Protein 5ZE8 (pdb70)

Organism: Thermochromatium tepidum (NCBI: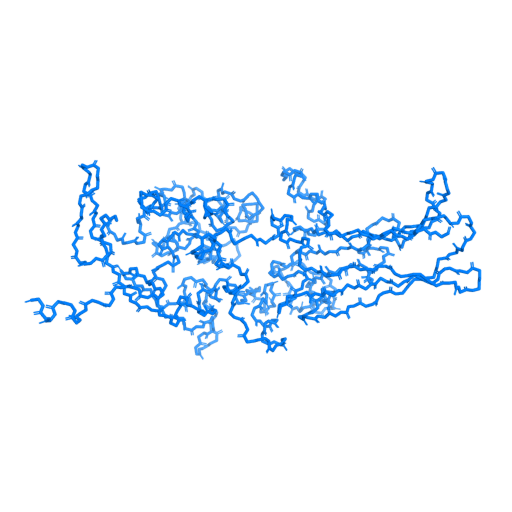txid1050)

Radius of gyration: 24.03 Å; Cα contacts (8 Å, |Δi|>4): 830; chains: 1; bounding box: 67×53×65 Å

Nearest PDB structures (foldseek):
  5ze8-assembly1_A  TM=1.003E+00  e=9.994E-92  Thermochromatium tepidum
  5awu-assembly1_A  TM=3.302E-01  e=3.828E-02  Homo sapiens
  5jp2-assembly1_A  TM=3.648E-01  e=1.709E-01  Danio rerio
  6a9y-assembly1_A  TM=2.956E-01  e=1.251E-01  Homo sapiens
  6qnu-assembly1_A  TM=3.114E-01  e=6.735E-01  Human adenovirus B3

Solvent-accessible surface area: 19988 Å² total; per-residue (Å²): 219,47,17,18,95,26,25,1,92,36,26,10,72,24,84,103,76,46,36,144,40,12,91,36,1,50,47,6,78,12,0,12,75,54,15,63,11,22,11,39,38,3,89,87,41,5,6,60,15,52,28,100,54,53,66,27,127,143,66,48,147,35,0,47,22,1,40,29,61,0,6,2,0,1,63,36,116,13,1,72,1,65,62,60,61,1,19,49,12,0,18,2,26,2,7,48,51,1,14,83,60,46,64,19,15,117,34,103,136,41,136,66,66,25,0,11,88,0,15,74,57,8,116,106,18,2,9,49,96,13,68,106,97,92,117,113,146,133,159,123,180,53,32,12,26,82,57,107,84,30,102,24,149,76,107,98,7,67,41,16,48,44,46,61,24,66,172,6,30,129,32,39,41,29,30,27,1,54,83,26,32,98,26,9,109,80,44,4,15,12,20,21,18,4,100,10,50,141,85,17,53,34,181,70,27,31,21,94,71,62,41,55,120,48,81,67,61,39,29,27,47,54,15,31,19,57,72,91,80,75,10,98,186,16,10,75,24,66,0,50,40,150,98,46,189,147,87,9,17,0,22,0,93,0,126,1,80,25,33,26,0,6,4,34,19,31,14,31,38,0,0,24,0,51,0,12,0,49,39,99,91,48,114,72,80,51,60,19,0,76,108,41,0,36,176,63,19,84,193,0,33,0,8,11,26,6,2,50,87,146,52,83,127,15,86,29,52,75,0,57,90,81,22,124,57,48,10,0,72,12,118,46,75,46,82,20,94,28,90,0,67,32,189,51,12,30,43,0,63,0,32,0,39,7,9,7,4,40,29,73,28,43,130,148,48,109,179,13,51,77,158,34,18,48,65,32,63,4,16,63,13,81,70,110,104

Secondary structure (DSSP, 8-state):
--GGG--HHHHHTT-HHHHHHHHTSTTTT-STTT-HHHHHHHHHHT--TT-TT---TTT-SSPTTHHHHSHHHHHTT---TTS-HHHHT-S-HHHHHTEEEE--SB-TTS-B--GGGGEEE-SSEEESS----HHHHHH----TTSSS-EEETTEEEPP--EEE-HHHHHSGGGTHHHHS-EE-TTS-EEE-HHHHHHHHT----HHHHHS-EETTEE------TT-HHHHHHTEEEEEEEEEETTEEEEEEEEEE-SSS-BT-SSTT-EEEEEEEEE-TTS-EEEES-SS-HHHH-GGGEEEEEEE-TTS-B--TTT--EEEEE-SBPTT-EEEEEEEEE-TT--EEEEEEEEESS-HHHHHH-TTS-HHHHSPEEEEEEEEE-

Foldseek 3Di:
DFLLQDALVLVCVPPVQQVVLQCQACQQQLDLVRDVVVVVVCCVQWRDQQDWPIAGPPPRHQHLSCLQFFVSCVVVSTSRQPPGNSRNRTNHQQLLQFFAAFQDQQDPVGHGQAHSRRGDGHSAGEDQAQDPCVVVVVVPCDDLQPPAWDADPNRIRGRRHYDYHNVCPVAQVSPCRHQQFDAAPLRETQAHQNVLLVVLPDPDGPQVVQQPQDPHGTRNNRDDQLDLVVLLPQWDWEWDWDDDPQWIKIKIKIWGPASGWVVGGGQFKKKFKWKFFAFPVRHTDDIQAPPGCVPRPVLRIAGWFAADPVLHGDPRNHGNGTHDGRTGGGRDMDMDIDIGRNPRTFKMKMWMWIAPGHPVVCVVPVVPDCSRGDTDTNDMYMDTD

Sequence (385 aa):
EPIHRVSSELCANCHEDIYRQWKGSMHAKSTALSDPIHGLFYQQEVGDPTAEGMVHKKSGKFPLCLYCHAPNAARDQTTKLDAHPAYTEGVNCVACHTLKTYNGIQDAEGKLRYGIKAYDLSDRLQAPIGFPRELERLKAKPNPHLGEPVELDGKTIPALTMEANPRQLRTSDACMGCHDQRDNPQGVPLCQTGKEFIAGGSQVACQTCHMPVAGGFADHSMGGGHHEAMLKRSIVFDLTTKADKEKIAAQVWIRNLQPHAMPTGAPFRNLYLKLTAYDASGEVLWQNAADHPSKDDPRAYFAYGLADDQGNPAPPPTATKPGDDTRLQPHETRELLNYEIPAKGVALVRGELYYNLLWPSLVEKFTQLPAELTAPVLIAVSEKPI

B-factor: mean 21.09, std 10.26, range [7.64, 86.55]

Structure (mmCIF, N/CA/C/O backbone):
data_5ZE8
#
_entry.id   5ZE8
#
_cell.length_a   144.700
_cell.length_b   39.100
_cell.length_c   68.650
_cell.angle_alpha   90.000
_cell.angle_beta   109.310
_cell.angle_gamma   90.000
#
_symmetry.space_group_name_H-M   'C 1 2 1'
#
loop_
_entity.id
_entity.type
_entity.pdbx_description
1 polymer 'cytochrome c552'
2 non-polymer 'HEME C'
3 non-polymer 'SULFATE ION'
4 non-polymer GLYCEROL
5 water water
#
loop_
_atom_site.group_PDB
_atom_site.id
_atom_site.type_symbol
_atom_site.label_atom_id
_atom_site.label_alt_id
_atom_site.label_comp_id
_atom_site.label_asym_id
_atom_site.label_entity_id
_atom_site.label_seq_id
_atom_site.pdbx_PDB_ins_code
_atom_site.Cartn_x
_atom_site.Cartn_y
_atom_site.Cartn_z
_atom_site.occupancy
_atom_site.B_iso_or_equiv
_atom_site.auth_seq_id
_atom_site.auth_comp_id
_atom_site.auth_asym_id
_atom_site.auth_atom_id
_atom_site.pdbx_PDB_model_num
ATOM 1 N N . GLU A 1 35 ? 59.658 21.516 -0.674 1.00 46.07 35 GLU A N 1
ATOM 2 C CA . GLU A 1 35 ? 61.074 21.976 -0.942 1.00 46.60 35 GLU A CA 1
ATOM 3 C C . GLU A 1 35 ? 61.461 23.332 -0.324 1.00 35.46 35 GLU A C 1
ATOM 4 O O . GLU A 1 35 ? 62.606 23.420 0.203 1.00 38.15 35 GLU A O 1
ATOM 10 N N . PRO A 1 36 ? 60.544 24.385 -0.374 1.00 28.39 36 PRO A N 1
ATOM 11 C CA . PRO A 1 36 ? 60.981 25.623 0.266 1.00 22.52 36 PRO A CA 1
ATOM 12 C C . PRO A 1 36 ? 60.816 25.429 1.730 1.00 20.27 36 PRO A C 1
ATOM 13 O O . PRO A 1 36 ? 59.935 24.662 2.164 1.00 17.02 36 PRO A O 1
ATOM 17 N N . ILE A 1 37 ? 61.698 26.107 2.443 1.00 16.89 37 ILE A N 1
ATOM 18 C CA . ILE A 1 37 ? 61.774 25.996 3.876 1.00 17.05 37 ILE A CA 1
ATOM 19 C C . ILE A 1 37 ? 60.456 26.277 4.587 1.00 15.28 37 ILE A C 1
ATOM 20 O O . ILE A 1 37 ? 60.135 25.649 5.569 1.00 15.10 37 ILE A O 1
ATOM 25 N N . HIS A 1 38 ? 59.677 27.223 4.088 1.00 14.03 38 HIS A N 1
ATOM 26 C CA . HIS A 1 38 ? 58.405 27.573 4.782 1.00 14.59 38 HIS A CA 1
ATOM 27 C C . HIS A 1 38 ? 57.359 26.520 4.682 1.00 13.84 38 HIS A C 1
ATOM 28 O O . HIS A 1 38 ? 56.307 26.618 5.346 1.00 14.23 38 HIS A O 1
ATOM 35 N N . ARG A 1 39 ? 57.594 25.487 3.836 1.00 13.94 39 ARG A N 1
ATOM 36 C CA . ARG A 1 39 ? 56.625 24.375 3.803 1.00 14.70 39 ARG A CA 1
ATOM 37 C C . ARG A 1 39 ? 57.160 23.115 4.505 1.00 14.52 39 ARG A C 1
ATOM 38 O O . ARG A 1 39 ? 56.506 22.032 4.448 1.00 17.30 39 ARG A O 1
ATOM 46 N N . VAL A 1 40 ? 58.279 23.229 5.188 1.00 12.78 40 VAL A N 1
ATOM 47 C CA . VAL A 1 40 ? 58.827 22.147 6.038 1.00 12.98 40 VAL A CA 1
ATOM 48 C C . VAL A 1 40 ? 58.029 22.006 7.344 1.00 14.02 40 VAL A C 1
ATOM 49 O O . VAL A 1 40 ? 57.880 22.984 8.127 1.00 12.78 40 VAL A O 1
ATOM 53 N N . SER A 1 41 ? 57.516 20.790 7.611 1.00 15.12 41 SER A N 1
ATOM 54 C CA . SER A 1 41 ? 56.686 20.547 8.787 1.00 13.34 41 SER A CA 1
ATOM 55 C C . SER A 1 41 ? 57.517 20.627 10.042 1.00 12.29 41 SER A C 1
ATOM 56 O O . SER A 1 41 ? 58.646 20.136 10.143 1.00 12.40 41 SER A O 1
ATOM 59 N N . SER A 1 42 ? 56.840 21.087 11.087 1.00 13.20 42 SER A N 1
ATOM 60 C CA . SER A 1 42 ? 57.443 21.155 12.448 1.00 12.05 42 SER A CA 1
ATOM 61 C C . SER A 1 42 ? 57.846 19.740 12.949 1.00 13.86 42 SER A C 1
ATOM 62 O O . SER A 1 42 ? 58.693 19.597 13.872 1.00 13.13 42 SER A O 1
ATOM 65 N N . GLU A 1 43 ? 57.166 18.710 12.424 1.00 12.50 43 GLU A N 1
ATOM 66 C CA . GLU A 1 43 ? 57.499 17.337 12.758 1.00 13.72 43 GLU A CA 1
ATOM 67 C C . GLU A 1 43 ? 58.953 17.013 12.351 1.00 13.99 43 GLU A C 1
ATOM 68 O O . GLU A 1 43 ? 59.577 16.149 12.991 1.00 15.20 43 GLU A O 1
ATOM 74 N N . LEU A 1 44 ? 59.478 17.594 11.298 1.00 13.98 44 LEU A N 1
ATOM 75 C CA . LEU A 1 44 ? 60.856 17.358 10.909 1.00 14.50 44 LEU A CA 1
ATOM 76 C C . LEU A 1 44 ? 61.797 17.917 11.963 1.00 14.54 44 LEU A C 1
ATOM 77 O O . LEU A 1 44 ? 62.656 17.221 12.452 1.00 14.68 44 LEU A O 1
ATOM 82 N N . CYS A 1 45 ? 61.552 19.125 12.428 1.00 12.73 45 CYS A N 1
ATOM 83 C CA . CYS A 1 45 ? 62.323 19.771 13.456 1.00 12.57 45 CYS A CA 1
ATOM 84 C C . CYS A 1 45 ? 62.332 19.001 14.733 1.00 13.51 45 CYS A C 1
ATOM 85 O O . CYS A 1 45 ? 63.338 18.953 15.415 1.00 14.87 45 CYS A O 1
ATOM 88 N N . ALA A 1 46 ? 61.214 18.331 15.076 1.00 13.33 46 ALA A N 1
ATOM 89 C CA . ALA A 1 46 ? 61.025 17.602 16.288 1.00 14.18 46 ALA A CA 1
ATOM 90 C C . ALA A 1 46 ? 61.968 16.444 16.370 1.00 16.23 46 ALA A C 1
ATOM 91 O O . ALA A 1 46 ? 62.252 16.032 17.467 1.00 18.57 46 ALA A O 1
ATOM 93 N N . ASN A 1 47 ? 62.504 16.009 15.251 1.00 16.15 47 ASN A N 1
ATOM 94 C CA . ASN A 1 47 ? 63.539 14.941 15.342 1.00 19.53 47 ASN A CA 1
ATOM 95 C C . ASN A 1 47 ? 64.715 15.273 16.203 1.00 21.11 47 ASN A C 1
ATOM 96 O O . ASN A 1 47 ? 65.256 14.367 16.840 1.00 20.84 47 ASN A O 1
ATOM 101 N N . CYS A 1 48 ? 65.164 16.556 16.233 1.00 16.59 48 CYS A N 1
ATOM 102 C CA . CYS A 1 48 ? 66.299 17.021 16.989 1.00 15.27 48 CYS A CA 1
ATOM 103 C C . CYS A 1 48 ? 66.000 18.100 18.044 1.00 14.19 48 CYS A C 1
ATOM 104 O O . CYS A 1 48 ? 66.908 18.511 18.740 1.00 17.56 48 CYS A O 1
ATOM 107 N N . HIS A 1 49 ? 64.765 18.627 18.105 1.00 14.21 49 HIS A N 1
ATOM 108 C CA . HIS A 1 49 ? 64.427 19.720 19.030 1.00 13.37 49 HIS A CA 1
ATOM 109 C C . HIS A 1 49 ? 63.100 19.268 19.713 1.00 15.17 49 HIS A C 1
ATOM 110 O O . HIS A 1 49 ? 62.109 20.000 19.738 1.00 13.04 49 HIS A O 1
ATOM 117 N N . GLU A 1 50 ? 63.055 18.035 20.241 1.00 17.33 50 GLU A N 1
ATOM 118 C CA . GLU A 1 50 ? 61.854 17.533 20.828 1.00 16.86 50 GLU A CA 1
ATOM 119 C C . GLU A 1 50 ? 61.309 18.384 22.008 1.00 14.78 50 GLU A C 1
ATOM 120 O O . GLU A 1 50 ? 60.112 18.560 22.131 1.00 14.73 50 GLU A O 1
ATOM 126 N N . ASP A 1 51 ? 62.175 18.875 22.870 1.00 13.89 51 ASP A N 1
ATOM 127 C CA . ASP A 1 51 ? 61.780 19.644 23.976 1.00 16.08 51 ASP A CA 1
ATOM 128 C C . ASP A 1 51 ? 61.064 20.946 23.566 1.00 13.41 51 ASP A C 1
ATOM 129 O O . ASP A 1 51 ? 59.989 21.272 24.063 1.00 15.17 51 ASP A O 1
ATOM 134 N N . ILE A 1 52 ? 61.617 21.618 22.574 1.00 13.12 52 ILE A N 1
ATOM 135 C CA . ILE A 1 52 ? 60.961 22.846 22.044 1.00 13.92 52 ILE A CA 1
ATOM 136 C C . ILE A 1 52 ? 59.680 22.462 21.312 1.00 11.44 52 ILE A C 1
ATOM 137 O O . ILE A 1 52 ? 58.660 23.142 21.463 1.00 12.26 52 ILE A O 1
ATOM 142 N N . TYR A 1 53 ? 59.734 21.361 20.520 1.00 11.46 53 TYR A N 1
ATOM 143 C CA . TYR A 1 53 ? 58.534 20.878 19.878 1.00 12.76 53 TYR A CA 1
ATOM 144 C C . TYR A 1 53 ? 57.381 20.624 20.852 1.00 13.47 53 TYR A C 1
ATOM 145 O O . TYR A 1 53 ? 56.245 21.055 20.624 1.00 12.70 53 TYR A O 1
ATOM 154 N N . ARG A 1 54 ? 57.695 19.961 21.955 1.00 12.37 54 ARG A N 1
ATOM 155 C CA . ARG A 1 54 ? 56.653 19.683 22.933 1.00 13.39 54 ARG A CA 1
ATOM 156 C C . ARG A 1 54 ? 55.981 20.976 23.464 1.00 13.26 54 ARG A C 1
ATOM 157 O O . ARG A 1 54 ? 54.761 21.097 23.555 1.00 14.84 54 ARG A O 1
ATOM 165 N N . GLN A 1 55 ? 56.814 21.976 23.750 1.00 11.47 55 GLN A N 1
ATOM 166 C CA . GLN A 1 55 ? 56.301 23.259 24.243 1.00 11.57 55 GLN A CA 1
ATOM 167 C C . GLN A 1 55 ? 55.477 23.973 23.182 1.00 10.62 55 GLN A C 1
ATOM 168 O O . GLN A 1 55 ? 54.356 24.457 23.494 1.00 11.58 55 GLN A O 1
ATOM 174 N N . TRP A 1 56 ? 56.027 24.038 21.981 1.00 10.78 56 TRP A N 1
ATOM 175 C CA . TRP A 1 56 ? 55.388 24.697 20.864 1.00 10.69 56 TRP A CA 1
ATOM 176 C C . TRP A 1 56 ? 54.039 24.040 20.549 1.00 10.58 56 TRP A C 1
ATOM 177 O O . TRP A 1 56 ? 53.072 24.752 20.303 1.00 11.14 56 TRP A O 1
ATOM 188 N N . LYS A 1 57 ? 53.976 22.711 20.565 1.00 13.08 57 LYS A N 1
ATOM 189 C CA . LYS A 1 57 ? 52.782 22.015 20.094 1.00 13.18 57 LYS A CA 1
ATOM 190 C C . LYS A 1 57 ? 51.592 22.290 20.915 1.00 13.24 57 LYS A C 1
ATOM 191 O O . LYS A 1 57 ? 50.449 22.328 20.400 1.00 15.61 57 LYS A O 1
ATOM 197 N N . GLY A 1 58 ? 51.783 22.511 22.196 1.00 12.67 58 GLY A N 1
ATOM 198 C CA . GLY A 1 58 ? 50.730 22.910 23.090 1.00 12.88 58 GLY A CA 1
ATOM 199 C C . GLY A 1 58 ? 50.323 24.358 23.132 1.00 15.20 58 GLY A C 1
ATOM 200 O O . GLY A 1 58 ? 49.419 24.730 23.838 1.00 17.82 58 GLY A O 1
ATOM 201 N N . SER A 1 59 ? 51.060 25.190 22.394 1.00 11.54 59 SER A N 1
ATOM 202 C CA . SER A 1 59 ? 50.836 26.624 22.447 1.00 11.90 59 SER A CA 1
ATOM 203 C C . SER A 1 59 ? 49.764 27.119 21.491 1.00 11.98 59 SER A C 1
ATOM 204 O O . SER A 1 59 ? 49.496 26.476 20.502 1.00 10.92 59 SER A O 1
ATOM 207 N N . MET A 1 60 ? 49.241 28.305 21.765 1.00 11.41 60 MET A N 1
ATOM 208 C CA . MET A 1 60 ? 48.286 28.881 20.793 1.00 11.52 60 MET A CA 1
ATOM 209 C C . MET A 1 60 ? 48.892 29.217 19.479 1.00 10.78 60 MET A C 1
ATOM 210 O O . MET A 1 60 ? 48.181 29.352 18.489 1.00 11.29 60 MET A O 1
ATOM 215 N N . HIS A 1 61 ? 50.217 29.391 19.387 1.00 8.75 61 HIS A N 1
ATOM 216 C CA . HIS A 1 61 ? 50.862 29.526 18.073 1.00 9.07 61 HIS A CA 1
ATOM 217 C C . HIS A 1 61 ? 50.619 28.290 17.186 1.00 9.82 61 HIS A C 1
ATOM 218 O O . HIS A 1 61 ? 50.269 28.418 16.024 1.00 11.19 61 HIS A O 1
ATOM 225 N N . ALA A 1 62 ? 50.813 27.090 17.765 1.00 9.93 62 ALA A N 1
ATOM 226 C CA . ALA A 1 62 ? 50.504 25.874 17.012 1.00 9.99 62 ALA A CA 1
ATOM 227 C C . ALA A 1 62 ? 49.027 25.662 16.786 1.00 12.55 62 ALA A C 1
ATOM 228 O O . ALA A 1 62 ? 48.710 24.921 15.858 1.00 14.26 62 ALA A O 1
ATOM 230 N N . LYS A 1 63 ? 48.166 26.294 17.547 1.00 10.77 63 LYS A N 1
ATOM 231 C CA . LYS A 1 63 ? 46.707 26.188 17.418 1.00 11.89 63 LYS A CA 1
ATOM 232 C C . LYS A 1 63 ? 46.061 27.423 16.872 1.00 12.12 63 LYS A C 1
ATOM 233 O O . LYS A 1 63 ? 44.916 27.705 17.187 1.00 14.31 63 LYS A O 1
ATOM 239 N N . SER A 1 64 ? 46.769 28.196 16.043 1.00 10.13 64 SER A N 1
ATOM 240 C CA . SER A 1 64 ? 46.301 29.567 15.681 1.00 9.66 64 SER A CA 1
ATOM 241 C C . SER A 1 64 ? 45.331 29.641 14.548 1.00 10.20 64 SER A C 1
ATOM 242 O O . SER A 1 64 ? 44.742 30.678 14.352 1.00 10.50 64 SER A O 1
ATOM 245 N N . THR A 1 65 ? 45.140 28.529 13.821 1.00 11.10 65 THR A N 1
ATOM 246 C CA . THR A 1 65 ? 44.297 28.610 12.649 1.00 10.84 65 THR A CA 1
ATOM 247 C C . THR A 1 65 ? 42.853 28.406 13.049 1.00 11.34 65 THR A C 1
ATOM 248 O O . THR A 1 65 ? 42.535 27.888 14.105 1.00 12.60 65 THR A O 1
ATOM 252 N N . ALA A 1 66 ? 41.973 28.780 12.104 1.00 11.39 66 ALA A N 1
ATOM 253 C CA . ALA A 1 66 ? 40.570 28.525 12.270 1.00 11.95 66 ALA A CA 1
ATOM 254 C C . ALA A 1 66 ? 40.166 27.086 12.399 1.00 14.07 66 ALA A C 1
ATOM 255 O O . ALA A 1 66 ? 39.073 26.811 12.921 1.00 19.24 66 ALA A O 1
ATOM 257 N N . LEU A 1 67 ? 41.042 26.163 12.033 1.00 12.75 67 LEU A N 1
ATOM 258 C CA . LEU A 1 67 ? 40.849 24.710 12.253 1.00 14.33 67 LEU A CA 1
ATOM 259 C C . LEU A 1 67 ? 41.088 24.310 13.662 1.00 15.56 67 LEU A C 1
ATOM 260 O O . LEU A 1 67 ? 40.499 23.326 14.134 1.00 19.98 67 LEU A O 1
ATOM 265 N N . SER A 1 68 ? 41.988 24.998 14.352 1.00 14.64 68 SER A N 1
ATOM 266 C CA . SER A 1 68 ? 42.467 24.518 15.674 1.00 15.72 68 SER A CA 1
ATOM 267 C C . SER A 1 68 ? 42.062 25.338 16.872 1.00 16.54 68 SER A C 1
ATOM 268 O O . SER A 1 68 ? 42.216 24.826 17.996 1.00 21.65 68 SER A O 1
ATOM 271 N N . ASP A 1 69 ? 41.641 26.561 16.679 1.00 13.39 69 ASP A N 1
ATOM 272 C CA . ASP A 1 69 ? 41.207 27.380 17.795 1.00 12.10 69 ASP A CA 1
ATOM 273 C C . ASP A 1 69 ? 39.711 27.663 17.529 1.00 13.04 69 ASP A C 1
ATOM 274 O O . ASP A 1 69 ? 39.376 28.406 16.592 1.00 13.21 69 ASP A O 1
ATOM 279 N N . PRO A 1 70 ? 38.824 27.082 18.330 1.00 14.26 70 PRO A N 1
ATOM 280 C CA . PRO A 1 70 ? 37.413 27.287 18.029 1.00 14.97 70 PRO A CA 1
ATOM 281 C C . PRO A 1 70 ? 36.898 28.711 18.241 1.00 13.14 70 PRO A C 1
ATOM 282 O O . PRO A 1 70 ? 35.936 29.130 17.617 1.00 14.14 70 PRO A O 1
ATOM 286 N N . ILE A 1 71 ? 37.573 29.539 19.058 1.00 13.24 71 ILE A N 1
ATOM 287 C CA . ILE A 1 71 ? 37.203 30.941 19.200 1.00 12.90 71 ILE A CA 1
ATOM 288 C C . ILE A 1 71 ? 37.544 31.702 17.939 1.00 13.99 71 ILE A C 1
ATOM 289 O O . ILE A 1 71 ? 36.720 32.312 17.289 1.00 13.96 71 ILE A O 1
ATOM 294 N N . HIS A 1 72 ? 38.819 31.651 17.549 1.00 12.13 72 HIS A N 1
ATOM 295 C CA . HIS A 1 72 ? 39.190 32.256 16.289 1.00 12.28 72 HIS A CA 1
ATOM 296 C C . HIS A 1 72 ? 38.379 31.659 15.144 1.00 12.56 72 HIS A C 1
ATOM 297 O O . HIS A 1 72 ? 37.980 32.385 14.219 1.00 13.88 72 HIS A O 1
ATOM 304 N N . GLY A 1 73 ? 38.125 30.383 15.177 1.00 12.58 73 GLY A N 1
ATOM 305 C CA . GLY A 1 73 ? 37.369 29.757 14.060 1.00 13.48 73 GLY A CA 1
ATOM 306 C C . GLY A 1 73 ? 35.991 30.259 13.884 1.00 14.01 73 GLY A C 1
ATOM 307 O O . GLY A 1 73 ? 35.492 30.363 12.732 1.00 15.69 73 GLY A O 1
ATOM 308 N N . LEU A 1 74 ? 35.317 30.562 14.991 1.00 14.55 74 LEU A N 1
ATOM 309 C CA . LEU A 1 74 ? 33.924 31.050 14.961 1.00 15.95 74 LEU A CA 1
ATOM 310 C C . LEU A 1 74 ? 33.976 32.435 14.249 1.00 15.56 74 LEU A C 1
ATOM 311 O O . LEU A 1 74 ? 33.170 32.758 13.348 1.00 17.29 74 LEU A O 1
ATOM 316 N N . PHE A 1 75 ? 34.894 33.315 14.666 1.00 14.94 75 PHE A N 1
ATOM 317 C CA . PHE A 1 75 ? 34.989 34.651 14.089 1.00 14.65 75 PHE A CA 1
ATOM 318 C C . PHE A 1 75 ? 35.441 34.554 12.609 1.00 14.26 75 PHE A C 1
ATOM 319 O O . PHE A 1 75 ? 34.919 35.262 11.742 1.00 15.90 75 PHE A O 1
ATOM 327 N N . TYR A 1 76 ? 36.403 33.668 12.302 1.00 13.33 76 TYR A N 1
ATOM 328 C CA . TYR A 1 76 ? 36.871 33.463 10.927 1.00 12.77 76 TYR A CA 1
ATOM 329 C C . TYR A 1 76 ? 35.725 33.008 10.004 1.00 14.35 76 TYR A C 1
ATOM 330 O O . TYR A 1 76 ? 35.571 33.591 8.875 1.00 14.94 76 TYR A O 1
ATOM 339 N N . GLN A 1 77 ? 34.917 32.107 10.495 1.00 15.58 77 GLN A N 1
ATOM 340 C CA . GLN A 1 77 ? 33.762 31.636 9.691 1.00 16.82 77 GLN A CA 1
ATOM 341 C C . GLN A 1 77 ? 32.805 32.777 9.437 1.00 17.63 77 GLN A C 1
ATOM 342 O O . GLN A 1 77 ? 32.285 32.882 8.252 1.00 18.62 77 GLN A O 1
ATOM 348 N N . GLN A 1 78 ? 32.553 33.565 10.474 1.00 16.76 78 GLN A N 1
ATOM 349 C CA . GLN A 1 78 ? 31.590 34.666 10.387 1.00 21.39 78 GLN A CA 1
ATOM 350 C C . GLN A 1 78 ? 32.121 35.798 9.516 1.00 21.60 78 GLN A C 1
ATOM 351 O O . GLN A 1 78 ? 31.330 36.458 8.811 1.00 24.77 78 GLN A O 1
ATOM 357 N N . GLU A 1 79 ? 33.426 36.079 9.557 1.00 17.61 79 GLU A N 1
ATOM 358 C CA . GLU A 1 79 ? 33.977 37.197 8.885 1.00 17.30 79 GLU A CA 1
ATOM 359 C C . GLU A 1 79 ? 34.613 36.979 7.489 1.00 15.50 79 GLU A C 1
ATOM 360 O O . GLU A 1 79 ? 34.742 37.910 6.682 1.00 17.98 79 GLU A O 1
ATOM 366 N N . VAL A 1 80 ? 34.959 35.735 7.238 1.00 14.99 80 VAL A N 1
ATOM 367 C CA . VAL A 1 80 ? 35.660 35.322 6.044 1.00 14.50 80 VAL A CA 1
ATOM 368 C C . VAL A 1 80 ? 34.910 34.167 5.404 1.00 15.32 80 VAL A C 1
ATOM 369 O O . VAL A 1 80 ? 34.395 34.320 4.253 1.00 18.01 80 VAL A O 1
ATOM 373 N N . GLY A 1 81 ? 34.839 33.038 6.066 1.00 15.41 81 GLY A N 1
ATOM 374 C CA . GLY A 1 81 ? 34.197 31.848 5.500 1.00 17.02 81 GLY A CA 1
ATOM 375 C C . GLY A 1 81 ? 34.882 30.579 5.863 1.00 16.91 81 GLY A C 1
ATOM 376 O O . GLY A 1 81 ? 35.554 30.468 6.903 1.00 16.37 81 GLY A O 1
ATOM 377 N N . ASP A 1 82 ? 34.679 29.540 5.058 1.00 16.68 82 ASP A N 1
ATOM 378 C CA . ASP A 1 82 ? 35.159 28.198 5.400 1.00 17.85 82 ASP A CA 1
ATOM 379 C C . ASP A 1 82 ? 36.696 28.129 5.369 1.00 14.65 82 ASP A C 1
ATOM 380 O O . ASP A 1 82 ? 37.289 28.409 4.334 1.00 15.17 82 ASP A O 1
ATOM 385 N N . PRO A 1 83 ? 37.348 27.694 6.456 1.00 14.73 83 PRO A N 1
ATOM 386 C CA . PRO A 1 83 ? 38.807 27.542 6.391 1.00 14.74 83 PRO A CA 1
ATOM 387 C C . PRO A 1 83 ? 39.296 26.360 5.593 1.00 15.41 83 PRO A C 1
ATOM 388 O O . PRO A 1 83 ? 40.502 26.236 5.403 1.00 16.40 83 PRO A O 1
ATOM 392 N N . THR A 1 84 ? 38.372 25.535 5.069 1.00 16.45 84 THR A N 1
ATOM 393 C CA . THR A 1 84 ? 38.724 24.412 4.198 1.00 16.70 84 THR A CA 1
ATOM 394 C C . THR A 1 84 ? 38.440 24.735 2.723 1.00 16.59 84 THR A C 1
ATOM 395 O O . THR A 1 84 ? 38.527 23.837 1.901 1.00 18.42 84 THR A O 1
ATOM 399 N N . ALA A 1 85 ? 38.199 25.993 2.407 1.00 14.78 85 ALA A N 1
ATOM 400 C CA . ALA A 1 85 ? 37.907 26.434 1.029 1.00 17.38 85 ALA A CA 1
ATOM 401 C C . ALA A 1 85 ? 39.056 27.281 0.452 1.00 16.59 85 ALA A C 1
ATOM 402 O O . ALA A 1 85 ? 39.510 28.205 1.147 1.00 17.35 85 ALA A O 1
ATOM 404 N N . GLU A 1 86 ? 39.418 27.044 -0.826 1.00 16.31 86 GLU A N 1
ATOM 405 C CA . GLU A 1 86 ? 40.269 27.974 -1.580 1.00 16.51 86 GLU A CA 1
ATOM 406 C C . GLU A 1 86 ? 39.492 29.194 -2.028 1.00 14.85 86 GLU A C 1
ATOM 407 O O . GLU A 1 86 ? 38.233 29.161 -2.143 1.00 16.29 86 GLU A O 1
ATOM 413 N N . GLY A 1 87 ? 40.218 30.314 -2.190 1.00 15.58 87 GLY A N 1
ATOM 414 C CA . GLY A 1 87 ? 39.652 31.541 -2.766 1.00 15.49 87 GLY A CA 1
ATOM 415 C C . GLY A 1 87 ? 38.748 32.317 -1.911 1.00 16.39 87 GLY A C 1
ATOM 416 O O . GLY A 1 87 ? 37.984 33.184 -2.355 1.00 18.81 87 GLY A O 1
ATOM 417 N N . MET A 1 88 ? 38.822 32.068 -0.588 1.00 14.63 88 MET A N 1
ATOM 418 C CA . MET A 1 88 ? 38.041 32.866 0.314 1.00 14.82 88 MET A CA 1
ATOM 419 C C . MET A 1 88 ? 38.595 34.307 0.407 1.00 14.78 88 MET A C 1
ATOM 420 O O . MET A 1 88 ? 39.772 34.568 0.150 1.00 14.78 88 MET A O 1
ATOM 425 N N . VAL A 1 89 ? 37.672 35.225 0.691 1.00 15.57 89 VAL A N 1
ATOM 426 C CA . VAL A 1 89 ? 37.963 36.654 0.903 1.00 15.59 89 VAL A CA 1
ATOM 427 C C . VAL A 1 89 ? 37.207 37.121 2.117 1.00 16.47 89 VAL A C 1
ATOM 428 O O . VAL A 1 89 ? 36.228 36.524 2.533 1.00 18.31 89 VAL A O 1
ATOM 432 N N . HI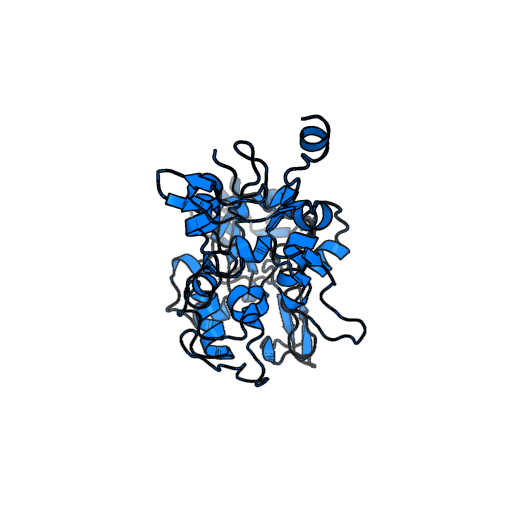S A 1 90 ? 37.634 38.235 2.656 1.00 17.38 90 HIS A N 1
ATOM 433 C CA . HIS A 1 90 ? 36.895 38.864 3.708 1.00 18.24 90 HIS A CA 1
ATOM 434 C C . HIS A 1 90 ? 35.482 39.295 3.271 1.00 17.76 90 HIS A C 1
ATOM 435 O O . HIS A 1 90 ? 35.288 39.777 2.126 1.00 24.85 90 HIS A O 1
ATOM 442 N N . LYS A 1 91 ? 34.473 38.987 4.059 1.00 18.39 91 LYS A N 1
ATOM 443 C CA . LYS A 1 91 ? 33.061 39.194 3.625 1.00 20.01 91 LYS A CA 1
ATOM 444 C C . LYS A 1 91 ? 32.687 40.644 3.468 1.00 22.66 91 LYS A C 1
ATOM 445 O O . LYS A 1 91 ? 31.639 40.919 2.865 1.00 26.04 91 LYS A O 1
ATOM 451 N N . LYS A 1 92 ? 33.486 41.567 3.995 1.00 23.42 92 LYS A N 1
ATOM 452 C CA . LYS A 1 92 ? 33.291 43.045 3.854 1.00 22.46 92 LYS A CA 1
ATOM 453 C C . LYS A 1 92 ? 34.216 43.638 2.906 1.00 23.97 92 LYS A C 1
ATOM 454 O O . LYS A 1 92 ? 33.696 44.276 1.966 1.00 26.99 92 LYS A O 1
ATOM 460 N N . SER A 1 93 ? 35.518 43.373 3.012 1.00 21.37 93 SER A N 1
ATOM 461 C CA . SER A 1 93 ? 36.503 44.016 2.193 1.00 21.39 93 SER A CA 1
ATOM 462 C C . SER A 1 93 ? 36.735 43.312 0.840 1.00 19.42 93 SER A C 1
ATOM 463 O O . SER A 1 93 ? 37.326 43.916 -0.061 1.00 22.89 93 SER A O 1
ATOM 466 N N . GLY A 1 94 ? 36.312 42.063 0.699 1.00 19.13 94 GLY A N 1
ATOM 467 C CA . GLY A 1 94 ? 36.637 41.332 -0.535 1.00 21.65 94 GLY A CA 1
ATOM 468 C C . GLY A 1 94 ? 38.102 41.005 -0.832 1.00 19.52 94 GLY A C 1
ATOM 469 O O . GLY A 1 94 ? 38.435 40.567 -1.936 1.00 20.97 94 GLY A O 1
ATOM 470 N N . LYS A 1 95 ? 38.988 41.232 0.142 1.00 18.18 95 LYS A N 1
ATOM 471 C CA . LYS A 1 95 ? 40.444 41.046 -0.041 1.00 18.40 95 LYS A CA 1
ATOM 472 C C . LYS A 1 95 ? 40.837 39.665 0.515 1.00 14.62 95 LYS A C 1
ATOM 473 O O . LYS A 1 95 ? 40.081 39.064 1.255 1.00 15.93 95 LYS A O 1
ATOM 479 N N . PHE A 1 96 ? 41.974 39.202 0.082 1.00 16.75 96 PHE A N 1
ATOM 480 C CA . PHE A 1 96 ? 42.601 38.003 0.667 1.00 14.39 96 PHE A CA 1
ATOM 481 C C . PHE A 1 96 ? 42.518 38.171 2.188 1.00 13.95 96 PHE A C 1
ATOM 482 O O . PHE A 1 96 ? 42.818 39.245 2.753 1.00 15.10 96 PHE A O 1
ATOM 490 N N . PRO A 1 97 ? 42.147 37.127 2.903 1.00 12.89 97 PRO A N 1
ATOM 491 C CA . PRO A 1 97 ? 41.810 37.316 4.327 1.00 13.04 97 PRO A CA 1
ATOM 492 C C . PRO A 1 97 ? 43.012 37.764 5.178 1.00 12.97 97 PRO A C 1
ATOM 493 O O . PRO A 1 97 ? 43.996 36.976 5.364 1.00 12.61 97 PRO A O 1
ATOM 497 N N . LEU A 1 98 ? 42.938 38.958 5.778 1.00 12.69 98 LEU A N 1
ATOM 498 C CA . LEU A 1 98 ? 44.067 39.499 6.473 1.00 12.24 98 LEU A CA 1
ATOM 499 C C . LEU A 1 98 ? 44.408 38.664 7.724 1.00 12.75 98 LEU A C 1
ATOM 500 O O . LEU A 1 98 ? 45.578 38.673 8.164 1.00 11.31 98 LEU A O 1
ATOM 505 N N . CYS A 1 99 ? 43.418 37.924 8.278 1.00 12.60 99 CYS A N 1
ATOM 506 C CA . CYS A 1 99 ? 43.636 37.055 9.414 1.00 11.62 99 CYS A CA 1
ATOM 507 C C . CYS A 1 99 ? 44.836 36.155 9.182 1.00 10.68 99 CYS A C 1
ATOM 508 O O . CYS A 1 99 ? 45.548 35.782 10.098 1.00 10.05 99 CYS A O 1
ATOM 511 N N . LEU A 1 100 ? 44.973 35.646 7.926 1.00 9.96 100 LEU A N 1
ATOM 512 C CA . LEU A 1 100 ? 45.947 34.612 7.649 1.00 10.33 100 LEU A CA 1
ATOM 513 C C . LEU A 1 100 ? 47.383 35.119 7.805 1.00 9.91 100 LEU A C 1
ATOM 514 O O . LEU A 1 100 ? 48.304 34.338 8.010 1.00 10.89 100 LEU A O 1
ATOM 519 N N . TYR A 1 101 ? 47.615 36.442 7.629 1.00 10.24 101 TYR A N 1
ATOM 520 C CA . TYR A 1 101 ? 48.927 36.991 7.742 1.00 10.24 101 TYR A CA 1
ATOM 521 C C . TYR A 1 101 ? 49.553 36.729 9.096 1.00 10.22 101 TYR A C 1
ATOM 522 O O . TYR A 1 101 ? 50.776 36.654 9.225 1.00 11.25 101 TYR A O 1
ATOM 531 N N . CYS A 1 102 ? 48.720 36.620 10.088 1.00 9.96 102 CYS A N 1
ATOM 532 C CA . CYS A 1 102 ? 49.112 36.396 11.526 1.00 9.46 102 CYS A CA 1
ATOM 533 C C . CYS A 1 102 ? 48.768 35.011 12.014 1.00 9.76 102 CYS A C 1
ATOM 534 O O . CYS A 1 102 ? 49.534 34.423 12.739 1.00 9.30 102 CYS A O 1
ATOM 537 N N . HIS A 1 103 ? 47.578 34.495 11.623 1.00 9.18 103 HIS A N 1
ATOM 538 C CA . HIS A 1 103 ? 47.056 33.205 12.14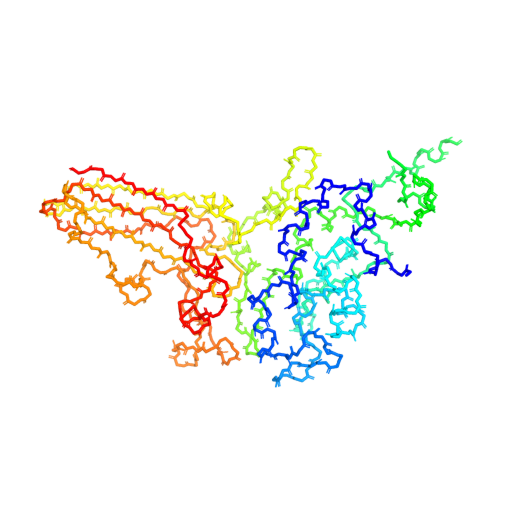2 1.00 9.46 103 HIS A CA 1
ATOM 539 C C . HIS A 1 103 ? 47.469 32.008 11.297 1.00 9.82 103 HIS A C 1
ATOM 540 O O . HIS A 1 103 ? 47.421 30.883 11.809 1.00 10.72 103 HIS A O 1
ATOM 547 N N . ALA A 1 104 ? 47.821 32.182 10.012 1.00 8.74 104 ALA A N 1
ATOM 548 C CA . ALA A 1 104 ? 48.239 31.062 9.179 1.00 10.05 104 ALA A CA 1
ATOM 549 C C . ALA A 1 104 ? 49.316 31.562 8.229 1.00 9.31 104 ALA A C 1
ATOM 550 O O . ALA A 1 104 ? 49.141 31.559 7.008 1.00 9.79 104 ALA A O 1
ATOM 552 N N . PRO A 1 105 ? 50.462 31.982 8.780 1.00 9.64 105 PRO A N 1
ATOM 553 C CA . PRO A 1 105 ? 51.440 32.677 7.978 1.00 10.61 105 PRO A CA 1
ATOM 554 C C . PRO A 1 105 ? 51.919 31.967 6.778 1.00 10.92 105 PRO A C 1
ATOM 555 O O . PRO A 1 105 ? 52.124 32.600 5.717 1.00 11.92 105 PRO A O 1
ATOM 559 N N . ASN A 1 106 ? 52.135 30.637 6.832 1.00 10.15 106 ASN A N 1
ATOM 560 C CA . ASN A 1 106 ? 52.626 29.993 5.626 1.00 10.42 106 ASN A CA 1
ATOM 561 C C . ASN A 1 106 ? 51.589 29.851 4.534 1.00 11.15 106 ASN A C 1
ATOM 562 O O . ASN A 1 106 ? 51.986 29.829 3.356 1.00 12.58 106 ASN A O 1
ATOM 567 N N . ALA A 1 107 ? 50.344 29.840 4.921 1.00 10.59 107 ALA A N 1
ATOM 568 C CA . ALA A 1 107 ? 49.227 29.858 3.917 1.00 10.83 107 ALA A CA 1
ATOM 569 C C . ALA A 1 107 ? 49.204 31.231 3.252 1.00 12.50 107 ALA A C 1
ATOM 570 O O . ALA A 1 107 ? 49.147 31.291 2.055 1.00 10.11 107 ALA A O 1
ATOM 572 N N . ALA A 1 108 ? 49.320 32.312 4.049 1.00 11.66 108 ALA A N 1
ATOM 573 C CA . ALA A 1 108 ? 49.325 33.626 3.440 1.00 11.86 108 ALA A CA 1
ATOM 574 C C . ALA A 1 108 ? 50.568 33.754 2.541 1.00 13.29 108 ALA A C 1
ATOM 575 O O . ALA A 1 108 ? 50.489 34.314 1.455 1.00 13.47 108 ALA A O 1
ATOM 577 N N . ARG A 1 109 ? 51.700 33.155 2.928 1.00 11.94 109 ARG A N 1
ATOM 578 C CA . ARG A 1 109 ? 52.925 33.261 2.101 1.00 12.99 109 ARG A CA 1
ATOM 579 C C . ARG A 1 109 ? 52.763 32.576 0.739 1.00 14.32 109 ARG A C 1
ATOM 580 O O . ARG A 1 109 ? 53.358 33.059 -0.251 1.00 18.07 109 ARG A O 1
ATOM 588 N N . ASP A 1 110 ? 51.902 31.581 0.673 1.00 11.87 110 ASP A N 1
ATOM 589 C CA . ASP A 1 110 ? 51.600 30.853 -0.549 1.00 11.93 110 ASP A CA 1
ATOM 590 C C . ASP A 1 110 ? 50.313 31.339 -1.226 1.00 12.88 110 ASP A C 1
ATOM 591 O O . ASP A 1 110 ? 49.850 30.743 -2.238 1.00 14.15 110 ASP A O 1
ATOM 596 N N . GLN A 1 111 ? 49.737 32.468 -0.763 1.00 12.55 111 GLN A N 1
ATOM 597 C CA . GLN A 1 111 ? 48.464 33.007 -1.341 1.00 12.56 111 GLN A CA 1
ATOM 598 C C . GLN A 1 111 ? 47.367 31.962 -1.414 1.00 13.13 111 GLN A C 1
ATOM 599 O O . GLN A 1 111 ? 46.662 31.851 -2.461 1.00 14.70 111 GLN A O 1
ATOM 605 N N . THR A 1 112 ? 47.148 31.233 -0.334 1.00 12.69 112 THR A N 1
ATOM 606 C CA . THR A 1 112 ? 46.060 30.241 -0.272 1.00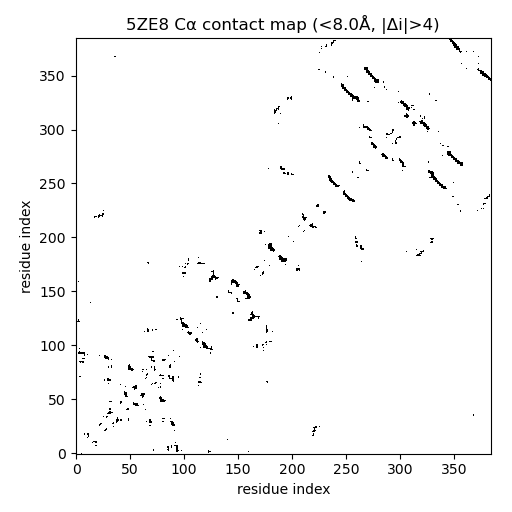 13.49 112 THR A CA 1
ATOM 607 C C . THR A 1 112 ? 45.237 30.372 0.995 1.00 13.38 112 THR A C 1
ATOM 608 O O . THR A 1 112 ? 45.816 30.748 2.052 1.00 13.00 112 THR A O 1
ATOM 612 N N . THR A 1 113 ? 43.954 30.080 0.890 1.00 12.96 113 THR A N 1
ATOM 613 C CA . THR A 1 113 ? 43.020 30.140 1.992 1.00 11.38 113 THR A CA 1
ATOM 614 C C . THR A 1 113 ? 42.562 28.752 2.422 1.00 12.61 113 THR A C 1
ATOM 615 O O . THR A 1 113 ? 41.815 28.644 3.382 1.00 13.40 113 THR A O 1
ATOM 619 N N . LYS A 1 114 ? 43.062 27.711 1.765 1.00 12.74 114 LYS A N 1
ATOM 620 C CA . LYS A 1 114 ? 42.626 26.348 2.095 1.00 14.11 114 LYS A CA 1
ATOM 621 C C . LYS A 1 114 ? 43.568 25.752 3.105 1.00 12.31 114 LYS A C 1
ATOM 622 O O . LYS A 1 114 ? 44.620 25.223 2.773 1.00 14.53 114 LYS A O 1
ATOM 628 N N . LEU A 1 115 ? 43.183 25.956 4.355 1.00 13.58 115 LEU A N 1
ATOM 629 C CA . LEU A 1 115 ? 44.131 25.770 5.462 1.00 13.58 115 LEU A CA 1
ATOM 630 C C . LEU A 1 115 ? 44.374 24.303 5.755 1.00 15.47 115 LEU A C 1
ATOM 631 O O . LEU A 1 115 ? 45.343 23.979 6.442 1.00 15.31 115 LEU A O 1
ATOM 636 N N . ASP A 1 116 ? 43.504 23.389 5.279 1.00 15.50 116 ASP A N 1
ATOM 637 C CA . ASP A 1 116 ? 43.685 21.990 5.596 1.00 16.66 116 ASP A CA 1
ATOM 638 C C . ASP A 1 116 ? 44.516 21.246 4.598 1.00 16.11 116 ASP A C 1
ATOM 639 O O . ASP A 1 116 ? 44.719 20.056 4.729 1.00 18.53 116 ASP A O 1
ATOM 644 N N . ALA A 1 117 ? 45.012 21.924 3.596 1.00 16.06 117 ALA A N 1
ATOM 645 C CA . ALA A 1 117 ? 45.717 21.261 2.504 1.00 17.24 117 ALA A CA 1
ATOM 646 C C . ALA A 1 117 ? 47.103 20.786 2.746 1.00 17.49 117 ALA A C 1
ATOM 647 O O . ALA A 1 117 ? 47.578 19.918 1.973 1.00 19.37 117 ALA A O 1
ATOM 649 N N . HIS A 1 118 ? 47.798 21.307 3.775 1.00 14.73 118 HIS A N 1
ATOM 650 C CA . HIS A 1 118 ? 49.184 21.036 3.929 1.00 12.74 118 HIS A CA 1
ATOM 651 C C . HIS A 1 118 ? 49.596 21.292 5.373 1.00 11.84 118 HIS A C 1
ATOM 652 O O . HIS A 1 118 ? 49.028 22.206 5.933 1.00 13.22 118 HIS A O 1
ATOM 659 N N . PRO A 1 119 ? 50.538 20.533 5.926 1.00 12.49 119 PRO A N 1
ATOM 660 C CA . PRO A 1 119 ? 50.967 20.819 7.315 1.00 12.51 119 PRO A CA 1
ATOM 661 C C . PRO A 1 119 ? 51.502 22.230 7.503 1.00 11.07 119 PRO A C 1
ATOM 662 O O . PRO A 1 119 ? 51.410 22.742 8.635 1.00 11.65 119 PRO A O 1
ATOM 666 N N . ALA A 1 120 ? 52.100 22.826 6.469 1.00 10.65 120 ALA A N 1
ATOM 667 C CA . ALA A 1 120 ? 52.622 24.179 6.634 1.00 11.20 120 ALA A CA 1
ATOM 668 C C . ALA A 1 120 ? 51.494 25.114 7.025 1.00 12.87 120 ALA A C 1
ATOM 669 O O . ALA A 1 120 ? 51.719 26.171 7.659 1.00 12.99 120 ALA A O 1
ATOM 671 N N . TYR A 1 121 ? 50.259 24.848 6.604 1.00 10.21 121 TYR A N 1
ATOM 672 C CA . TYR A 1 121 ? 49.121 25.681 6.874 1.00 11.62 121 TYR A CA 1
ATOM 673 C C . TYR A 1 121 ? 48.404 25.233 8.161 1.00 12.31 121 TYR A C 1
ATOM 674 O O . TYR A 1 121 ? 47.991 26.044 8.991 1.00 11.89 121 TYR A O 1
ATOM 683 N N . THR A 1 122 ? 48.268 23.903 8.370 1.00 11.36 122 THR A N 1
ATOM 684 C CA . THR A 1 122 ? 47.556 23.445 9.541 1.00 11.86 122 THR A CA 1
ATOM 685 C C . THR A 1 122 ? 48.300 23.745 10.855 1.00 10.75 122 THR A C 1
ATOM 686 O O . THR A 1 122 ? 47.639 23.904 11.878 1.00 12.22 122 THR A O 1
ATOM 690 N N . GLU A 1 123 ? 49.601 23.866 10.758 1.00 10.24 123 GLU A N 1
ATOM 691 C CA . GLU A 1 123 ? 50.425 24.126 11.915 1.00 10.78 123 GLU A CA 1
ATOM 692 C C . GLU A 1 123 ? 50.467 25.598 12.312 1.00 10.31 123 GLU A C 1
ATOM 693 O O . GLU A 1 123 ? 51.152 25.903 13.326 1.00 12.07 123 GLU A O 1
ATOM 699 N N . GLY A 1 124 ? 49.775 26.489 11.599 1.00 9.46 124 GLY A N 1
ATOM 700 C CA . GLY A 1 124 ? 49.622 27.839 12.160 1.00 9.16 124 GLY A CA 1
ATOM 701 C C . GLY A 1 124 ? 50.987 28.579 12.236 1.00 8.63 124 GLY A C 1
ATOM 702 O O . GLY A 1 124 ? 51.754 28.568 11.245 1.00 9.24 124 GLY A O 1
ATOM 703 N N . VAL A 1 125 ? 51.208 29.196 13.395 1.00 9.50 125 VAL A N 1
ATOM 704 C CA . VAL A 1 125 ? 52.471 29.904 13.588 1.00 8.64 125 VAL A CA 1
ATOM 705 C C . VAL A 1 125 ? 53.494 28.854 14.052 1.00 8.84 125 VAL A C 1
ATOM 706 O O . VAL A 1 125 ? 53.645 28.604 15.242 1.00 9.84 125 VAL A O 1
ATOM 710 N N . ASN A 1 126 ? 54.176 28.290 13.069 1.00 8.69 126 ASN A N 1
ATOM 711 C CA . ASN A 1 126 ? 55.011 27.119 13.285 1.00 8.89 126 ASN A CA 1
ATOM 712 C C . ASN A 1 126 ? 56.491 27.445 13.254 1.00 9.38 126 ASN A C 1
ATOM 713 O O . ASN A 1 126 ? 56.856 28.615 13.162 1.00 8.66 126 ASN A O 1
ATOM 718 N N . CYS A 1 127 ? 57.355 26.412 13.395 1.00 9.28 127 CYS A N 1
ATOM 719 C CA . CYS A 1 127 ? 58.796 26.681 13.506 1.00 8.93 127 CYS A CA 1
ATOM 720 C C . CYS A 1 127 ? 59.291 27.522 12.399 1.00 10.26 127 CYS A C 1
ATOM 721 O O . CYS A 1 127 ? 59.942 28.541 12.636 1.00 10.32 127 CYS A O 1
ATOM 724 N N . VAL A 1 128 ? 59.019 27.126 11.158 1.00 9.13 128 VAL A N 1
ATOM 725 C CA . VAL A 1 128 ? 59.565 27.854 10.040 1.00 10.40 128 VAL A CA 1
ATOM 726 C C . VAL A 1 128 ? 58.874 29.220 9.801 1.00 10.89 128 VAL A C 1
ATOM 727 O O . VAL A 1 128 ? 59.523 30.132 9.256 1.00 11.75 128 VAL A O 1
ATOM 731 N N . ALA A 1 129 ? 57.623 29.374 10.237 1.00 10.07 129 ALA A N 1
ATOM 732 C CA . ALA A 1 129 ? 56.993 30.697 10.123 1.00 10.06 129 ALA A CA 1
ATOM 733 C C . ALA A 1 129 ? 57.744 31.698 10.925 1.00 11.50 129 ALA A C 1
ATOM 734 O O . ALA A 1 129 ? 58.061 32.751 10.414 1.00 12.54 129 ALA A O 1
ATOM 736 N N . CYS A 1 130 ? 58.048 31.386 12.165 1.00 9.73 130 CYS A N 1
ATOM 737 C CA . CYS A 1 130 ? 58.797 32.352 12.937 1.00 10.06 130 CYS A CA 1
ATOM 738 C C . CYS A 1 130 ? 60.264 32.396 12.502 1.00 10.30 130 CYS A C 1
ATOM 739 O O . CYS A 1 130 ? 60.861 33.497 12.473 1.00 10.97 130 CYS A O 1
ATOM 742 N N . HIS A 1 131 ? 60.855 31.234 12.216 1.00 10.70 131 HIS A N 1
ATOM 743 C CA . HIS A 1 131 ? 62.280 31.194 11.959 1.00 10.30 131 HIS A CA 1
ATOM 744 C C . HIS A 1 131 ? 62.707 31.556 10.539 1.00 11.22 131 HIS A C 1
ATOM 745 O O . HIS A 1 131 ? 63.877 31.453 10.221 1.00 11.80 131 HIS A O 1
ATOM 752 N N . THR A 1 132 ? 61.764 32.032 9.731 1.00 10.66 132 THR A N 1
ATOM 753 C CA . THR A 1 132 ? 62.136 32.605 8.388 1.00 11.10 132 THR A CA 1
ATOM 754 C C . THR A 1 132 ? 61.912 34.135 8.348 1.00 12.19 132 THR A C 1
ATOM 755 O O . THR A 1 132 ? 62.072 34.736 7.289 1.00 12.88 132 THR A O 1
ATOM 759 N N . LEU A 1 133 ? 61.437 34.742 9.439 1.00 11.89 133 LEU A N 1
ATOM 760 C CA . LEU A 1 133 ? 61.291 36.220 9.503 1.00 11.87 133 LEU A CA 1
ATOM 761 C C . LEU A 1 133 ? 62.695 36.771 9.558 1.00 12.26 133 LEU A C 1
ATOM 762 O O . LEU A 1 133 ? 63.474 36.391 10.403 1.00 11.85 133 LEU A O 1
ATOM 767 N N . LYS A 1 134 ? 63.051 37.664 8.617 1.00 12.56 134 LYS A N 1
ATOM 768 C CA . LYS A 1 134 ? 64.420 38.171 8.525 1.00 14.30 134 LYS A CA 1
ATOM 769 C C . LYS A 1 134 ? 64.611 39.611 9.007 1.00 14.38 134 LYS A C 1
ATOM 770 O O . LYS A 1 134 ? 65.443 39.853 9.868 1.00 16.98 134 LYS A O 1
ATOM 776 N N . THR A 1 135 ? 63.790 40.519 8.502 1.00 14.50 135 THR A N 1
ATOM 777 C CA . THR A 1 135 ? 63.980 41.953 8.846 1.00 15.61 135 THR A CA 1
ATOM 778 C C . THR A 1 135 ? 62.615 42.560 9.082 1.00 15.60 135 THR A C 1
ATOM 779 O O . THR A 1 135 ? 61.764 42.515 8.198 1.00 15.10 135 THR A O 1
ATOM 783 N N . TYR A 1 136 ? 62.435 43.120 10.242 1.00 14.55 136 TYR A N 1
ATOM 784 C CA . TYR A 1 136 ? 61.186 43.770 10.574 1.00 15.05 136 TYR A CA 1
ATOM 785 C C . TYR A 1 136 ? 61.113 45.201 10.035 1.00 15.14 136 TYR A C 1
ATOM 786 O O . TYR A 1 136 ? 61.941 46.038 10.381 1.00 16.14 136 TYR A O 1
ATOM 795 N N . ASN A 1 137 ? 60.141 45.428 9.169 1.00 12.92 137 ASN A N 1
ATOM 796 C CA . ASN A 1 137 ? 59.938 46.752 8.452 1.00 14.63 137 ASN A CA 1
ATOM 797 C C . ASN A 1 137 ? 58.970 47.698 9.144 1.00 15.26 137 ASN A C 1
ATOM 798 O O . ASN A 1 137 ? 58.836 48.827 8.694 1.00 19.40 137 ASN A O 1
ATOM 803 N N . GLY A 1 138 ? 58.284 47.244 10.172 1.00 13.94 138 GLY A N 1
ATOM 804 C CA . GLY A 1 138 ? 57.212 47.926 10.818 1.00 14.36 138 GLY A CA 1
ATOM 805 C C . GLY A 1 138 ? 55.894 47.655 10.165 1.00 16.20 138 GLY A C 1
ATOM 806 O O . GLY A 1 138 ? 55.788 47.242 9.000 1.00 16.67 138 GLY A O 1
ATOM 807 N N . ILE A 1 139 ? 54.833 47.854 10.923 1.00 15.92 139 ILE A N 1
ATOM 808 C CA . ILE A 1 139 ? 53.518 47.627 10.399 1.00 16.85 139 ILE A CA 1
ATOM 809 C C . ILE A 1 139 ? 52.960 48.711 9.487 1.00 18.30 139 ILE A C 1
ATOM 810 O O . ILE A 1 139 ? 51.981 48.466 8.792 1.00 25.73 139 ILE A O 1
ATOM 815 N N . GLN A 1 140 ? 53.493 49.934 9.542 1.00 17.23 140 GLN A N 1
ATOM 816 C CA . GLN A 1 140 ? 52.917 51.005 8.725 1.00 19.18 140 GLN A CA 1
ATOM 817 C C . GLN A 1 140 ? 53.986 51.309 7.702 1.00 21.96 140 GLN A C 1
ATOM 818 O O . GLN A 1 140 ? 55.128 51.672 8.102 1.00 24.23 140 GLN A O 1
ATOM 824 N N . ASP A 1 141 ? 53.647 51.212 6.458 1.00 19.84 141 ASP A N 1
ATOM 825 C CA . ASP A 1 141 ? 54.577 51.611 5.432 1.00 23.89 141 ASP A CA 1
ATOM 826 C C . ASP A 1 141 ? 54.625 53.151 5.263 1.00 24.60 141 ASP A C 1
ATOM 827 O O . ASP A 1 141 ? 53.813 53.870 5.884 1.00 23.01 141 ASP A O 1
ATOM 832 N N . ALA A 1 142 ? 55.579 53.620 4.449 1.00 24.54 142 ALA A N 1
ATOM 833 C CA . ALA A 1 142 ? 55.762 55.093 4.211 1.00 24.30 142 ALA A CA 1
ATOM 834 C C . ALA A 1 142 ? 54.489 55.808 3.679 1.00 24.76 142 ALA A C 1
ATOM 835 O O . ALA A 1 142 ? 54.350 56.999 3.917 1.00 26.22 142 ALA A O 1
ATOM 837 N N . GLU A 1 143 ? 53.560 55.107 3.035 1.00 22.07 143 GLU A N 1
ATOM 838 C CA . GLU A 1 143 ? 52.336 55.699 2.598 1.00 20.68 143 GLU A CA 1
ATOM 839 C C . GLU A 1 143 ? 51.153 55.506 3.516 1.00 20.30 143 GLU A C 1
ATOM 840 O O . GLU A 1 143 ? 50.038 55.899 3.166 1.00 22.64 143 GLU A O 1
ATOM 846 N N . GLY A 1 144 ? 51.404 54.917 4.705 1.00 18.21 144 GLY A N 1
ATOM 847 C CA . GLY A 1 144 ? 50.425 54.771 5.726 1.00 20.17 144 GLY A CA 1
ATOM 848 C C . GLY A 1 144 ? 49.615 53.496 5.679 1.00 23.70 144 GLY A C 1
ATOM 849 O O . GLY A 1 144 ? 48.732 53.381 6.520 1.00 21.62 144 GLY A O 1
ATOM 850 N N . LYS A 1 145 ? 49.962 52.601 4.731 1.00 20.22 145 LYS A N 1
ATOM 851 C CA . LYS A 1 145 ? 49.228 51.310 4.565 1.00 24.54 145 LYS A CA 1
ATOM 852 C C . LYS A 1 145 ? 49.687 50.383 5.684 1.00 19.60 145 LYS A C 1
ATOM 853 O O . LYS A 1 145 ? 50.841 50.312 5.952 1.00 23.89 145 LYS A O 1
ATOM 859 N N . LEU A 1 146 ? 48.761 49.769 6.362 1.00 21.60 146 LEU A N 1
ATOM 860 C CA . LEU A 1 146 ? 49.122 48.797 7.461 1.00 22.94 146 LEU A CA 1
ATOM 861 C C . LEU A 1 146 ? 49.445 47.456 6.833 1.00 23.34 146 LEU A C 1
ATOM 862 O O . LEU A 1 146 ? 48.727 47.005 5.995 1.00 25.98 146 LEU A O 1
ATOM 867 N N . ARG A 1 147 ? 50.549 46.880 7.234 1.00 18.38 147 ARG A N 1
ATOM 868 C CA . ARG A 1 147 ? 51.097 45.651 6.718 1.00 16.42 147 ARG A CA 1
ATOM 869 C C . ARG A 1 147 ? 51.116 44.736 7.964 1.00 16.07 147 ARG A C 1
ATOM 870 O O . ARG A 1 147 ? 51.925 44.939 8.852 1.00 19.69 147 ARG A O 1
ATOM 878 N N . TYR A 1 148 ? 50.311 43.679 7.979 1.00 14.14 148 TYR A N 1
ATOM 879 C CA . TYR A 1 148 ? 50.243 42.830 9.194 1.00 12.86 148 TYR A CA 1
ATOM 880 C C . TYR A 1 148 ? 50.970 41.527 9.023 1.00 11.39 148 TYR A C 1
ATOM 881 O O . TYR A 1 148 ? 51.127 40.987 7.923 1.00 10.62 148 TYR A O 1
ATOM 890 N N . GLY A 1 149 ? 51.469 41.020 10.129 1.00 11.55 149 GLY A N 1
ATOM 891 C CA . GLY A 1 149 ? 51.991 39.687 10.209 1.00 11.33 149 GLY A CA 1
ATOM 892 C C . GLY A 1 149 ? 53.151 39.484 9.304 1.00 11.45 149 GLY A C 1
ATOM 893 O O . GLY A 1 149 ? 54.046 40.335 9.299 1.00 11.52 149 GLY A O 1
ATOM 894 N N . ILE A 1 150 ? 53.192 38.465 8.474 1.00 12.38 150 ILE A N 1
ATOM 895 C CA . ILE A 1 150 ? 54.327 38.243 7.633 1.00 14.62 150 ILE A CA 1
ATOM 896 C C . ILE A 1 150 ? 54.580 39.401 6.632 1.00 13.56 150 ILE A C 1
ATOM 897 O O . ILE A 1 150 ? 55.709 39.573 6.190 1.00 14.20 150 ILE A O 1
ATOM 902 N N . LYS A 1 151 ? 53.559 40.242 6.375 1.00 12.41 151 LYS A N 1
ATOM 903 C CA . LYS A 1 151 ? 53.728 41.338 5.454 1.00 13.10 151 LYS A CA 1
ATOM 904 C C . LYS A 1 151 ? 54.530 42.507 6.041 1.00 12.69 151 LYS A C 1
ATOM 905 O O . LYS A 1 151 ? 55.046 43.355 5.280 1.00 14.41 151 LYS A O 1
ATOM 911 N N . ALA A 1 152 ? 54.769 42.498 7.366 1.00 12.12 152 ALA A N 1
ATOM 912 C CA . ALA A 1 152 ? 55.590 43.474 8.045 1.00 12.25 152 ALA A CA 1
ATOM 913 C C . ALA A 1 152 ? 57.075 43.132 7.999 1.00 11.56 152 ALA A C 1
ATOM 914 O O . ALA A 1 152 ? 57.888 43.891 8.550 1.00 12.81 152 ALA A O 1
ATOM 916 N N . TYR A 1 153 ? 57.449 42.019 7.360 1.00 11.55 153 TYR A N 1
ATOM 917 C CA . TYR A 1 153 ? 58.806 41.573 7.323 1.00 11.65 153 TYR A CA 1
ATOM 918 C C . TYR A 1 153 ? 59.344 41.298 5.918 1.00 12.86 153 TYR A C 1
ATOM 919 O O . TYR A 1 153 ? 58.604 40.871 5.045 1.00 14.68 153 TYR A O 1
ATOM 928 N N . ASP A 1 154 ? 60.662 41.384 5.755 1.00 14.54 154 ASP A N 1
ATOM 929 C CA . ASP A 1 154 ? 61.339 40.703 4.677 1.00 15.77 154 ASP A CA 1
ATOM 930 C C . ASP A 1 154 ? 61.515 39.273 5.186 1.00 12.85 154 ASP A C 1
ATOM 931 O O . ASP A 1 154 ? 61.947 39.064 6.349 1.00 15.63 154 ASP A O 1
ATOM 936 N N . LEU A 1 155 ? 61.205 38.338 4.297 1.00 15.20 155 LEU A N 1
ATOM 937 C CA . LEU A 1 155 ? 61.313 36.913 4.640 1.00 15.52 155 LEU A CA 1
ATOM 938 C C . LEU A 1 155 ? 62.576 36.307 4.048 1.00 17.48 155 LEU A C 1
ATOM 939 O O . LEU A 1 155 ? 63.045 36.802 3.006 1.00 20.20 155 LEU A O 1
ATOM 944 N N . SER A 1 156 ? 63.059 35.193 4.607 1.00 15.12 156 SER A N 1
ATOM 945 C CA . SER A 1 156 ? 64.285 34.563 4.133 1.00 15.06 156 SER A CA 1
ATOM 946 C C . SER A 1 156 ? 63.913 33.151 3.644 1.00 15.90 156 SER A C 1
ATOM 947 O O . SER A 1 156 ? 62.892 32.554 4.117 1.00 16.32 156 SER A O 1
ATOM 950 N N . ASP A 1 157 ? 64.669 32.632 2.694 1.00 16.66 157 ASP A N 1
ATOM 951 C CA . ASP A 1 157 ? 64.646 31.228 2.428 1.00 17.63 157 ASP A CA 1
ATOM 952 C C . ASP A 1 157 ? 65.586 30.382 3.307 1.00 16.64 157 ASP A C 1
ATOM 953 O O . ASP A 1 157 ? 65.693 29.164 3.091 1.00 18.55 157 ASP A O 1
ATOM 958 N N . ARG A 1 158 ? 66.197 31.002 4.333 1.00 16.58 158 ARG A N 1
ATOM 959 C CA . ARG A 1 158 ? 67.107 30.359 5.270 1.00 16.46 158 ARG A CA 1
ATOM 960 C C . ARG A 1 158 ? 66.491 30.584 6.653 1.00 13.89 158 ARG A C 1
ATOM 961 O O . ARG A 1 158 ? 65.830 31.589 6.928 1.00 14.40 158 ARG A O 1
ATOM 969 N N . LEU A 1 159 ? 66.694 29.626 7.500 1.00 13.42 159 LEU A N 1
ATOM 970 C CA . LEU A 1 159 ? 66.356 29.742 8.879 1.00 12.70 159 LEU A CA 1
ATOM 971 C C . LEU A 1 159 ? 67.200 30.800 9.524 1.00 12.61 159 LEU A C 1
ATOM 972 O O . LEU A 1 159 ? 68.376 31.040 9.175 1.00 13.90 159 LEU A O 1
ATOM 977 N N . GLN A 1 160 ? 66.586 31.454 10.486 1.00 11.65 160 GLN A N 1
ATOM 978 C CA . GLN A 1 160 ? 67.157 32.603 11.228 1.00 12.31 160 GLN A CA 1
ATOM 979 C C . GLN A 1 160 ? 67.290 32.216 12.669 1.00 13.42 160 GLN A C 1
ATOM 980 O O . GLN A 1 160 ? 66.337 31.708 13.274 1.00 13.40 160 GLN A O 1
ATOM 986 N N . ALA A 1 161 ? 68.481 32.426 13.246 1.00 14.14 161 ALA A N 1
ATOM 987 C CA . ALA A 1 161 ? 68.755 31.982 14.616 1.00 14.39 161 ALA A CA 1
ATOM 988 C C . ALA A 1 161 ? 69.433 33.028 15.453 1.00 13.76 161 ALA A C 1
ATOM 989 O O . ALA A 1 161 ? 70.098 33.849 14.914 1.00 13.93 161 ALA A O 1
ATOM 991 N N . PRO A 1 162 ? 69.318 32.973 16.782 1.00 14.18 162 PRO A N 1
ATOM 992 C CA . PRO A 1 162 ? 69.933 34.021 17.619 1.00 15.49 162 PRO A CA 1
ATOM 993 C C . PRO A 1 162 ? 71.423 34.046 17.551 1.00 20.49 162 PRO A C 1
ATOM 994 O O . PRO A 1 162 ? 72.006 35.123 17.552 1.00 23.18 162 PRO A O 1
ATOM 998 N N . ILE A 1 163 ? 72.047 32.867 17.462 1.00 17.87 163 ILE A N 1
ATOM 999 C CA . ILE A 1 163 ? 73.545 32.782 17.314 1.00 18.92 163 ILE A CA 1
ATOM 1000 C C . ILE A 1 163 ? 73.979 32.158 15.988 1.00 19.55 163 ILE A C 1
ATOM 1001 O O . ILE A 1 163 ? 74.961 32.607 15.388 1.00 19.34 163 ILE A O 1
ATOM 1006 N N . GLY A 1 164 ? 73.251 31.137 15.521 1.00 17.92 164 GLY A N 1
ATOM 1007 C CA . GLY A 1 164 ? 73.656 30.400 14.370 1.00 17.54 164 GLY A CA 1
ATOM 1008 C C . GLY A 1 164 ? 74.888 29.576 14.702 1.00 16.08 164 GLY A C 1
ATOM 1009 O O . GLY A 1 164 ? 75.134 29.176 15.857 1.00 15.26 164 GLY A O 1
ATOM 1010 N N . PHE A 1 165 ? 75.701 29.382 13.656 1.00 15.71 165 PHE A N 1
ATOM 1011 C CA . PHE A 1 165 ? 76.926 28.592 13.793 1.00 15.49 165 PHE A CA 1
ATOM 1012 C C . PHE A 1 165 ? 78.099 29.324 13.153 1.00 17.06 165 PHE A C 1
ATOM 1013 O O . PHE A 1 165 ? 78.456 29.061 11.979 1.00 19.04 165 PHE A O 1
ATOM 1021 N N . PRO A 1 166 ? 78.648 30.317 13.857 1.00 19.23 166 PRO A N 1
ATOM 1022 C CA . PRO A 1 166 ? 79.722 31.124 13.328 1.00 20.56 166 PRO A CA 1
ATOM 1023 C C . PRO A 1 166 ? 80.983 30.284 13.431 1.00 23.56 166 PRO A C 1
ATOM 1024 O O . PRO A 1 166 ? 81.706 30.324 14.426 1.00 24.32 166 PRO A O 1
ATOM 1028 N N . ARG A 1 167 ? 81.230 29.566 12.379 1.00 23.08 167 ARG A N 1
ATOM 1029 C CA . ARG A 1 167 ? 82.318 28.627 12.384 1.00 24.94 167 ARG A CA 1
ATOM 1030 C C . ARG A 1 167 ? 83.307 28.903 11.276 1.00 24.34 167 ARG A C 1
ATOM 1031 O O . ARG A 1 167 ? 84.061 28.006 10.929 1.00 23.48 167 ARG A O 1
ATOM 1039 N N . GLU A 1 168 ? 83.280 30.114 10.705 1.00 24.20 168 GLU A N 1
ATOM 1040 C CA . GLU A 1 168 ? 84.205 30.429 9.624 1.00 26.64 168 GLU A CA 1
ATOM 1041 C C . GLU A 1 168 ? 85.670 30.320 10.121 1.00 25.63 168 GLU A C 1
ATOM 1042 O O . GLU A 1 168 ? 86.545 29.637 9.495 1.00 26.75 168 GLU A O 1
ATOM 1048 N N . LEU A 1 169 ? 85.953 30.842 11.302 1.00 23.02 169 LEU A N 1
ATOM 1049 C CA . LEU A 1 169 ? 87.330 30.736 11.794 1.00 24.60 169 LEU A CA 1
ATOM 1050 C C . LEU A 1 169 ? 87.812 29.294 11.848 1.00 24.91 169 LEU A C 1
ATOM 1051 O O . LEU A 1 169 ? 88.949 29.009 11.414 1.00 24.46 169 LEU A O 1
ATOM 1056 N N . GLU A 1 170 ? 86.969 28.374 12.326 1.00 26.45 170 GLU A N 1
ATOM 1057 C CA . GLU A 1 170 ? 87.330 26.934 12.400 1.00 31.55 170 GLU A CA 1
ATOM 1058 C C . GLU A 1 170 ? 87.582 26.332 11.014 1.00 29.27 170 GLU A C 1
ATOM 1059 O O . GLU A 1 170 ? 88.462 25.442 10.844 1.00 35.01 170 GLU A O 1
ATOM 1065 N N . ARG A 1 171 ? 86.842 26.792 10.021 1.00 29.58 171 ARG A N 1
ATOM 1066 C CA . ARG A 1 171 ? 86.992 26.308 8.654 1.00 31.59 171 ARG A CA 1
ATOM 1067 C C . ARG A 1 171 ? 88.320 26.874 8.126 1.00 34.63 171 ARG A C 1
ATOM 1068 O O . ARG A 1 171 ? 89.137 26.125 7.574 1.00 36.65 171 ARG A O 1
ATOM 1076 N N . LEU A 1 172 ? 88.549 28.170 8.316 1.00 29.56 172 LEU A N 1
ATOM 1077 C CA . LEU A 1 172 ? 89.810 28.819 7.825 1.00 32.03 172 LEU A CA 1
ATOM 1078 C C . LEU A 1 172 ? 91.081 28.215 8.320 1.00 37.91 172 LEU A C 1
ATOM 1079 O O . LEU A 1 172 ? 92.036 28.158 7.542 1.00 38.55 172 LEU A O 1
ATOM 1084 N N . LYS A 1 173 ? 91.108 27.756 9.578 1.00 36.19 173 LYS A N 1
ATOM 1085 C CA . LYS A 1 173 ? 92.279 27.140 10.189 1.00 42.65 173 LYS A CA 1
ATOM 1086 C C . LYS A 1 173 ? 92.484 25.685 9.749 1.00 48.79 173 LYS A C 1
ATOM 1087 O O . LYS A 1 173 ? 93.597 25.311 9.360 1.00 59.04 173 LYS A O 1
ATOM 1093 N N . ALA A 1 174 ? 91.411 24.883 9.811 1.00 49.56 174 ALA A N 1
ATOM 1094 C CA . ALA A 1 174 ? 91.399 23.500 9.288 1.00 49.15 174 ALA A CA 1
ATOM 1095 C C . ALA A 1 174 ? 91.904 23.404 7.844 1.00 51.34 174 ALA A C 1
ATOM 1096 O O . ALA A 1 174 ? 93.085 23.143 7.621 1.00 55.10 174 ALA A O 1
ATOM 1098 N N . LYS A 1 191 ? 74.342 16.060 18.193 1.00 33.31 191 LYS A N 1
ATOM 1099 C CA . LYS A 1 191 ? 73.410 15.579 17.167 1.00 31.30 191 LYS A CA 1
ATOM 1100 C C . LYS A 1 191 ? 73.856 15.955 15.801 1.00 29.13 191 LYS A C 1
ATOM 1101 O O . LYS A 1 191 ? 74.632 16.909 15.672 1.00 30.67 191 LYS A O 1
ATOM 1107 N N . PRO A 1 192 ? 73.456 15.161 14.764 1.00 23.99 192 PRO A N 1
ATOM 1108 C CA . PRO A 1 192 ? 73.766 15.597 13.449 1.00 20.86 192 PRO A CA 1
ATOM 1109 C C . PRO A 1 192 ? 73.186 17.013 13.279 1.00 19.56 192 PRO A C 1
ATOM 1110 O O . PRO A 1 192 ? 72.123 17.295 13.802 1.00 21.85 192 PRO A O 1
ATOM 1114 N N . ASN A 1 193 ? 73.909 17.802 12.525 1.00 19.11 193 ASN A N 1
ATOM 1115 C CA . ASN A 1 193 ? 73.606 19.263 12.383 1.00 17.46 193 ASN A CA 1
ATOM 1116 C C . ASN A 1 193 ? 73.374 19.552 10.937 1.00 18.98 193 ASN A C 1
ATOM 1117 O O . ASN A 1 193 ? 74.332 19.668 10.150 1.00 23.26 193 ASN A O 1
ATOM 1122 N N . PRO A 1 194 ? 72.081 19.731 10.517 1.00 15.33 194 PRO A N 1
ATOM 1123 C CA . PRO A 1 194 ? 71.746 20.007 9.156 1.00 16.37 194 PRO A CA 1
ATOM 1124 C C . PRO A 1 194 ? 71.833 21.507 8.758 1.00 15.61 194 PRO A C 1
ATOM 1125 O O . PRO A 1 194 ? 71.492 21.841 7.649 1.00 18.71 194 PRO A O 1
ATOM 1129 N N . HIS A 1 195 ? 72.288 22.325 9.709 1.00 16.04 195 HIS A N 1
ATOM 1130 C CA . HIS A 1 195 ? 72.353 23.769 9.565 1.00 16.38 195 HIS A CA 1
ATOM 1131 C C . HIS A 1 195 ? 73.765 24.268 9.152 1.00 19.23 195 HIS A C 1
ATOM 1132 O O . HIS A 1 195 ? 73.984 25.485 9.173 1.00 23.27 195 HIS A O 1
ATOM 1139 N N . LEU A 1 196 ? 74.630 23.380 8.636 1.00 21.38 196 LEU A N 1
ATOM 1140 C CA . LEU A 1 196 ? 76.062 23.727 8.336 1.00 23.13 196 LEU A CA 1
ATOM 1141 C C . LEU A 1 196 ? 76.391 23.646 6.869 1.00 27.65 196 LEU A C 1
ATOM 1142 O O . LEU A 1 196 ? 77.578 23.432 6.475 1.00 31.12 196 LEU A O 1
ATOM 1147 N N . GLY A 1 197 ? 75.377 23.718 6.052 1.00 25.95 197 GLY A N 1
ATOM 1148 C CA . GLY A 1 197 ? 75.530 23.754 4.621 1.00 30.50 197 GLY A CA 1
ATOM 1149 C C . GLY A 1 197 ? 75.326 22.460 3.868 1.00 30.26 197 GLY A C 1
ATOM 1150 O O . GLY A 1 197 ? 75.430 22.486 2.663 1.00 35.09 197 GLY A O 1
ATOM 1151 N N . GLU A 1 198 ? 74.995 21.353 4.531 1.00 29.38 198 GLU A N 1
ATOM 1152 C CA . GLU A 1 198 ? 74.694 20.085 3.812 1.00 30.09 198 GLU A CA 1
ATOM 1153 C C . GLU A 1 198 ? 73.649 19.211 4.502 1.00 27.57 198 GLU A C 1
ATOM 1154 O O . GLU A 1 198 ? 73.433 19.400 5.713 1.00 26.93 198 GLU A O 1
ATOM 1160 N N . PRO A 1 199 ? 73.022 18.277 3.742 1.00 25.25 199 PRO A N 1
ATOM 1161 C CA . PRO A 1 199 ? 72.166 17.246 4.345 1.00 24.78 199 PRO A CA 1
ATOM 1162 C C . PRO A 1 199 ? 72.947 16.400 5.300 1.00 22.83 199 PRO A C 1
ATOM 1163 O O . PRO A 1 199 ? 74.227 16.363 5.262 1.00 26.51 199 PRO A O 1
ATOM 1167 N N . VAL A 1 200 ? 72.212 15.772 6.213 1.00 21.73 200 VAL A N 1
ATOM 1168 C CA . VAL A 1 200 ? 72.817 14.880 7.155 1.00 20.33 200 VAL A CA 1
ATOM 1169 C C . VAL A 1 200 ? 71.972 13.652 7.282 1.00 20.77 200 VAL A C 1
ATOM 1170 O O . VAL A 1 200 ? 70.836 13.621 6.925 1.00 23.87 200 VAL A O 1
ATOM 1174 N N . GLU A 1 201 ? 72.576 12.557 7.741 1.00 22.80 201 GLU A N 1
ATOM 1175 C CA . GLU A 1 201 ? 71.814 11.350 8.070 1.00 25.47 201 GLU A CA 1
ATOM 1176 C C . GLU A 1 201 ? 71.488 11.315 9.508 1.00 24.43 201 GLU A C 1
ATOM 1177 O O . GLU A 1 201 ? 72.365 11.562 10.365 1.00 26.77 201 GLU A O 1
ATOM 1183 N N . LEU A 1 202 ? 70.243 10.997 9.830 1.00 23.00 202 LEU A N 1
ATOM 1184 C CA . LEU A 1 202 ? 69.888 10.829 11.228 1.00 22.77 202 LEU A CA 1
ATOM 1185 C C . LEU A 1 202 ? 69.129 9.495 11.329 1.00 25.01 202 LEU A C 1
ATOM 1186 O O . LEU A 1 202 ? 68.108 9.333 10.618 1.00 23.25 202 LEU A O 1
ATOM 1191 N N . ASP A 1 203 ? 69.601 8.542 12.137 1.00 27.45 203 ASP A N 1
ATOM 1192 C CA . ASP A 1 203 ? 68.775 7.283 12.319 1.00 31.03 203 ASP A CA 1
ATOM 1193 C C . ASP A 1 203 ? 68.412 6.605 10.969 1.00 31.05 203 ASP A C 1
ATOM 1194 O O . ASP A 1 203 ? 67.246 6.189 10.715 1.00 32.03 203 ASP A O 1
ATOM 1199 N N . GLY A 1 204 ? 69.371 6.565 10.053 1.00 27.53 204 GLY A N 1
ATOM 1200 C CA . GLY A 1 204 ? 69.139 6.078 8.711 1.00 28.66 204 GLY A CA 1
ATOM 1201 C C . GLY A 1 204 ? 68.354 6.917 7.704 1.00 25.95 204 GLY A C 1
ATOM 1202 O O . GLY A 1 204 ? 68.165 6.496 6.563 1.00 26.70 204 GLY A O 1
ATOM 1203 N N . LYS A 1 205 ? 67.831 8.076 8.093 1.00 26.93 205 LYS A N 1
ATOM 1204 C CA . LYS A 1 205 ? 66.934 8.877 7.256 1.00 30.27 205 LYS A CA 1
ATOM 1205 C C . LYS A 1 205 ? 67.725 10.124 6.818 1.00 30.88 205 LYS A C 1
ATOM 1206 O O . LYS A 1 205 ? 68.498 10.663 7.606 1.00 25.34 205 LYS A O 1
ATOM 1212 N N . THR A 1 206 ? 67.626 10.538 5.559 1.00 26.19 206 THR A N 1
ATOM 1213 C CA . THR A 1 206 ? 68.348 11.722 5.128 1.00 27.81 206 THR A CA 1
ATOM 1214 C C . THR A 1 206 ? 67.507 12.924 5.585 1.00 23.09 206 THR A C 1
ATOM 1215 O O . THR A 1 206 ? 66.276 12.943 5.391 1.00 29.67 206 THR A O 1
ATOM 1219 N N . ILE A 1 207 ? 68.191 13.834 6.271 1.00 21.63 207 ILE A N 1
ATOM 1220 C CA . ILE A 1 207 ? 67.649 15.164 6.644 1.00 19.71 207 ILE A CA 1
ATOM 1221 C C . ILE A 1 207 ? 68.177 16.157 5.612 1.00 18.87 207 ILE A C 1
ATOM 1222 O O . ILE A 1 207 ? 69.363 16.298 5.439 1.00 20.79 207 ILE A O 1
ATOM 1227 N N . PRO A 1 208 ? 67.267 16.882 4.940 1.00 20.60 208 PRO A N 1
ATOM 1228 C CA . PRO A 1 208 ? 67.831 17.824 3.965 1.00 23.43 208 PRO A CA 1
ATOM 1229 C C . PRO A 1 208 ? 68.644 18.955 4.657 1.00 24.35 208 PRO A C 1
ATOM 1230 O O . PRO A 1 208 ? 68.452 19.227 5.887 1.00 22.90 208 PRO A O 1
ATOM 1234 N N . ALA A 1 209 ? 69.513 19.637 3.895 1.00 21.90 209 ALA A N 1
ATOM 1235 C CA . ALA A 1 209 ? 70.145 20.821 4.393 1.00 21.06 209 ALA A CA 1
ATOM 1236 C C . ALA A 1 209 ? 69.030 21.859 4.794 1.00 20.86 209 ALA A C 1
ATOM 1237 O O . ALA A 1 209 ? 68.055 22.114 4.062 1.00 23.22 209 ALA A O 1
ATOM 1239 N N . LEU A 1 210 ? 69.202 22.399 5.980 1.00 17.58 210 LEU A N 1
ATOM 1240 C CA . LEU A 1 210 ? 68.311 23.397 6.613 1.00 17.17 210 LEU A CA 1
ATOM 1241 C C . LEU A 1 210 ? 69.162 24.621 6.929 1.00 16.34 210 LEU A C 1
ATOM 1242 O O . LEU A 1 210 ? 69.514 24.864 8.052 1.00 17.20 210 LEU A O 1
ATOM 1247 N N . THR A 1 211 ? 69.534 25.347 5.887 1.00 16.70 211 THR A N 1
ATOM 1248 C CA . THR A 1 211 ? 70.522 26.330 5.936 1.00 18.33 211 THR A CA 1
ATOM 1249 C C . THR A 1 211 ? 70.049 27.467 6.796 1.00 17.14 211 THR A C 1
ATOM 1250 O O . THR A 1 211 ? 68.845 27.792 6.766 1.00 16.78 211 THR A O 1
ATOM 1254 N N . MET A 1 212 ? 71.014 28.031 7.510 1.00 17.73 212 MET A N 1
ATOM 1255 C CA . MET A 1 212 ? 70.736 28.914 8.667 1.00 14.82 212 MET A CA 1
ATOM 1256 C C . MET A 1 212 ? 71.647 30.127 8.650 1.00 17.11 212 MET A C 1
ATOM 1257 O O . MET A 1 212 ? 72.767 30.023 8.168 1.00 19.28 212 MET A O 1
ATOM 1262 N N . GLU A 1 213 ? 71.173 31.258 9.165 1.00 14.83 213 GLU A N 1
ATOM 1263 C CA . GLU A 1 213 ? 71.940 32.499 9.270 1.00 14.15 213 GLU A CA 1
ATOM 1264 C C . GLU A 1 213 ? 71.770 33.052 10.635 1.00 14.46 213 GLU A C 1
ATOM 1265 O O . GLU A 1 213 ? 70.672 32.951 11.240 1.00 16.31 213 GLU A O 1
ATOM 1271 N N . ALA A 1 214 ? 72.787 33.677 11.196 1.00 13.62 214 ALA A N 1
ATOM 1272 C CA . ALA A 1 214 ? 72.706 34.307 12.467 1.00 13.86 214 ALA A CA 1
ATOM 1273 C C . ALA A 1 214 ? 71.981 35.641 12.270 1.00 14.14 214 ALA A C 1
ATOM 1274 O O . ALA A 1 214 ? 72.179 36.350 11.265 1.00 16.16 214 ALA A O 1
ATOM 1276 N N . ASN A 1 215 ? 71.084 35.960 13.203 1.00 12.86 215 ASN A N 1
ATOM 1277 C CA . ASN A 1 215 ? 70.259 37.152 13.131 1.00 12.44 215 ASN A CA 1
ATOM 1278 C C . ASN A 1 215 ? 69.833 37.574 14.563 1.00 13.72 215 ASN A C 1
ATOM 1279 O O . ASN A 1 215 ? 68.649 37.522 14.918 1.00 12.30 215 ASN A O 1
ATOM 1284 N N . PRO A 1 216 ? 70.775 38.016 15.372 1.00 13.44 216 PRO A N 1
ATOM 1285 C CA . PRO A 1 216 ? 70.471 38.352 16.758 1.00 14.37 216 PRO A CA 1
ATOM 1286 C C . PRO A 1 216 ? 69.453 39.443 16.906 1.00 14.66 216 PRO A C 1
ATOM 1287 O O . PRO A 1 216 ? 68.685 39.363 17.868 1.00 14.79 216 PRO A O 1
ATOM 1291 N N . ARG A 1 217 ? 69.487 40.463 16.051 1.00 17.01 217 ARG A N 1
ATOM 1292 C CA . ARG A 1 217 ? 68.542 41.580 16.222 1.00 20.79 217 ARG A CA 1
ATOM 1293 C C . ARG A 1 217 ? 67.116 41.191 15.961 1.00 19.23 217 ARG A C 1
ATOM 1294 O O . ARG A 1 217 ? 66.222 41.520 16.757 1.00 21.60 217 ARG A O 1
ATOM 1302 N N . GLN A 1 218 ? 66.891 40.307 15.015 1.00 14.14 218 GLN A N 1
ATOM 1303 C CA . GLN A 1 218 ? 65.541 39.784 14.819 1.00 13.99 218 GLN A CA 1
ATOM 1304 C C . GLN A 1 218 ? 65.095 38.832 15.912 1.00 14.80 218 GLN A C 1
ATOM 1305 O O . GLN A 1 218 ? 63.977 38.959 16.438 1.00 17.79 218 GLN A O 1
ATOM 1311 N N . LEU A 1 219 ? 65.931 37.893 16.230 1.00 13.37 219 LEU A N 1
ATOM 1312 C CA . LEU A 1 219 ? 65.532 36.820 17.138 1.00 12.87 219 LEU A CA 1
ATOM 1313 C C . LEU A 1 219 ? 65.488 37.212 18.625 1.00 12.33 219 LEU A C 1
ATOM 1314 O O . LEU A 1 219 ? 64.772 36.615 19.439 1.00 12.49 219 LEU A O 1
ATOM 1319 N N . ARG A 1 220 ? 66.347 38.167 19.039 1.00 12.00 220 ARG A N 1
ATOM 1320 C CA . ARG A 1 220 ? 66.470 38.476 20.445 1.00 13.44 220 ARG A CA 1
ATOM 1321 C C . ARG A 1 220 ? 65.695 39.681 20.903 1.00 12.78 220 ARG A C 1
ATOM 1322 O O . ARG A 1 220 ? 65.638 39.929 22.149 1.00 14.58 220 ARG A O 1
ATOM 1330 N N . THR A 1 221 ? 65.124 40.456 19.985 1.00 11.87 221 THR A N 1
ATOM 1331 C CA . THR A 1 221 ? 64.353 41.647 20.342 1.00 11.88 221 THR A CA 1
ATOM 1332 C C . THR A 1 221 ? 62.872 41.489 19.951 1.00 10.66 221 THR A C 1
ATOM 1333 O O . THR A 1 221 ? 62.471 40.487 19.354 1.00 11.47 221 THR A O 1
ATOM 1337 N N . SER A 1 222 ? 62.064 42.495 20.281 1.00 11.52 222 SER A N 1
ATOM 1338 C CA . SER A 1 222 ? 60.692 42.474 19.972 1.00 10.97 222 SER A CA 1
ATOM 1339 C C . SER A 1 222 ? 60.412 42.431 18.509 1.00 11.41 222 SER A C 1
ATOM 1340 O O . SER A 1 222 ? 59.235 42.155 18.130 1.00 12.14 222 SER A O 1
ATOM 1343 N N . ASP A 1 223 ? 61.403 42.648 17.633 1.00 11.38 223 ASP A N 1
ATOM 1344 C CA . ASP A 1 223 ? 61.194 42.379 16.205 1.00 12.36 223 ASP A CA 1
ATOM 1345 C C . ASP A 1 223 ? 60.626 40.997 15.932 1.00 10.80 223 ASP A C 1
ATOM 1346 O O . ASP A 1 223 ? 59.975 40.827 14.895 1.00 11.86 223 ASP A O 1
ATOM 1351 N N . ALA A 1 224 ? 60.914 40.058 16.816 1.00 11.26 224 ALA A N 1
ATOM 1352 C CA . ALA A 1 224 ? 60.469 38.663 16.658 1.00 11.14 224 ALA A CA 1
ATOM 1353 C C . ALA A 1 224 ? 58.956 38.578 16.800 1.00 10.28 224 ALA A C 1
ATOM 1354 O O . ALA A 1 224 ? 58.409 37.507 16.404 1.00 11.74 224 ALA A O 1
ATOM 1356 N N . CYS A 1 225 ? 58.292 39.578 17.377 1.00 10.58 225 CYS A N 1
ATOM 1357 C CA . CYS A 1 225 ? 56.876 39.434 17.743 1.00 10.82 225 CYS A CA 1
ATOM 1358 C C . CYS A 1 225 ? 56.005 40.508 17.100 1.00 10.70 225 CYS A C 1
ATOM 1359 O O . CYS A 1 225 ? 54.803 40.343 16.985 1.00 11.09 225 CYS A O 1
ATOM 1362 N N . MET A 1 226 ? 56.570 41.689 16.797 1.00 11.44 226 MET A N 1
ATOM 1363 C CA . MET A 1 226 ? 55.743 42.856 16.571 1.00 12.92 226 MET A CA 1
ATOM 1364 C C . MET A 1 226 ? 54.881 42.808 15.342 1.00 11.97 226 MET A C 1
ATOM 1365 O O . MET A 1 226 ? 53.808 43.457 15.370 1.00 13.13 226 MET A O 1
ATOM 1370 N N . GLY A 1 227 ? 55.268 42.130 14.283 1.00 10.54 227 GLY A N 1
ATOM 1371 C CA . GLY A 1 227 ? 54.394 42.117 13.072 1.00 10.67 227 GLY A CA 1
ATOM 1372 C C . GLY A 1 227 ? 52.987 41.584 13.359 1.00 10.46 227 GLY A C 1
ATOM 1373 O O . GLY A 1 227 ? 51.968 42.019 12.798 1.00 11.04 227 GLY A O 1
ATOM 1374 N N . CYS A 1 228 ? 52.956 40.591 14.225 1.00 9.25 228 CYS A N 1
ATOM 1375 C CA . CYS A 1 228 ? 51.678 39.961 14.631 1.00 8.84 228 CYS A CA 1
ATOM 1376 C C . CYS A 1 228 ? 51.080 40.509 15.853 1.00 10.77 228 CYS A C 1
ATOM 1377 O O . CYS A 1 228 ? 49.850 40.311 16.048 1.00 11.50 228 CYS A O 1
ATOM 1380 N N . HIS A 1 229 ? 51.871 41.145 16.722 1.00 10.23 229 HIS A N 1
ATOM 1381 C CA . HIS A 1 229 ? 51.396 41.594 18.025 1.00 10.09 229 HIS A CA 1
ATOM 1382 C C . HIS A 1 229 ? 51.382 43.099 18.263 1.00 11.50 229 HIS A C 1
ATOM 1383 O O . HIS A 1 229 ? 50.921 43.523 19.365 1.00 15.20 229 HIS A O 1
ATOM 1390 N N . ASP A 1 230 ? 51.841 43.921 17.314 1.00 11.53 230 ASP A N 1
ATOM 1391 C CA . ASP A 1 230 ? 51.956 45.419 17.584 1.00 13.72 230 ASP A CA 1
ATOM 1392 C C . ASP A 1 230 ? 50.564 46.006 17.631 1.00 15.01 230 ASP A C 1
ATOM 1393 O O . ASP A 1 230 ? 50.142 46.585 18.671 1.00 17.27 230 ASP A O 1
ATOM 1398 N N . GLN A 1 231 ? 49.804 45.812 16.557 1.00 15.27 231 GLN A N 1
ATOM 1399 C CA . GLN A 1 231 ? 48.524 46.558 16.440 1.00 17.95 231 GLN A CA 1
ATOM 1400 C C . GLN A 1 231 ? 47.657 45.878 15.417 1.00 18.59 231 GLN A C 1
ATOM 1401 O O . GLN A 1 231 ? 48.184 45.233 14.528 1.00 19.00 231 GLN A O 1
ATOM 1407 N N . ARG A 1 232 ? 46.339 45.944 15.616 1.00 16.81 232 ARG A N 1
ATOM 1408 C CA . ARG A 1 232 ? 45.445 45.688 14.517 1.00 17.60 232 ARG A CA 1
ATOM 1409 C C . ARG A 1 232 ? 44.317 46.613 14.629 1.00 17.86 232 ARG A C 1
ATOM 1410 O O . ARG A 1 232 ? 43.776 46.772 15.737 1.00 18.93 232 ARG A O 1
ATOM 1418 N N . ASP A 1 233 ? 43.945 47.244 13.489 1.00 18.39 233 ASP A N 1
ATOM 1419 C CA . ASP A 1 233 ? 42.884 48.254 13.478 1.00 20.56 233 ASP A CA 1
ATOM 1420 C C . ASP A 1 233 ? 41.705 47.737 12.714 1.00 19.77 233 ASP A C 1
ATOM 1421 O O . ASP A 1 233 ? 41.801 46.811 11.894 1.00 20.57 233 ASP A O 1
ATOM 1426 N N . ASN A 1 234 ? 40.557 48.311 13.054 1.00 17.82 234 ASN A N 1
ATOM 1427 C CA . ASN A 1 234 ? 39.365 48.073 12.265 1.00 19.51 234 ASN A CA 1
ATOM 1428 C C . ASN A 1 234 ? 39.452 48.931 10.994 1.00 20.04 234 ASN A C 1
ATOM 1429 O O . ASN A 1 234 ? 40.445 49.641 10.759 1.00 22.11 234 ASN A O 1
ATOM 1434 N N . PRO A 1 235 ? 38.431 48.887 10.172 1.00 25.05 235 PRO A N 1
ATOM 1435 C CA . PRO A 1 235 ? 38.589 49.572 8.883 1.00 26.62 235 PRO A CA 1
ATOM 1436 C C . PRO A 1 235 ? 38.454 51.081 8.997 1.00 31.07 235 PRO A C 1
ATOM 1437 O O . PRO A 1 235 ? 38.785 51.821 8.056 1.00 29.89 235 PRO A O 1
ATOM 1441 N N . GLN A 1 236 ? 37.926 51.566 10.107 1.00 25.33 236 GLN A N 1
ATOM 1442 C CA . GLN A 1 236 ? 37.909 52.990 10.376 1.00 25.49 236 GLN A CA 1
ATOM 1443 C C . GLN A 1 236 ? 39.108 53.423 11.177 1.00 27.74 236 GLN A C 1
ATOM 1444 O O . GLN A 1 236 ? 39.099 54.548 11.693 1.00 25.01 236 GLN A O 1
ATOM 1450 N N . GLY A 1 237 ? 40.151 52.558 11.316 1.00 26.07 237 GLY A N 1
ATOM 1451 C CA . GLY A 1 237 ? 41.403 52.946 11.985 1.00 26.21 237 GLY A CA 1
ATOM 1452 C C . GLY A 1 237 ? 41.355 52.826 13.494 1.00 25.93 237 GLY A C 1
ATOM 1453 O O . GLY A 1 237 ? 42.256 53.293 14.181 1.00 29.16 237 GLY A O 1
ATOM 1454 N N . VAL A 1 238 ? 40.302 52.223 14.035 1.00 20.18 238 VAL A N 1
ATOM 1455 C CA . VAL A 1 238 ? 40.204 52.180 15.476 1.00 21.79 238 VAL A CA 1
ATOM 1456 C C . VAL A 1 238 ? 41.013 50.987 15.964 1.00 20.24 238 VAL A C 1
ATOM 1457 O O . VAL A 1 238 ? 40.850 49.885 15.409 1.00 20.00 238 VAL A O 1
ATOM 1461 N N . PRO A 1 239 ? 41.871 51.181 16.996 1.00 21.02 239 PRO A N 1
ATOM 1462 C CA . PRO A 1 239 ? 42.575 49.983 17.388 1.00 21.57 239 PRO A CA 1
ATOM 1463 C C . PRO A 1 239 ? 41.658 48.910 17.965 1.00 19.82 239 PRO A C 1
ATOM 1464 O O . PRO A 1 239 ? 40.749 49.197 18.785 1.00 20.57 239 PRO A O 1
ATOM 1468 N N . LEU A 1 240 ? 41.925 47.670 17.586 1.00 18.99 240 LEU A N 1
ATOM 1469 C CA . LEU A 1 240 ? 41.292 46.491 18.197 1.00 17.91 240 LEU A CA 1
ATOM 1470 C C . LEU A 1 240 ? 42.273 45.864 19.195 1.00 20.08 240 LEU A C 1
ATOM 1471 O O . LEU A 1 240 ? 41.979 45.641 20.386 1.00 21.53 240 LEU A O 1
ATOM 1476 N N . CYS A 1 241 ? 43.495 45.634 18.714 1.00 20.82 241 CYS A N 1
ATOM 1477 C CA . CYS A 1 241 ? 44.654 45.075 19.516 1.00 20.28 241 CYS A CA 1
ATOM 1478 C C . CYS A 1 241 ? 45.734 46.141 19.489 1.00 20.64 241 CYS A C 1
ATOM 1479 O O . CYS A 1 241 ? 45.992 46.750 18.442 1.00 18.29 241 CYS A O 1
ATOM 1482 N N . GLN A 1 242 ? 46.408 46.400 20.610 1.00 18.94 242 GLN A N 1
ATOM 1483 C CA . GLN A 1 242 ? 47.335 47.542 20.628 1.00 19.39 242 GLN A CA 1
ATOM 1484 C C . GLN A 1 242 ? 48.441 47.331 21.661 1.00 17.86 242 GLN A C 1
ATOM 1485 O O . GLN A 1 242 ? 48.944 48.286 22.295 1.00 21.72 242 GLN A O 1
ATOM 1491 N N . THR A 1 243 ? 48.880 46.102 21.690 1.00 18.44 243 THR A N 1
ATOM 1492 C CA . THR A 1 243 ? 49.953 45.683 22.647 1.00 18.93 243 THR A CA 1
ATOM 1493 C C . THR A 1 243 ? 51.224 46.527 22.400 1.00 22.15 243 THR A C 1
ATOM 1494 O O . THR A 1 243 ? 51.897 46.951 23.352 1.00 20.06 243 THR A O 1
ATOM 1498 N N . GLY A 1 244 ? 51.573 46.818 21.160 1.00 21.98 244 GLY A N 1
ATOM 1499 C CA . GLY A 1 244 ? 52.707 47.797 20.915 1.00 19.87 244 GLY A CA 1
ATOM 1500 C C . GLY A 1 244 ? 52.595 49.224 21.340 1.00 21.87 244 GLY A C 1
ATOM 1501 O O . GLY A 1 244 ? 53.564 49.772 21.877 1.00 22.59 244 GLY A O 1
ATOM 1502 N N . LYS A 1 245 ? 51.431 49.870 21.167 1.00 20.04 245 LYS A N 1
ATOM 1503 C CA . LYS A 1 245 ? 51.254 51.228 21.635 1.00 26.53 245 LYS A CA 1
ATOM 1504 C C . LYS A 1 245 ? 51.277 51.180 23.116 1.00 24.55 245 LYS A C 1
ATOM 1505 O O . LYS A 1 245 ? 51.784 52.116 23.755 1.00 23.41 245 LYS A O 1
ATOM 1511 N N . GLU A 1 246 ? 50.711 50.135 23.741 1.00 19.19 246 GLU A N 1
ATOM 1512 C CA . GLU A 1 246 ? 50.778 50.095 25.202 1.00 18.12 246 GLU A CA 1
ATOM 1513 C C . GLU A 1 246 ? 52.221 50.005 25.700 1.00 19.10 246 GLU A C 1
ATOM 1514 O O . GLU A 1 246 ? 52.653 50.758 26.590 1.00 19.14 246 GLU A O 1
ATOM 1520 N N . PHE A 1 247 ? 52.961 49.121 25.053 1.00 18.90 247 PHE A N 1
ATOM 1521 C CA . PHE A 1 247 ? 54.370 48.878 25.384 1.00 18.46 247 PHE A CA 1
ATOM 1522 C C . PHE A 1 247 ? 55.216 50.156 25.231 1.00 22.72 247 PHE A C 1
ATOM 1523 O O . PHE A 1 247 ? 55.990 50.497 26.113 1.00 20.18 247 PHE A O 1
ATOM 1531 N N . ILE A 1 248 ? 54.992 50.921 24.166 1.00 23.61 248 ILE A N 1
ATOM 1532 C CA . ILE A 1 248 ? 55.601 52.267 24.053 1.00 25.16 248 ILE A CA 1
ATOM 1533 C C . ILE A 1 248 ? 55.230 53.196 25.177 1.00 30.02 248 ILE A C 1
ATOM 1534 O O . ILE A 1 248 ? 56.129 53.791 25.841 1.00 25.48 248 ILE A O 1
ATOM 1539 N N . ALA A 1 249 ? 53.930 53.338 25.430 1.00 24.22 249 ALA A N 1
ATOM 1540 C CA . ALA A 1 249 ? 53.508 54.283 26.411 1.00 26.92 249 ALA A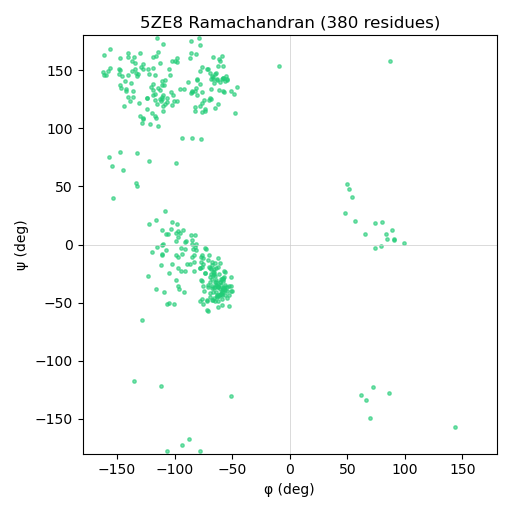 CA 1
ATOM 1541 C C . ALA A 1 249 ? 54.115 54.018 27.751 1.00 27.07 249 ALA A C 1
ATOM 1542 O O . ALA A 1 249 ? 54.437 54.978 28.472 1.00 31.35 249 ALA A O 1
ATOM 1544 N N . GLY A 1 250 ? 54.269 52.719 28.110 1.00 25.90 250 GLY A N 1
ATOM 1545 C CA . GLY A 1 250 ? 54.650 52.329 29.429 1.00 23.81 250 GLY A CA 1
ATOM 1546 C C . GLY A 1 250 ? 56.134 52.515 29.674 1.00 21.99 250 GLY A C 1
ATOM 1547 O O . GLY A 1 250 ? 56.572 52.392 30.767 1.00 26.40 250 GLY A O 1
ATOM 1548 N N . GLY A 1 251 ? 56.873 52.593 28.584 1.00 22.16 251 GLY A N 1
ATOM 1549 C CA . GLY A 1 251 ? 58.295 52.954 28.666 1.00 20.82 251 GLY A CA 1
ATOM 1550 C C . GLY A 1 251 ? 59.249 51.832 28.960 1.00 21.43 251 GLY A C 1
ATOM 1551 O O . GLY A 1 251 ? 60.446 52.104 29.101 1.00 21.77 251 GLY A O 1
ATOM 1552 N N . SER A 1 252 ? 58.779 50.583 29.040 1.00 18.48 252 SER A N 1
ATOM 1553 C CA . SER A 1 252 ? 59.702 49.454 29.292 1.00 17.50 252 SER A CA 1
ATOM 1554 C C . SER A 1 252 ? 60.714 49.228 28.174 1.00 16.98 252 SER A C 1
ATOM 1555 O O . SER A 1 252 ? 60.450 49.540 27.039 1.00 19.78 252 SER A O 1
ATOM 1558 N N . GLN A 1 253 ? 61.893 48.775 28.535 1.00 18.02 253 GLN A N 1
ATOM 1559 C CA . GLN A 1 253 ? 62.952 48.431 27.594 1.00 18.54 253 GLN A CA 1
ATOM 1560 C C . GLN A 1 253 ? 63.153 46.880 27.606 1.00 16.65 253 GLN A C 1
ATOM 1561 O O . GLN A 1 253 ? 64.113 46.435 27.011 1.00 20.64 253 GLN A O 1
ATOM 1567 N N . VAL A 1 254 ? 62.244 46.089 28.216 1.00 16.41 254 VAL A N 1
ATOM 1568 C CA . VAL A 1 254 ? 62.398 44.615 28.286 1.00 15.88 254 VAL A CA 1
ATOM 1569 C C . VAL A 1 254 ? 61.812 44.022 26.977 1.00 18.46 254 VAL A C 1
ATOM 1570 O O . VAL A 1 254 ? 60.678 44.307 26.638 1.00 20.83 254 VAL A O 1
ATOM 1574 N N . ALA A 1 255 ? 62.582 43.138 26.309 1.00 15.72 255 ALA A N 1
ATOM 1575 C CA . ALA A 1 255 ? 62.179 42.365 25.115 1.00 14.12 255 ALA A CA 1
ATOM 1576 C C . ALA A 1 255 ? 61.086 41.371 25.534 1.00 12.20 255 ALA A C 1
ATOM 1577 O O . ALA A 1 255 ? 61.145 40.849 26.651 1.00 11.35 255 ALA A O 1
ATOM 1579 N N . CYS A 1 256 ? 60.107 41.174 24.630 1.00 11.92 256 CYS A N 1
ATOM 1580 C CA . CYS A 1 256 ? 58.980 40.258 24.942 1.00 11.59 256 CYS A CA 1
ATOM 1581 C C . CYS A 1 256 ? 59.507 38.913 25.431 1.00 11.73 256 CYS A C 1
ATOM 1582 O O . CYS A 1 256 ? 59.002 38.295 26.338 1.00 10.76 256 CYS A O 1
ATOM 1585 N N . GLN A 1 257 ? 60.609 38.431 24.778 1.00 11.22 257 GLN A N 1
ATOM 1586 C CA . GLN A 1 257 ? 61.194 37.141 25.076 1.00 12.15 257 GLN A CA 1
ATOM 1587 C C . GLN A 1 257 ? 61.687 36.989 26.499 1.00 11.75 257 GLN A C 1
ATOM 1588 O O . GLN A 1 257 ? 61.698 35.873 27.013 1.00 12.37 257 GLN A O 1
ATOM 1594 N N . THR A 1 258 ? 62.160 38.074 27.095 1.00 11.99 258 THR A N 1
ATOM 1595 C CA . THR A 1 258 ? 62.617 37.929 28.464 1.00 14.83 258 THR A CA 1
ATOM 1596 C C . THR A 1 258 ? 61.600 37.419 29.420 1.00 14.93 258 THR A C 1
ATOM 1597 O O . THR A 1 258 ? 61.923 36.605 30.286 1.00 16.66 258 THR A O 1
ATOM 1601 N N . CYS A 1 259 ? 60.305 37.730 29.188 1.00 14.22 259 CYS A N 1
ATOM 1602 C CA . CYS A 1 259 ? 59.235 37.183 29.960 1.00 13.16 259 CYS A CA 1
ATOM 1603 C C . CYS A 1 259 ? 58.573 35.947 29.330 1.00 11.98 259 CYS A C 1
ATOM 1604 O O . CYS A 1 259 ? 58.156 35.067 30.027 1.00 14.61 259 CYS A O 1
ATOM 1607 N N . HIS A 1 260 ? 58.421 35.957 27.985 1.00 11.56 260 HIS A N 1
ATOM 1608 C CA . HIS A 1 260 ? 57.611 34.966 27.272 1.00 11.60 260 HIS A CA 1
ATOM 1609 C C . HIS A 1 260 ? 58.349 33.797 26.677 1.00 12.58 260 HIS A C 1
ATOM 1610 O O . HIS A 1 260 ? 57.748 32.849 26.276 1.00 11.62 260 HIS A O 1
ATOM 1617 N N . MET A 1 261 ? 59.695 33.862 26.650 1.00 11.53 261 MET A N 1
ATOM 1618 C CA . MET A 1 261 ? 60.568 32.774 26.214 1.00 10.59 261 MET A CA 1
ATOM 1619 C C . MET A 1 261 ? 61.706 32.566 27.179 1.00 11.37 261 MET A C 1
ATOM 1620 O O . MET A 1 261 ? 62.863 32.616 26.823 1.00 12.39 261 MET A O 1
ATOM 1625 N N . PRO A 1 262 ? 61.343 32.399 28.456 1.00 13.15 262 PRO A N 1
ATOM 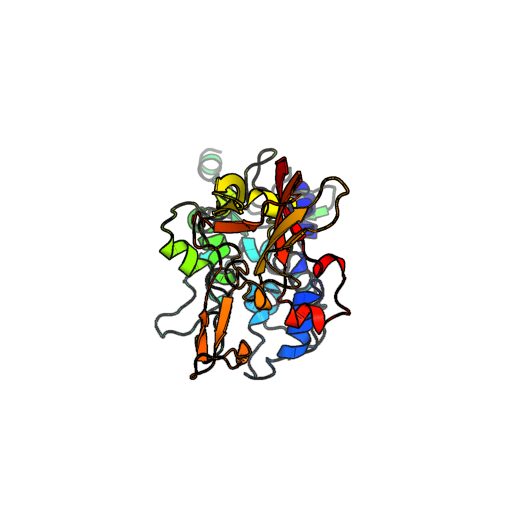1626 C CA . PRO A 1 262 ? 62.414 32.319 29.448 1.00 14.23 262 PRO A CA 1
ATOM 1627 C C . PRO A 1 262 ? 63.319 31.148 29.247 1.00 13.73 262 PRO A C 1
ATOM 1628 O O . PRO A 1 262 ? 62.917 30.088 28.749 1.00 14.56 262 PRO A O 1
ATOM 1632 N N . VAL A 1 263 ? 64.573 31.324 29.737 1.00 16.60 263 VAL A N 1
ATOM 1633 C CA . VAL A 1 263 ? 65.487 30.261 29.847 1.00 18.48 263 VAL A CA 1
ATOM 1634 C C . VAL A 1 263 ? 65.050 29.359 31.026 1.00 20.59 263 VAL A C 1
ATOM 1635 O O . VAL A 1 263 ? 64.943 29.765 32.213 1.00 20.56 263 VAL A O 1
ATOM 1639 N N . ALA A 1 264 ? 64.722 28.159 30.677 1.00 20.58 264 ALA A N 1
ATOM 1640 C CA . ALA A 1 264 ? 64.294 27.117 31.630 1.00 21.63 264 ALA A CA 1
ATOM 1641 C C . ALA A 1 264 ? 64.781 25.806 31.113 1.00 21.93 264 ALA A C 1
ATOM 1642 O O . ALA A 1 264 ? 64.633 25.462 29.898 1.00 25.78 264 ALA A O 1
ATOM 1644 N N . GLY A 1 265 ? 65.339 25.014 31.989 1.00 20.56 265 GLY A N 1
ATOM 1645 C CA . GLY A 1 265 ? 65.997 23.822 31.545 1.00 23.91 265 GLY A CA 1
ATOM 1646 C C . GLY A 1 265 ? 67.078 24.102 30.534 1.00 23.04 265 GLY A C 1
ATOM 1647 O O . GLY A 1 265 ? 67.425 23.232 29.728 1.00 23.29 265 GLY A O 1
ATOM 1648 N N . GLY A 1 266 ? 67.597 25.355 30.468 1.00 23.94 266 GLY A N 1
ATOM 1649 C CA . GLY A 1 266 ? 68.755 25.689 29.606 1.00 20.09 266 GLY A CA 1
ATOM 1650 C C . GLY A 1 266 ? 68.572 26.119 28.199 1.00 18.97 266 GLY A C 1
ATOM 1651 O O . GLY A 1 266 ? 69.477 26.183 27.400 1.00 20.28 266 GLY A O 1
ATOM 1652 N N . PHE A 1 267 ? 67.322 26.435 27.843 1.00 18.91 267 PHE A N 1
ATOM 1653 C CA . PHE A 1 267 ? 67.040 26.952 26.475 1.00 17.89 267 PHE A CA 1
ATOM 1654 C C . PHE A 1 267 ? 65.759 27.750 26.558 1.00 13.73 267 PHE A C 1
ATOM 1655 O O . PHE A 1 267 ? 65.060 27.658 27.572 1.00 14.90 267 PHE A O 1
ATOM 1663 N N . ALA A 1 268 ? 65.487 28.472 25.489 1.00 15.80 268 ALA A N 1
ATOM 1664 C CA . ALA A 1 268 ? 64.328 29.433 25.462 1.00 16.23 268 ALA A CA 1
ATOM 1665 C C . ALA A 1 268 ? 63.016 28.638 25.369 1.00 17.29 268 ALA A C 1
ATOM 1666 O O . ALA A 1 268 ? 62.779 27.827 24.446 1.00 16.71 268 ALA A O 1
ATOM 1668 N N . ASP A 1 269 ? 62.213 28.728 26.404 1.00 14.09 269 ASP A N 1
ATOM 1669 C CA . ASP A 1 269 ? 60.923 28.080 26.501 1.00 13.73 269 ASP A CA 1
ATOM 1670 C C . ASP A 1 269 ? 59.966 28.609 25.395 1.00 13.05 269 ASP A C 1
ATOM 1671 O O . ASP A 1 269 ? 59.770 29.823 25.247 1.00 13.46 269 ASP A O 1
ATOM 1676 N N . HIS A 1 270 ? 59.493 27.672 24.566 1.00 11.05 270 HIS A N 1
ATOM 1677 C CA . HIS A 1 270 ? 58.559 28.008 23.452 1.00 11.03 270 HIS A CA 1
ATOM 1678 C C . HIS A 1 270 ? 57.075 27.819 23.799 1.00 10.67 270 HIS A C 1
ATOM 1679 O O . HIS A 1 270 ? 56.193 27.899 22.912 1.00 10.79 270 HIS A O 1
ATOM 1686 N N . SER A 1 271 ? 56.721 27.592 25.037 1.00 10.97 271 SER A N 1
ATOM 1687 C CA . SER A 1 271 ? 55.281 27.421 25.399 1.00 11.40 271 SER A CA 1
ATOM 1688 C C . SER A 1 271 ? 54.479 28.689 25.130 1.00 11.37 271 SER A C 1
ATOM 1689 O O . SER A 1 271 ? 53.328 28.545 24.700 1.00 11.48 271 SER A O 1
ATOM 1692 N N . MET A 1 272 ? 55.014 29.862 25.510 1.00 10.97 272 MET A N 1
ATOM 1693 C CA . MET A 1 272 ? 54.409 31.158 25.169 1.00 10.55 272 MET A CA 1
ATOM 1694 C C . MET A 1 272 ? 52.917 31.192 25.510 1.00 11.53 272 MET A C 1
ATOM 1695 O O . MET A 1 272 ? 52.047 31.518 24.687 1.00 11.78 272 MET A O 1
ATOM 1700 N N . GLY A 1 273 ? 52.631 30.838 26.731 1.00 10.89 273 GLY A N 1
ATOM 1701 C CA . GLY A 1 273 ? 51.294 30.922 27.271 1.00 12.13 273 GLY A CA 1
ATOM 1702 C C . GLY A 1 273 ? 50.874 32.308 27.740 1.00 12.13 273 GLY A C 1
ATOM 1703 O O . GLY A 1 273 ? 51.660 33.118 28.245 1.00 12.55 273 GLY A O 1
ATOM 1704 N N . GLY A 1 274 ? 49.606 32.610 27.499 1.00 10.91 274 GLY A N 1
ATOM 1705 C CA . GLY A 1 274 ? 49.007 33.807 27.944 1.00 11.83 274 GLY A CA 1
ATOM 1706 C C . GLY A 1 274 ? 47.639 33.496 28.537 1.00 13.41 274 GLY A C 1
ATOM 1707 O O . GLY A 1 274 ? 47.499 32.804 29.534 1.00 13.32 274 GLY A O 1
ATOM 1708 N N . GLY A 1 275 ? 46.599 34.039 27.917 1.00 11.70 275 GLY A N 1
ATOM 1709 C CA . GLY A 1 275 ? 45.223 33.929 28.434 1.00 12.09 275 GLY A CA 1
ATOM 1710 C C . GLY A 1 275 ? 44.655 32.537 28.464 1.00 12.52 275 GLY A C 1
ATOM 1711 O O . GLY A 1 275 ? 43.673 32.317 29.172 1.00 13.98 275 GLY A O 1
ATOM 1712 N N . HIS A 1 276 ? 45.259 31.564 27.759 1.00 11.80 276 HIS A N 1
ATOM 1713 C CA . HIS A 1 276 ? 44.764 30.204 27.808 1.00 12.55 276 HIS A CA 1
ATOM 1714 C C . HIS A 1 276 ? 45.458 29.433 28.936 1.00 14.21 276 HIS A C 1
ATOM 1715 O O . HIS A 1 276 ? 45.231 28.203 29.056 1.00 17.54 276 HIS A O 1
ATOM 1722 N N . HIS A 1 277 ? 46.329 30.065 29.728 1.00 14.94 277 HIS A N 1
ATOM 1723 C CA . HIS A 1 277 ? 47.145 29.404 30.698 1.00 15.68 277 HIS A CA 1
ATOM 1724 C C . HIS A 1 277 ? 47.013 30.059 32.063 1.00 15.32 277 HIS A C 1
ATOM 1725 O O . HIS A 1 277 ? 47.605 31.070 32.359 1.00 14.57 277 HIS A O 1
ATOM 1732 N N . GLU A 1 278 ? 46.269 29.369 32.910 1.00 18.55 278 GLU A N 1
ATOM 1733 C CA . GLU A 1 278 ? 46.020 29.812 34.272 1.00 20.05 278 GLU A CA 1
ATOM 1734 C C . GLU A 1 278 ? 47.275 30.109 35.137 1.00 18.37 278 GLU A C 1
ATOM 1735 O O . GLU A 1 278 ? 47.337 31.079 35.834 1.00 16.20 278 GLU A O 1
ATOM 1741 N N . ALA A 1 279 ? 48.372 29.330 35.087 1.00 19.22 279 ALA A N 1
ATOM 1742 C CA . ALA A 1 279 ? 49.562 29.753 35.856 1.00 20.98 279 ALA A CA 1
ATOM 1743 C C . ALA A 1 279 ? 50.167 31.027 35.463 1.00 17.42 279 ALA A C 1
ATOM 1744 O O . ALA A 1 279 ? 50.654 31.813 36.297 1.00 19.55 279 ALA A O 1
ATOM 1746 N N . MET A 1 280 ? 50.156 31.339 34.153 1.00 14.94 280 MET A N 1
ATOM 1747 C CA . MET A 1 280 ? 50.680 32.558 33.710 1.00 16.62 280 MET A CA 1
ATOM 1748 C C . MET A 1 280 ? 49.759 33.687 34.241 1.00 14.06 280 MET A C 1
ATOM 1749 O O . MET A 1 280 ? 50.218 34.746 34.579 1.00 17.09 280 MET A O 1
ATOM 1754 N N . LEU A 1 281 ? 48.469 33.504 34.062 1.00 14.98 281 LEU A N 1
ATOM 1755 C CA . LEU A 1 281 ? 47.504 34.537 34.496 1.00 14.70 281 LEU A CA 1
ATOM 1756 C C . LEU A 1 281 ? 47.632 34.848 36.002 1.00 14.86 281 LEU A C 1
ATOM 1757 O O . LEU A 1 281 ? 47.559 35.951 36.405 1.00 14.45 281 LEU A O 1
ATOM 1762 N N . LYS A 1 282 ? 47.817 33.828 36.794 1.00 15.71 282 LYS A N 1
ATOM 1763 C CA . LYS A 1 282 ? 48.028 34.108 38.299 1.00 15.83 282 LYS A CA 1
ATOM 1764 C C . LYS A 1 282 ? 49.263 34.872 38.647 1.00 20.64 282 LYS A C 1
ATOM 1765 O O . LYS A 1 282 ? 49.302 35.666 39.609 1.00 21.36 282 LYS A O 1
ATOM 1771 N N . ARG A 1 283 ? 50.281 34.700 37.863 1.00 15.15 283 ARG A N 1
ATOM 1772 C CA . ARG A 1 283 ? 51.498 35.509 37.989 1.00 18.74 283 ARG A CA 1
ATOM 1773 C C . ARG A 1 283 ? 51.444 36.836 37.461 1.00 18.32 283 ARG A C 1
ATOM 1774 O O . ARG A 1 283 ? 52.316 37.646 37.711 1.00 22.79 283 ARG A O 1
ATOM 1782 N N . SER A 1 284 ? 50.407 37.184 36.713 1.00 16.17 284 SER A N 1
ATOM 1783 C CA . SER A 1 284 ? 50.478 38.368 35.960 1.00 16.00 284 SER A CA 1
ATOM 1784 C C . SER A 1 284 ? 50.143 39.643 36.672 1.00 13.94 284 SER A C 1
ATOM 1785 O O . SER A 1 284 ? 50.430 40.736 36.185 1.00 16.27 284 SER A O 1
ATOM 1788 N N . ILE A 1 285 ? 49.622 39.516 37.903 1.00 14.34 285 ILE A N 1
ATOM 1789 C CA . ILE A 1 28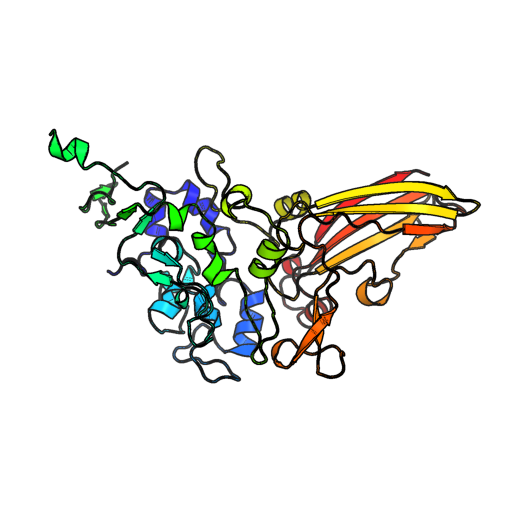5 ? 49.251 40.627 38.758 1.00 13.44 285 ILE A CA 1
ATOM 1790 C C . ILE A 1 285 ? 49.650 40.301 40.222 1.00 13.76 285 ILE A C 1
ATOM 1791 O O . ILE A 1 285 ? 49.777 39.123 40.560 1.00 14.01 285 ILE A O 1
ATOM 1796 N N . VAL A 1 286 ? 49.741 41.312 41.050 1.00 15.00 286 VAL A N 1
ATOM 1797 C CA . VAL A 1 286 ? 49.738 41.194 42.495 1.00 14.17 286 VAL A CA 1
ATOM 1798 C C . VAL A 1 286 ? 48.405 41.721 43.035 1.00 13.78 286 VAL A C 1
ATOM 1799 O O . VAL A 1 286 ? 48.085 42.888 42.774 1.00 15.39 286 VAL A O 1
ATOM 1803 N N . PHE A 1 287 ? 47.686 40.878 43.730 1.00 15.32 287 PHE A N 1
ATOM 1804 C CA . PHE A 1 287 ? 46.367 41.191 44.232 1.00 13.66 287 PHE A CA 1
ATOM 1805 C C . PHE A 1 287 ? 46.325 41.134 45.738 1.00 16.88 287 PHE A C 1
ATOM 1806 O O . PHE A 1 287 ? 46.754 40.144 46.301 1.00 19.18 287 PHE A O 1
ATOM 1814 N N . ASP A 1 288 ? 45.839 42.164 46.378 1.00 16.90 288 ASP A N 1
ATOM 1815 C CA . ASP A 1 288 ? 45.723 42.143 47.862 1.00 18.97 288 ASP A CA 1
ATOM 1816 C C . ASP A 1 288 ? 44.528 42.947 48.344 1.00 19.55 288 ASP A C 1
ATOM 1817 O O . ASP A 1 288 ? 44.086 43.866 47.693 1.00 18.95 288 ASP A O 1
ATOM 1822 N N . LEU A 1 289 ? 43.978 42.502 49.485 1.00 19.15 289 LEU A N 1
ATOM 1823 C CA . LEU A 1 289 ? 42.806 43.112 50.117 1.00 18.50 289 LEU A CA 1
ATOM 1824 C C . LEU A 1 289 ? 43.206 43.469 51.544 1.00 17.99 289 LEU A C 1
ATOM 1825 O O . LEU A 1 289 ? 43.803 42.631 52.203 1.00 18.98 289 LEU A O 1
ATOM 1830 N N . THR A 1 290 ? 42.997 44.727 51.871 1.00 20.50 290 THR A N 1
ATOM 1831 C CA . THR A 1 290 ? 43.193 45.291 53.232 1.00 22.22 290 THR A CA 1
ATOM 1832 C C . THR A 1 290 ? 41.870 45.796 53.758 1.00 23.21 290 THR A C 1
ATOM 1833 O O . THR A 1 290 ? 41.045 46.245 53.000 1.00 22.52 290 THR A O 1
ATOM 1837 N N . THR A 1 291 ? 41.643 45.695 55.071 1.00 24.16 291 THR A N 1
ATOM 1838 C CA . THR A 1 291 ? 40.424 46.337 55.627 1.00 26.53 291 THR A CA 1
ATOM 1839 C C . THR A 1 291 ? 40.816 47.105 56.874 1.00 25.52 291 THR A C 1
ATOM 1840 O O . THR A 1 291 ? 41.757 46.703 57.538 1.00 29.25 291 THR A O 1
ATOM 1844 N N . LYS A 1 292 ? 40.123 48.204 57.103 1.00 29.53 292 LYS A N 1
ATOM 1845 C CA . LYS A 1 292 ? 40.247 48.990 58.354 1.00 31.81 292 LYS A CA 1
ATOM 1846 C C . LYS A 1 292 ? 38.814 49.188 58.848 1.00 34.76 292 LYS A C 1
ATOM 1847 O O . LYS A 1 292 ? 37.876 49.267 58.049 1.00 34.52 292 LYS A O 1
ATOM 1853 N N . ALA A 1 293 ? 38.610 49.343 60.156 1.00 38.74 293 ALA A N 1
ATOM 1854 C CA . ALA A 1 293 ? 37.298 49.853 60.625 1.00 35.84 293 ALA A CA 1
ATOM 1855 C C . ALA A 1 293 ? 37.072 51.312 60.225 1.00 32.30 293 ALA A C 1
ATOM 1856 O O . ALA A 1 293 ? 37.999 52.107 60.112 1.00 36.97 293 ALA A O 1
ATOM 1858 N N . ASP A 1 294 ? 35.839 51.627 59.927 1.00 29.95 294 ASP A N 1
ATOM 1859 C CA . ASP A 1 294 ? 35.438 52.938 59.565 1.00 32.90 294 ASP A CA 1
ATOM 1860 C C . ASP A 1 294 ? 34.000 53.132 60.082 1.00 33.24 294 ASP A C 1
ATOM 1861 O O . ASP A 1 294 ? 33.032 53.060 59.322 1.00 33.26 294 ASP A O 1
ATOM 1866 N N . LYS A 1 295 ? 33.892 53.421 61.377 1.00 34.64 295 LYS A N 1
ATOM 1867 C CA . LYS A 1 295 ? 32.588 53.764 61.998 1.00 30.56 295 LYS A CA 1
ATOM 1868 C C . LYS A 1 295 ? 31.825 52.480 62.056 1.00 30.09 295 LYS A C 1
ATOM 1869 O O . LYS A 1 295 ? 32.301 51.559 62.670 1.00 32.20 295 LYS A O 1
ATOM 1875 N N . GLU A 1 296 ? 30.625 52.413 61.460 1.00 29.19 296 GLU A N 1
ATOM 1876 C CA . GLU A 1 296 ? 29.853 51.151 61.443 1.00 31.49 296 GLU A CA 1
ATOM 1877 C C . GLU A 1 296 ? 29.979 50.482 60.086 1.00 27.86 296 GLU A C 1
ATOM 1878 O O . GLU A 1 296 ? 29.122 49.675 59.720 1.00 28.35 296 GLU A O 1
ATOM 1884 N N . LYS A 1 297 A 31.023 50.897 59.349 1.00 26.00 297 LYS A N 1
ATOM 1885 C CA . LYS A 1 297 A 31.449 50.249 58.086 1.00 27.02 297 LYS A CA 1
ATOM 1886 C C . LYS A 1 297 A 32.806 49.625 58.227 1.00 24.36 297 LYS A C 1
ATOM 1887 O O . LYS A 1 297 A 33.618 49.925 59.146 1.00 25.08 297 LYS A O 1
ATOM 1893 N N . ILE A 1 298 ? 33.106 48.783 57.238 1.00 21.42 298 ILE A N 1
ATOM 1894 C CA . ILE A 1 298 ? 34.439 48.245 57.047 1.00 22.46 298 ILE A CA 1
ATOM 1895 C C . ILE A 1 298 ? 34.920 48.942 55.748 1.00 20.40 298 ILE A C 1
ATOM 1896 O O . ILE A 1 298 ? 34.279 48.851 54.731 1.00 21.13 298 ILE A O 1
ATOM 1901 N N . ALA A 1 299 ? 35.993 49.701 55.827 1.00 21.96 299 ALA A N 1
ATOM 1902 C CA . ALA A 1 299 ? 36.665 50.230 54.644 1.00 23.38 299 ALA A CA 1
ATOM 1903 C C . ALA A 1 299 ? 37.599 49.142 54.084 1.00 19.73 299 ALA A C 1
ATOM 1904 O O . ALA A 1 299 ? 38.578 48.747 54.660 1.00 22.92 299 ALA A O 1
ATOM 1906 N N . ALA A 1 300 ? 37.277 48.686 52.871 1.00 21.46 300 ALA A N 1
ATOM 1907 C CA . ALA A 1 300 ? 37.993 47.580 52.209 1.00 19.83 300 ALA A CA 1
ATOM 1908 C C . ALA A 1 300 ? 38.754 48.206 51.049 1.00 20.06 300 ALA A C 1
ATOM 1909 O O . ALA A 1 300 ? 38.210 48.955 50.330 1.00 23.84 300 ALA A O 1
ATOM 1911 N N . GLN A 1 301 ? 40.058 47.927 50.962 1.00 22.26 301 GLN A N 1
ATOM 1912 C CA . GLN A 1 301 ? 40.897 48.440 49.878 1.00 23.25 301 GLN A CA 1
ATOM 1913 C C . GLN A 1 301 ? 41.395 47.272 49.100 1.00 21.10 301 GLN A C 1
ATOM 1914 O O . GLN A 1 301 ? 42.009 46.365 49.687 1.00 20.05 301 GLN A O 1
ATOM 1920 N N . VAL A 1 302 ? 41.135 47.280 47.786 1.00 20.62 302 VAL A N 1
ATOM 1921 C CA . VAL A 1 302 ? 41.575 46.229 46.892 1.00 18.55 302 VAL A CA 1
ATOM 1922 C C . VAL A 1 302 ? 42.717 46.873 46.089 1.00 16.21 302 VAL A C 1
ATOM 1923 O O . VAL A 1 302 ? 42.555 47.917 45.518 1.00 18.07 302 VAL A O 1
ATOM 1927 N N . TRP A 1 303 ? 43.901 46.263 46.150 1.00 15.64 303 TRP A N 1
ATOM 1928 C CA . TRP A 1 303 ? 45.078 46.710 45.393 1.00 17.74 303 TRP A CA 1
ATOM 1929 C C . TRP A 1 303 ? 45.410 45.700 44.308 1.00 14.15 303 TRP A C 1
ATOM 1930 O O . TRP A 1 303 ? 45.535 44.461 44.594 1.00 14.43 303 TRP A O 1
ATOM 1941 N N . ILE A 1 304 ? 45.523 46.206 43.093 1.00 13.73 304 ILE A N 1
ATOM 1942 C CA . ILE A 1 304 ? 45.834 45.285 41.956 1.00 14.77 304 ILE A CA 1
ATOM 1943 C C . ILE A 1 304 ? 47.021 45.921 41.207 1.00 13.56 304 ILE A C 1
ATOM 1944 O O . ILE A 1 304 ? 46.830 46.932 40.551 1.00 15.17 304 ILE A O 1
ATOM 1949 N N . ARG A 1 305 ? 48.192 45.293 41.290 1.00 14.22 305 ARG A N 1
ATOM 1950 C CA . ARG A 1 305 ? 49.355 45.762 40.518 1.00 13.75 305 ARG A CA 1
ATOM 1951 C C . ARG A 1 305 ? 49.551 44.891 39.265 1.00 12.69 305 ARG A C 1
ATOM 1952 O O . ARG A 1 305 ? 49.663 43.652 39.348 1.00 13.01 305 ARG A O 1
ATOM 1960 N N . ASN A 1 306 ? 49.548 45.557 38.109 1.00 12.69 306 ASN A N 1
ATOM 1961 C CA . ASN A 1 306 ? 49.896 44.919 36.835 1.00 13.15 306 ASN A CA 1
ATOM 1962 C C . ASN A 1 306 ? 51.425 44.803 36.795 1.00 13.57 306 ASN A C 1
ATOM 1963 O O . ASN A 1 306 ? 52.135 45.806 36.788 1.00 15.43 306 ASN A O 1
ATOM 1968 N N . LEU A 1 307 ? 51.884 43.579 36.711 1.00 12.76 307 LEU A N 1
ATOM 1969 C CA . LEU A 1 307 ? 53.327 43.279 36.605 1.00 13.47 307 LEU A CA 1
ATOM 1970 C C . LEU A 1 307 ? 53.840 43.399 35.169 1.00 13.76 307 LEU A C 1
ATOM 1971 O O . LEU A 1 307 ? 55.074 43.155 34.938 1.00 14.31 307 LEU A O 1
ATOM 1976 N N . GLN A 1 308 ? 52.989 43.705 34.178 1.00 12.79 308 GLN A N 1
ATOM 1977 C CA . GLN A 1 308 ? 53.347 43.646 32.764 1.00 13.12 308 GLN A CA 1
ATOM 1978 C C . GLN A 1 308 ? 53.683 45.029 32.235 1.00 13.65 308 GLN A C 1
ATOM 1979 O O . GLN A 1 308 ? 53.145 46.056 32.735 1.00 12.98 308 GLN A O 1
ATOM 1985 N N . PRO A 1 309 ? 54.445 45.150 31.143 1.00 13.27 309 PRO A N 1
ATOM 1986 C CA . PRO A 1 309 ? 54.797 46.396 30.527 1.00 13.38 309 PRO A CA 1
ATOM 1987 C C . PRO A 1 309 ? 53.791 46.806 29.430 1.00 14.37 309 PRO A C 1
ATOM 1988 O O . PRO A 1 309 ? 53.966 47.784 28.753 1.00 15.30 309 PRO A O 1
ATOM 1992 N N . HIS A 1 310 ? 52.805 45.928 29.170 1.00 12.05 310 HIS A N 1
ATOM 1993 C CA . HIS A 1 310 ? 51.652 46.209 28.327 1.00 11.94 310 HIS A CA 1
ATOM 1994 C C . HIS A 1 310 ? 50.452 46.281 29.263 1.00 12.91 310 HIS A C 1
ATOM 1995 O O . HIS A 1 310 ? 50.568 45.975 30.435 1.00 12.86 310 HIS A O 1
ATOM 2002 N N . ALA A 1 311 ? 49.305 46.679 28.727 1.00 13.27 311 ALA A N 1
ATOM 2003 C CA . ALA A 1 311 ? 48.082 46.601 29.540 1.00 14.03 311 ALA A CA 1
ATOM 2004 C C . ALA A 1 311 ? 47.766 45.185 30.033 1.00 13.94 311 ALA A C 1
ATOM 2005 O O . ALA A 1 311 ? 48.293 44.154 29.541 1.00 13.09 311 ALA A O 1
ATOM 2007 N N . MET A 1 312 ? 46.901 45.133 31.049 1.00 13.39 312 MET A N 1
ATOM 2008 C CA . MET A 1 312 ? 46.411 43.886 31.524 1.00 12.34 312 MET A CA 1
ATOM 2009 C C . MET A 1 312 ? 44.896 43.967 31.535 1.00 13.21 312 MET A C 1
ATOM 2010 O O . MET A 1 312 ? 44.368 44.698 32.361 1.00 13.19 312 MET A O 1
ATOM 2015 N N . PRO A 1 313 ? 44.186 43.275 30.650 1.00 12.26 313 PRO A N 1
ATOM 2016 C CA . PRO A 1 313 ? 44.672 42.340 29.669 1.00 12.31 313 PRO A CA 1
ATOM 2017 C C . PRO A 1 313 ? 44.973 42.978 28.329 1.00 12.52 313 PRO A C 1
ATOM 2018 O O . PRO A 1 313 ? 44.132 43.703 27.727 1.00 17.13 313 PRO A O 1
ATOM 2022 N N . THR A 1 314 ? 46.123 42.648 27.767 1.00 12.42 314 THR A N 1
ATOM 2023 C CA . THR A 1 314 ? 46.473 43.121 26.437 1.00 11.94 314 THR A CA 1
ATOM 2024 C C . THR A 1 314 ? 45.899 42.204 25.347 1.00 12.39 314 THR A C 1
ATOM 2025 O O . THR A 1 314 ? 45.382 41.128 25.614 1.00 14.10 314 THR A O 1
ATOM 2029 N N . GLY A 1 315 ? 46.081 42.620 24.096 1.00 12.99 315 GLY A N 1
ATOM 2030 C CA . GLY A 1 315 ? 45.760 41.861 22.912 1.00 14.33 315 GLY A CA 1
ATOM 2031 C C . GLY A 1 315 ? 44.315 41.996 22.430 1.00 13.14 315 GLY A C 1
ATOM 2032 O O . GLY A 1 315 ? 43.889 43.097 22.132 1.00 15.53 315 GLY A O 1
ATOM 2033 N N . ALA A 1 316 ? 43.644 40.875 22.232 1.00 13.58 316 ALA A N 1
ATOM 2034 C CA . ALA A 1 316 ? 42.309 40.889 21.662 1.00 14.11 316 ALA A CA 1
ATOM 2035 C C . ALA A 1 316 ? 41.385 41.781 22.438 1.00 14.62 316 ALA A C 1
ATOM 2036 O O . ALA A 1 316 ? 41.457 41.913 23.664 1.00 15.20 316 ALA A O 1
ATOM 2038 N N . PRO A 1 317 ? 40.507 42.484 21.695 1.00 14.52 317 PRO A N 1
ATOM 2039 C CA . PRO A 1 317 ? 39.759 43.553 22.320 1.00 15.29 317 PRO A CA 1
ATOM 2040 C C . PRO A 1 317 ? 38.711 43.067 23.297 1.00 16.42 317 PRO A C 1
ATOM 2041 O O . PRO A 1 317 ? 38.274 43.843 24.148 1.00 18.65 317 PRO A O 1
ATOM 2045 N N . PHE A 1 318 ? 38.429 41.751 23.232 1.00 15.67 318 PHE A N 1
ATOM 2046 C CA . PHE A 1 318 ? 37.369 41.222 24.072 1.00 16.19 318 PHE A CA 1
ATOM 2047 C C . PHE A 1 318 ? 37.866 40.641 25.409 1.00 13.32 318 PHE A C 1
ATOM 2048 O O . PHE A 1 318 ? 37.042 40.185 26.183 1.00 13.74 318 PHE A O 1
ATOM 2056 N N . ARG A 1 319 ? 39.185 40.637 25.620 1.00 12.39 319 ARG A N 1
ATOM 2057 C CA . ARG A 1 319 ? 39.663 40.236 26.880 1.00 11.23 319 ARG A CA 1
ATOM 2058 C C . ARG A 1 319 ? 39.157 41.208 27.970 1.00 13.43 319 ARG A C 1
ATOM 2059 O O . ARG A 1 319 ? 39.119 42.432 27.804 1.00 12.56 319 ARG A O 1
ATOM 2067 N N . ASN A 1 320 ? 38.835 40.617 29.106 1.00 12.48 320 ASN A N 1
ATOM 2068 C CA . ASN A 1 320 ? 38.368 41.409 30.228 1.00 12.62 320 ASN A CA 1
ATOM 2069 C C . ASN A 1 320 ? 38.563 40.773 31.566 1.00 11.38 320 ASN A C 1
ATOM 2070 O O . ASN A 1 320 ? 38.560 39.565 31.679 1.00 13.09 320 ASN A O 1
ATOM 2075 N N . LEU A 1 321 ? 38.716 41.575 32.599 1.00 13.05 321 LEU A N 1
ATOM 2076 C CA . LEU A 1 321 ? 38.710 41.085 33.987 1.00 12.75 321 LEU A CA 1
ATOM 2077 C C . LEU A 1 321 ? 37.589 41.704 34.754 1.00 14.50 321 LEU A C 1
ATOM 2078 O O . LEU A 1 321 ? 37.054 42.792 34.400 1.00 13.53 321 LEU A O 1
ATOM 2083 N N . TYR A 1 322 A 37.248 41.060 35.864 1.00 14.28 322 TYR A N 1
ATOM 2084 C CA . TYR A 1 322 A 36.339 41.721 36.796 1.00 13.99 322 TYR A CA 1
ATOM 2085 C C . TYR A 1 322 A 36.649 41.288 38.199 1.00 14.05 322 TYR A C 1
ATOM 2086 O O . TYR A 1 322 A 37.115 40.184 38.367 1.00 13.52 322 TYR A O 1
ATOM 2095 N N . LEU A 1 323 ? 36.366 42.210 39.154 1.00 14.01 323 LEU A N 1
ATOM 2096 C CA . LEU A 1 323 ? 36.578 42.015 40.567 1.00 12.98 323 LEU A CA 1
ATOM 2097 C C . LEU A 1 323 ? 35.235 41.686 41.210 1.00 12.34 323 LEU A C 1
ATOM 2098 O O . LEU A 1 323 ? 34.296 42.386 41.002 1.00 13.75 323 LEU A O 1
ATOM 2103 N N . LYS A 1 324 ? 35.171 40.614 41.978 1.00 12.35 324 LYS A N 1
ATOM 2104 C CA . LYS A 1 324 ? 34.052 40.358 42.892 1.00 14.07 324 LYS A CA 1
ATOM 2105 C C . LYS A 1 324 ? 34.555 40.492 44.324 1.00 13.78 324 LYS A C 1
ATOM 2106 O O . LYS A 1 324 ? 35.449 39.796 44.701 1.00 15.93 324 LYS A O 1
ATOM 2112 N N . LEU A 1 325 ? 33.914 41.335 45.092 1.00 12.22 325 LEU A N 1
ATOM 2113 C CA . LEU A 1 325 ? 34.226 41.553 46.481 1.00 12.90 325 LEU A CA 1
ATOM 2114 C C . LEU A 1 325 ? 32.952 41.293 47.277 1.00 13.17 325 LEU A C 1
ATOM 2115 O O . LEU A 1 325 ? 31.902 41.875 47.016 1.00 14.30 325 LEU A O 1
ATOM 2120 N N . THR A 1 326 ? 33.083 40.408 48.257 1.00 12.27 326 THR A N 1
ATOM 2121 C CA . THR A 1 326 ? 31.872 39.866 48.916 1.00 12.44 326 THR A CA 1
ATOM 2122 C C . THR A 1 326 ? 32.153 39.812 50.415 1.00 13.82 326 THR A C 1
ATOM 2123 O O . THR A 1 326 ? 33.182 39.397 50.820 1.00 14.23 326 THR A O 1
ATOM 2127 N N . ALA A 1 327 ? 31.147 40.177 51.234 1.00 13.35 327 ALA A N 1
ATOM 2128 C CA . ALA A 1 327 ? 31.249 40.095 52.690 1.00 14.38 327 ALA A CA 1
ATOM 2129 C C . ALA A 1 327 ? 30.251 39.061 53.173 1.00 14.89 327 ALA A C 1
ATOM 2130 O O . ALA A 1 327 ? 29.118 38.974 52.671 1.00 15.89 327 ALA A O 1
ATOM 2132 N N . TYR A 1 328 ? 30.707 38.207 54.067 1.00 14.34 328 TYR A N 1
ATOM 2133 C CA . TYR A 1 328 ? 29.890 37.043 54.531 1.00 14.01 328 TYR A CA 1
ATOM 2134 C C . TYR A 1 328 ? 29.731 37.099 56.070 1.00 15.29 328 TYR A C 1
ATOM 2135 O O . TYR A 1 328 ? 30.655 37.570 56.745 1.00 13.44 328 TYR A O 1
ATOM 2144 N N . ASP A 1 329 ? 28.585 36.543 56.567 1.00 14.90 329 ASP A N 1
ATOM 2145 C CA . ASP A 1 329 ? 28.456 36.290 57.943 1.00 16.48 329 ASP A CA 1
ATOM 2146 C C . ASP A 1 329 ? 29.212 35.011 58.314 1.00 15.93 329 ASP A C 1
ATOM 2147 O O . ASP A 1 329 ? 29.756 34.254 57.461 1.00 19.60 329 ASP A O 1
ATOM 2152 N N . ALA A 1 330 ? 29.211 34.675 59.638 1.00 14.54 330 ALA A N 1
ATOM 2153 C CA . ALA A 1 330 ? 29.940 33.506 60.115 1.00 17.44 330 ALA A CA 1
ATOM 2154 C C . ALA A 1 330 ? 29.324 32.171 59.754 1.00 17.79 330 ALA A C 1
ATOM 2155 O O . ALA A 1 330 ? 29.917 31.107 60.042 1.00 20.73 330 ALA A O 1
ATOM 2157 N N . SER A 1 331 ? 28.136 32.153 59.107 1.00 17.61 331 SER A N 1
ATOM 2158 C CA . SER A 1 331 ? 27.552 30.942 58.561 1.00 21.10 331 SER A CA 1
ATOM 2159 C C . SER A 1 331 ? 27.807 30.821 57.074 1.00 20.73 331 SER A C 1
ATOM 2160 O O . SER A 1 331 ? 27.384 29.841 56.444 1.00 21.23 331 SER A O 1
ATOM 2163 N N . GLY A 1 332 ? 28.555 31.791 56.560 1.00 20.19 332 GLY A N 1
ATOM 2164 C CA . GLY A 1 332 ? 28.891 31.858 55.123 1.00 19.96 332 GLY A CA 1
ATOM 2165 C C . GLY A 1 332 ? 27.839 32.409 54.210 1.00 19.49 332 GLY A C 1
ATOM 2166 O O . GLY A 1 332 ? 27.895 32.154 52.981 1.00 22.60 332 GLY A O 1
ATOM 2167 N N . GLU A 1 333 ? 26.883 33.129 54.748 1.00 17.87 333 GLU A N 1
ATOM 2168 C CA . GLU A 1 333 ? 25.776 33.739 53.978 1.00 19.07 333 GLU A CA 1
ATOM 2169 C C . GLU A 1 333 ? 26.259 35.086 53.519 1.00 17.30 333 GLU A C 1
ATOM 2170 O O . GLU A 1 333 ? 26.955 35.799 54.258 1.00 15.92 333 GLU A O 1
ATOM 2176 N N . VAL A 1 334 ? 25.938 35.466 52.271 1.00 16.65 334 VAL A N 1
ATOM 2177 C CA . VAL A 1 334 ? 26.315 36.779 51.793 1.00 15.36 334 VAL A CA 1
ATOM 2178 C C . VAL A 1 334 ? 25.571 37.931 52.437 1.00 17.68 334 VAL A C 1
ATOM 2179 O O . VAL A 1 334 ? 24.355 37.968 52.380 1.00 20.84 334 VAL A O 1
ATOM 2183 N N . LEU A 1 335 ? 26.303 38.888 52.968 1.00 17.69 335 LEU A N 1
ATOM 2184 C CA . LEU A 1 335 ? 25.741 40.109 53.458 1.00 18.12 335 LEU A CA 1
ATOM 2185 C C . LEU A 1 335 ? 25.815 41.308 52.518 1.00 18.33 335 LEU A C 1
ATOM 2186 O O . LEU A 1 335 ? 25.023 42.265 52.578 1.00 19.65 335 LEU A O 1
ATOM 2191 N N . TRP A 1 336 ? 26.850 41.334 51.687 1.00 16.21 336 TRP A N 1
ATOM 2192 C CA . TRP A 1 336 ? 27.090 42.475 50.808 1.00 13.96 336 TRP A CA 1
ATOM 2193 C C . TRP A 1 336 ? 27.939 42.043 49.666 1.00 14.18 336 TRP A C 1
ATOM 2194 O O . TRP A 1 336 ? 28.770 41.148 49.844 1.00 15.52 336 TRP A O 1
ATOM 2205 N N . GLN A 1 337 ? 27.771 42.672 48.510 1.00 14.08 337 GLN A N 1
ATOM 2206 C CA . GLN A 1 337 ? 28.587 42.351 47.334 1.00 16.31 337 GLN A CA 1
ATOM 2207 C C . GLN A 1 337 ? 28.757 43.595 46.533 1.00 17.30 337 GLN A C 1
ATOM 2208 O O . GLN A 1 337 ? 27.817 44.394 46.384 1.00 17.39 337 GLN A O 1
ATOM 2214 N N . ASN A 1 338 ? 29.880 43.761 45.879 1.00 14.70 338 ASN A N 1
ATOM 2215 C CA . ASN A 1 338 ? 30.108 44.982 45.094 1.00 16.04 338 ASN A CA 1
ATOM 2216 C C . ASN A 1 338 ? 29.198 44.999 43.875 1.00 17.41 338 ASN A C 1
ATOM 2217 O O . ASN A 1 338 ? 28.835 46.107 43.378 1.00 20.60 338 ASN A O 1
ATOM 2222 N N . ALA A 1 339 ? 28.906 43.836 43.360 1.00 18.20 339 ALA A N 1
ATOM 2223 C CA . ALA A 1 339 ? 28.227 43.649 42.126 1.00 20.78 339 ALA A CA 1
ATOM 2224 C C . ALA A 1 339 ? 27.384 42.478 42.347 1.00 21.15 339 ALA A C 1
ATOM 2225 O O . ALA A 1 339 ? 27.866 41.363 42.666 1.00 23.82 339 ALA A O 1
ATOM 2227 N N . ALA A 1 340 ? 26.080 42.736 42.214 1.00 26.70 340 ALA A N 1
ATOM 2228 C CA . ALA A 1 340 ? 25.093 41.719 42.414 1.00 25.63 340 ALA A CA 1
ATOM 2229 C C . ALA A 1 340 ? 25.290 40.625 41.412 1.00 32.30 340 ALA A C 1
ATOM 2230 O O . ALA A 1 340 ? 25.416 39.476 41.820 1.00 30.07 340 ALA A O 1
ATOM 2232 N N . ASP A 1 341 ? 25.320 40.999 40.128 1.00 31.48 341 ASP A N 1
ATOM 2233 C CA . ASP A 1 341 ? 25.637 40.102 39.015 1.00 39.73 341 ASP A CA 1
ATOM 2234 C C . ASP A 1 341 ? 27.025 40.547 38.411 1.00 28.57 341 ASP A C 1
ATOM 2235 O O . ASP A 1 341 ? 28.054 40.492 39.105 1.00 37.52 341 ASP A O 1
ATOM 2240 N N . HIS A 1 342 ? 27.052 40.885 37.124 1.00 27.63 342 HIS A N 1
ATOM 2241 C CA . HIS A 1 342 ? 28.353 41.155 36.407 1.00 23.34 342 HIS A CA 1
ATOM 2242 C C . HIS A 1 342 ? 28.724 42.601 36.662 1.00 22.40 342 HIS A C 1
ATOM 2243 O O . HIS A 1 342 ? 27.875 43.503 36.442 1.00 20.83 342 HIS A O 1
ATOM 2250 N N . PRO A 1 343 ? 29.965 42.867 37.068 1.00 18.62 343 PRO A N 1
ATOM 2251 C CA . PRO A 1 343 ? 30.414 44.193 37.306 1.00 18.53 343 PRO A CA 1
ATOM 2252 C C . PRO A 1 343 ? 30.285 45.125 36.145 1.00 16.39 343 PRO A C 1
ATOM 2253 O O . PRO A 1 343 ? 30.148 46.301 36.362 1.00 16.38 343 PRO A O 1
ATOM 2257 N N . SER A 1 344 ? 30.323 44.629 34.901 1.00 15.16 344 SER A N 1
ATOM 2258 C CA . SER A 1 344 ? 30.102 45.546 33.774 1.00 17.26 344 SER A CA 1
ATOM 2259 C C . SER A 1 344 ? 28.834 46.371 33.890 1.00 18.75 344 SER A C 1
ATOM 2260 O O . SER A 1 344 ? 28.773 47.493 33.437 1.00 21.92 344 SER A O 1
ATOM 2263 N N . LYS A 1 345 ? 27.822 45.741 34.437 1.00 20.25 345 LYS A N 1
ATOM 2264 C CA . LYS A 1 345 ? 26.498 46.366 34.708 1.00 20.14 345 LYS A CA 1
ATOM 2265 C C . LYS A 1 345 ? 26.318 46.858 36.114 1.00 18.60 345 LYS A C 1
ATOM 2266 O O . LYS A 1 345 ? 25.621 47.832 36.338 1.00 21.35 345 LYS A O 1
ATOM 2272 N N . ASP A 1 346 ? 26.863 46.164 37.085 1.00 18.43 34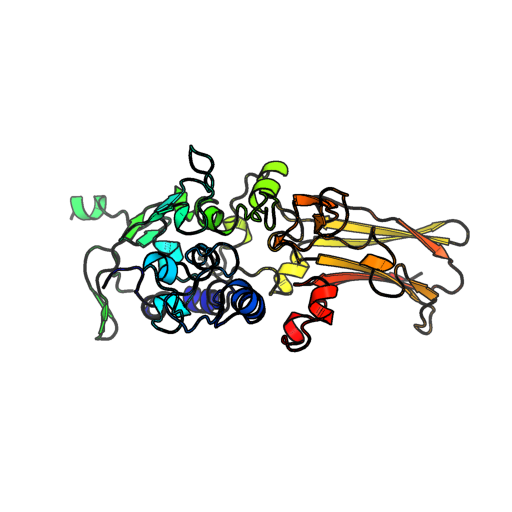6 ASP A N 1
ATOM 2273 C CA . ASP A 1 346 ? 26.636 46.543 38.484 1.00 19.12 346 ASP A CA 1
ATOM 2274 C C . ASP A 1 346 ? 27.703 47.280 39.223 1.00 17.80 346 ASP A C 1
ATOM 2275 O O . ASP A 1 346 ? 27.398 47.860 40.227 1.00 18.93 346 ASP A O 1
ATOM 2280 N N . ASP A 1 347 ? 28.974 47.298 38.751 1.00 15.59 347 ASP A N 1
ATOM 2281 C CA . ASP A 1 347 ? 30.025 48.028 39.414 1.00 16.13 347 ASP A CA 1
ATOM 2282 C C . ASP A 1 347 ? 31.136 48.341 38.391 1.00 16.03 347 ASP A C 1
ATOM 2283 O O . ASP A 1 347 ? 32.161 47.647 38.345 1.00 15.21 347 ASP A O 1
ATOM 2288 N N . PRO A 1 348 ? 30.905 49.307 37.502 1.00 17.11 348 PRO A N 1
ATOM 2289 C CA . PRO A 1 348 ? 31.856 49.483 36.379 1.00 15.46 348 PRO A CA 1
ATOM 2290 C C . PRO A 1 348 ? 33.314 49.737 36.701 1.00 14.69 348 PRO A C 1
ATOM 2291 O O . PRO A 1 348 ? 34.178 49.329 35.871 1.00 15.92 348 PRO A O 1
ATOM 2295 N N . ARG A 1 349 ? 33.633 50.239 37.884 1.00 15.95 349 ARG A N 1
ATOM 2296 C CA . ARG A 1 349 ? 34.993 50.419 38.296 1.00 17.35 349 ARG A CA 1
ATOM 2297 C C . ARG A 1 349 ? 35.641 49.069 38.525 1.00 17.33 349 ARG A C 1
ATOM 2298 O O . ARG A 1 349 ? 36.888 49.057 38.498 1.00 19.00 349 ARG A O 1
ATOM 2306 N N . ALA A 1 350 ? 34.860 48.019 38.733 1.00 14.27 350 ALA A N 1
ATOM 2307 C CA . ALA A 1 350 ? 35.379 46.689 38.939 1.00 16.44 350 ALA A CA 1
ATOM 2308 C C . ALA A 1 350 ? 35.385 45.839 37.629 1.00 14.57 350 ALA A C 1
ATOM 2309 O O . ALA A 1 350 ? 35.550 44.634 37.702 1.00 14.97 350 ALA A O 1
ATOM 2311 N N . TYR A 1 351 ? 35.147 46.474 36.445 1.00 13.11 351 TYR A N 1
ATOM 2312 C CA . TYR A 1 351 ? 35.202 45.818 35.155 1.00 12.82 351 TYR A CA 1
ATOM 2313 C C . TYR A 1 351 ? 36.356 46.460 34.377 1.00 12.40 351 TYR A C 1
ATOM 2314 O O . TYR A 1 351 ? 36.406 47.673 34.202 1.00 14.77 351 TYR A O 1
ATOM 2323 N N . PHE A 1 352 ? 37.318 45.632 33.984 1.00 12.20 352 PHE A N 1
ATOM 2324 C CA . PHE A 1 352 ? 38.565 46.071 33.404 1.00 12.72 352 PHE A CA 1
ATOM 2325 C C . PHE A 1 352 ? 38.559 45.565 31.968 1.00 11.69 352 PHE A C 1
ATOM 2326 O O . PHE A 1 352 ? 38.754 44.367 31.652 1.00 12.27 352 PHE A O 1
ATOM 2334 N N . ALA A 1 353 ? 38.272 46.470 31.075 1.00 12.92 353 ALA A N 1
ATOM 2335 C CA . ALA A 1 353 ? 37.926 46.103 29.666 1.00 13.85 353 ALA A CA 1
ATOM 2336 C C . ALA A 1 353 ? 38.091 47.308 28.733 1.00 14.85 353 ALA A C 1
ATOM 2337 O O . ALA A 1 353 ? 38.141 48.458 29.168 1.00 14.43 353 ALA A O 1
ATOM 2339 N N . TYR A 1 354 ? 38.158 46.999 27.465 1.00 15.52 354 TYR A N 1
ATOM 2340 C CA . TYR A 1 354 ? 38.202 47.964 26.357 1.00 17.66 354 TYR A CA 1
ATOM 2341 C C . TYR A 1 354 ? 36.897 47.868 25.597 1.00 20.30 354 TYR A C 1
ATOM 2342 O O . TYR A 1 354 ? 36.346 46.781 25.418 1.00 22.70 354 TYR A O 1
ATOM 2351 N N . GLY A 1 355 ? 36.349 48.986 25.164 1.00 23.83 355 GLY A N 1
ATOM 2352 C CA . GLY A 1 355 ? 35.198 48.935 24.253 1.00 27.17 355 GLY A CA 1
ATOM 2353 C C . GLY A 1 355 ? 35.519 49.860 23.074 1.00 25.33 355 GLY A C 1
ATOM 2354 O O . GLY A 1 355 ? 36.491 50.711 23.140 1.00 23.58 355 GLY A O 1
ATOM 2355 N N . LEU A 1 356 ? 34.716 49.667 22.019 1.00 28.30 356 LEU A N 1
ATOM 2356 C CA . LEU A 1 356 ? 34.737 50.588 20.882 1.00 26.12 356 LEU A CA 1
ATOM 2357 C C . LEU A 1 356 ? 33.383 51.276 20.775 1.00 26.37 356 LEU A C 1
ATOM 2358 O O . LEU A 1 356 ? 32.356 50.813 21.346 1.00 24.04 356 LEU A O 1
ATOM 2363 N N . ALA A 1 357 ? 33.396 52.374 20.042 1.00 23.41 357 ALA A N 1
ATOM 2364 C CA . ALA A 1 357 ? 32.248 53.253 20.040 1.00 25.37 357 ALA A CA 1
ATOM 2365 C C . ALA A 1 357 ? 31.973 53.802 18.677 1.00 25.36 357 ALA A C 1
ATOM 2366 O O . ALA A 1 357 ? 32.808 53.713 17.783 1.00 22.71 357 ALA A O 1
ATOM 2368 N N . ASP A 1 358 ? 30.767 54.343 18.534 1.00 27.07 358 ASP A N 1
ATOM 2369 C CA . ASP A 1 358 ? 30.354 55.057 17.285 1.00 30.64 358 ASP A CA 1
ATOM 2370 C C . ASP A 1 358 ? 30.627 56.529 17.455 1.00 31.62 358 ASP A C 1
ATOM 2371 O O . ASP A 1 358 ? 31.213 56.923 18.462 1.00 29.29 358 ASP A O 1
ATOM 2376 N N . ASP A 1 359 ? 30.184 57.384 16.513 1.00 37.87 359 ASP A N 1
ATOM 2377 C CA . ASP A 1 359 ? 30.525 58.832 16.635 1.00 39.29 359 ASP A CA 1
ATOM 2378 C C . ASP A 1 359 ? 29.882 59.465 17.850 1.00 37.31 359 ASP A C 1
ATOM 2379 O O . ASP A 1 359 ? 30.395 60.444 18.382 1.00 50.19 359 ASP A O 1
ATOM 2384 N N . GLN A 1 360 ? 28.779 58.896 18.310 1.00 37.17 360 GLN A N 1
ATOM 2385 C CA . GLN A 1 360 ? 28.088 59.356 19.521 1.00 39.36 360 GLN A CA 1
ATOM 2386 C C . GLN A 1 360 ? 28.751 58.959 20.844 1.00 39.22 360 GLN A C 1
ATOM 2387 O O . GLN A 1 360 ? 28.315 59.423 21.912 1.00 34.52 360 GLN A O 1
ATOM 2393 N N . GLY A 1 361 ? 29.769 58.086 20.816 1.00 33.60 361 GLY A N 1
ATOM 2394 C CA . GLY A 1 361 ? 30.400 57.636 22.060 1.00 33.42 361 GLY A CA 1
ATOM 2395 C C . GLY A 1 361 ? 29.755 56.398 22.603 1.00 30.72 361 GLY A C 1
ATOM 2396 O O . GLY A 1 361 ? 30.137 55.921 23.643 1.00 34.95 361 GLY A O 1
ATOM 2397 N N . ASN A 1 362 ? 28.803 55.834 21.877 1.00 31.59 362 ASN A N 1
ATOM 2398 C CA . ASN A 1 362 ? 28.098 54.714 22.414 1.00 33.58 362 ASN A CA 1
ATOM 2399 C C . ASN A 1 362 ? 28.723 53.478 21.845 1.00 36.83 362 ASN A C 1
ATOM 2400 O O . ASN A 1 362 ? 29.292 53.589 20.761 1.00 33.37 362 ASN A O 1
ATOM 2405 N N . PRO A 1 363 ? 28.564 52.318 22.532 1.00 36.58 363 PRO A N 1
ATOM 2406 C CA . PRO A 1 363 ? 29.171 51.076 22.103 1.00 37.31 363 PRO A CA 1
ATOM 2407 C C . PRO A 1 363 ? 28.737 50.654 20.714 1.00 35.19 363 PRO A C 1
ATOM 2408 O O . PRO A 1 363 ? 27.576 50.842 20.281 1.00 32.25 363 PRO A O 1
ATOM 2412 N N . ALA A 1 364 ? 29.716 50.095 20.016 1.00 28.87 364 ALA A N 1
ATOM 2413 C CA . ALA A 1 364 ? 29.609 49.751 18.643 1.00 27.83 364 ALA A CA 1
ATOM 2414 C C . ALA A 1 364 ? 30.325 48.421 18.457 1.00 29.88 364 ALA A C 1
ATOM 2415 O O . ALA A 1 364 ? 31.345 48.201 19.087 1.00 28.04 364 ALA A O 1
ATOM 2417 N N . PRO A 1 365 ? 29.822 47.567 17.548 1.00 30.03 365 PRO A N 1
ATOM 2418 C CA . PRO A 1 365 ? 30.601 46.403 17.171 1.00 29.43 365 PRO A CA 1
ATOM 2419 C C . PRO A 1 365 ? 31.995 46.776 16.615 1.00 27.58 365 PRO A C 1
ATOM 2420 O O . PRO A 1 365 ? 32.193 47.796 15.932 1.00 24.14 365 PRO A O 1
ATOM 2424 N N . PRO A 1 366 ? 32.995 45.959 16.930 1.00 25.30 366 PRO A N 1
ATOM 2425 C CA . PRO A 1 366 ? 34.336 46.294 16.419 1.00 26.91 366 PRO A CA 1
ATOM 2426 C C . PRO A 1 366 ? 34.441 46.583 14.890 1.00 24.75 366 PRO A C 1
ATOM 2427 O O . PRO A 1 366 ? 35.157 47.533 14.513 1.00 28.96 366 PRO A O 1
ATOM 2431 N N . PRO A 1 367 ? 33.666 45.873 14.022 1.00 26.54 367 PRO A N 1
ATOM 2432 C CA . PRO A 1 367 ? 33.801 46.216 12.587 1.00 26.04 367 PRO A CA 1
ATOM 2433 C C . PRO A 1 367 ? 33.287 47.555 12.134 1.00 29.23 367 PRO A C 1
ATOM 2434 O O . PRO A 1 367 ? 33.766 48.052 11.138 1.00 27.83 367 PRO A O 1
ATOM 2438 N N . THR A 1 368 ? 32.302 48.112 12.805 1.00 26.37 368 THR A N 1
ATOM 2439 C CA . THR A 1 368 ? 31.745 49.407 12.391 1.00 29.31 368 THR A CA 1
ATOM 2440 C C . THR A 1 368 ? 32.116 50.588 13.312 1.00 29.12 368 THR A C 1
ATOM 2441 O O . THR A 1 368 ? 31.872 51.757 13.009 1.00 27.14 368 THR A O 1
ATOM 2445 N N . ALA A 1 369 ? 32.797 50.317 14.398 1.00 24.41 369 ALA A N 1
ATOM 2446 C CA . ALA A 1 369 ? 33.174 51.369 15.296 1.00 24.35 369 ALA A CA 1
ATOM 2447 C C . ALA A 1 369 ? 34.076 52.432 14.637 1.00 23.87 369 ALA A C 1
ATOM 2448 O O . ALA A 1 369 ? 34.944 52.153 13.800 1.00 24.77 369 ALA A O 1
ATOM 2450 N N . THR A 1 370 ? 33.836 53.696 14.952 1.00 25.33 370 THR A N 1
ATOM 2451 C CA . THR A 1 370 ? 34.600 54.788 14.383 1.00 25.81 370 THR A CA 1
ATOM 2452 C C . THR A 1 370 ? 35.475 55.451 15.417 1.00 22.51 370 THR A C 1
ATOM 2453 O O . THR A 1 370 ? 36.254 56.263 15.047 1.00 25.84 370 THR A O 1
ATOM 2457 N N . LYS A 1 371 ? 35.369 55.134 16.718 1.00 27.54 371 LYS A N 1
ATOM 2458 C CA . LYS A 1 371 ? 36.096 55.795 17.821 1.00 30.19 371 LYS A CA 1
ATOM 2459 C C . LYS A 1 371 ? 36.426 54.715 18.934 1.00 28.10 371 LYS A C 1
ATOM 2460 O O . LYS A 1 371 ? 35.639 53.768 19.115 1.00 22.36 371 LYS A O 1
ATOM 2466 N N . PRO A 1 372 ? 37.597 54.840 19.608 1.00 28.46 372 PRO A N 1
ATOM 2467 C CA . PRO A 1 372 ? 37.786 54.031 20.833 1.00 28.14 372 PRO A CA 1
ATOM 2468 C C . PRO A 1 372 ? 36.687 54.335 21.834 1.00 28.11 372 PRO A C 1
ATOM 2469 O O . PRO A 1 372 ? 36.276 55.497 21.953 1.00 26.00 372 PRO A O 1
ATOM 2473 N N . GLY A 1 373 ? 36.244 53.312 22.553 1.00 27.46 373 GLY A N 1
ATOM 2474 C CA . GLY A 1 373 ? 35.407 53.495 23.749 1.00 26.82 373 GLY A CA 1
ATOM 2475 C C . GLY A 1 373 ? 36.275 53.680 24.980 1.00 24.76 373 GLY A C 1
ATOM 2476 O O . GLY A 1 373 ? 37.494 53.890 24.880 1.00 24.43 373 GLY A O 1
ATOM 2477 N N . ASP A 1 374 ? 35.670 53.588 26.136 1.00 24.30 374 ASP A N 1
ATOM 2478 C CA . ASP A 1 374 ? 36.460 53.729 27.354 1.00 26.24 374 ASP A CA 1
ATOM 2479 C C . ASP A 1 374 ? 37.330 52.472 27.531 1.00 21.96 374 ASP A C 1
ATOM 2480 O O . ASP A 1 374 ? 36.952 51.377 27.095 1.00 23.42 374 ASP A O 1
ATOM 2485 N N . ASP A 1 375 ? 38.456 52.696 28.182 1.00 19.01 375 ASP A N 1
ATOM 2486 C CA . ASP A 1 375 ? 39.432 51.644 28.471 1.00 20.36 375 ASP A CA 1
ATOM 2487 C C . ASP A 1 375 ? 39.723 51.661 29.903 1.00 16.08 375 ASP A C 1
ATOM 2488 O O . ASP A 1 375 ? 40.457 52.556 30.427 1.00 16.16 375 ASP A O 1
ATOM 2493 N N . THR A 1 376 ? 39.211 50.645 30.589 1.00 14.39 376 THR A N 1
ATOM 2494 C CA . THR A 1 376 ? 39.405 50.534 32.028 1.00 13.94 376 THR A CA 1
ATOM 2495 C C . THR A 1 376 ? 40.374 49.430 32.400 1.00 14.21 376 THR A C 1
ATOM 2496 O O . THR A 1 376 ? 40.527 49.075 33.577 1.00 15.85 376 THR A O 1
ATOM 2500 N N . ARG A 1 377 ? 41.046 48.868 31.359 1.00 13.24 377 ARG A N 1
ATOM 2501 C CA . ARG A 1 377 ? 42.048 47.842 31.644 1.00 13.84 377 ARG A CA 1
ATOM 2502 C C . ARG A 1 377 ? 43.173 48.435 32.523 1.00 12.38 377 ARG A C 1
ATOM 2503 O O . ARG A 1 377 ? 43.362 49.640 32.606 1.00 14.74 377 ARG A O 1
ATOM 2511 N N . LEU A 1 378 ? 43.914 47.564 33.205 1.00 12.66 378 LEU A N 1
ATOM 2512 C CA . LEU A 1 378 ? 45.046 48.049 33.903 1.00 14.57 378 LEU A CA 1
ATOM 2513 C C . LEU A 1 378 ? 46.072 48.486 32.893 1.00 13.91 378 LEU A C 1
ATOM 2514 O O . LEU A 1 378 ? 46.444 47.688 32.002 1.00 15.90 378 LEU A O 1
ATOM 2519 N N . GLN A 1 379 ? 46.634 49.668 33.108 1.00 14.04 379 GLN A N 1
ATOM 2520 C CA . GLN A 1 379 ? 47.611 50.225 32.236 1.00 14.97 379 GLN A CA 1
ATOM 2521 C C . GLN A 1 379 ? 48.975 49.651 32.513 1.00 13.93 379 GLN A C 1
ATOM 2522 O O . GLN A 1 379 ? 49.176 49.006 33.540 1.00 14.87 379 GLN A O 1
ATOM 2528 N N . PRO A 1 380 ? 49.920 49.843 31.556 1.00 14.94 380 PRO A N 1
ATOM 2529 C CA . PRO A 1 380 ? 51.242 49.225 31.823 1.00 16.32 380 PRO A CA 1
ATOM 2530 C C . PRO A 1 380 ? 51.758 49.596 33.194 1.00 13.73 380 PRO A C 1
ATOM 2531 O O . PRO A 1 380 ? 51.753 50.776 33.543 1.00 15.42 380 PRO A O 1
ATOM 2535 N N . HIS A 1 381 ? 52.214 48.580 33.943 1.00 14.39 381 HIS A N 1
ATOM 2536 C CA . HIS A 1 381 ? 52.725 48.679 35.292 1.00 15.93 381 HIS A CA 1
ATOM 2537 C C . HIS A 1 381 ? 51.891 49.477 36.297 1.00 14.54 381 HIS A C 1
ATOM 2538 O O . HIS A 1 381 ? 52.397 49.975 37.300 1.00 17.09 381 HIS A O 1
ATOM 2545 N N . GLU A 1 382 ? 50.546 49.546 36.066 1.00 14.70 382 GLU A N 1
ATOM 2546 C CA . GLU A 1 382 ? 49.699 50.315 36.907 1.00 16.10 382 GLU A CA 1
ATOM 2547 C C . GLU A 1 382 ? 49.375 49.539 38.188 1.00 17.11 382 GLU A C 1
ATOM 2548 O O . GLU A 1 382 ? 49.154 48.323 38.143 1.00 16.25 382 GLU A O 1
ATOM 2554 N N . THR A 1 383 ? 49.318 50.269 39.339 1.00 17.68 383 THR A N 1
ATOM 2555 C CA . THR A 1 383 ? 48.737 49.750 40.549 1.00 17.83 383 THR A CA 1
ATOM 2556 C C . THR A 1 383 ? 47.424 50.538 40.755 1.00 18.27 383 THR A C 1
ATOM 2557 O O . THR A 1 383 ? 47.450 51.774 40.888 1.00 21.34 383 THR A O 1
ATOM 2561 N N . ARG A 1 384 ? 46.293 49.830 40.679 1.00 18.23 384 ARG A N 1
ATOM 2562 C CA . ARG A 1 384 ? 44.951 50.399 40.876 1.00 16.64 384 ARG A CA 1
ATOM 2563 C C . ARG A 1 384 ? 44.436 50.032 42.259 1.00 18.23 384 ARG A C 1
ATOM 2564 O O . ARG A 1 384 ? 44.532 48.889 42.689 1.00 17.67 384 ARG A O 1
ATOM 2572 N N . GLU A 1 385 ? 43.951 51.040 42.959 1.00 18.52 385 GLU A N 1
ATOM 2573 C CA . GLU A 1 385 ? 43.347 50.953 44.258 1.00 20.11 385 GLU A CA 1
ATOM 2574 C C . GLU A 1 385 ? 41.851 51.156 44.096 1.00 18.02 385 GLU A C 1
ATOM 2575 O O . GLU A 1 385 ? 41.414 52.115 43.490 1.00 22.47 385 GLU A O 1
ATOM 2581 N N A LEU A 1 386 ? 41.056 50.222 44.606 0.50 20.11 386 LEU A N 1
ATOM 2582 N N B LEU A 1 386 ? 41.063 50.220 44.619 0.50 19.75 386 LEU A N 1
ATOM 2583 C CA A LEU A 1 386 ? 39.611 50.408 44.668 0.50 20.22 386 LEU A CA 1
ATOM 2584 C CA B LEU A 1 386 ? 39.611 50.363 44.670 0.50 19.58 386 LEU A CA 1
ATOM 2585 C C A LEU A 1 386 ? 39.141 50.312 46.100 0.50 21.98 386 LEU A C 1
ATOM 2586 C C B LEU A 1 386 ? 39.135 50.300 46.104 0.50 21.65 386 LEU A C 1
ATOM 2587 O O A LEU A 1 386 ? 39.415 49.312 46.774 0.50 22.62 386 LEU A O 1
ATOM 2588 O O B LEU A 1 386 ? 39.392 49.297 46.783 0.50 22.43 386 LEU A O 1
ATOM 2597 N N . ASN A 1 387 ? 38.372 51.325 46.508 1.00 21.51 387 ASN A N 1
ATOM 2598 C CA . ASN A 1 387 ? 37.847 51.474 47.855 1.00 25.46 387 ASN A CA 1
ATOM 2599 C C . ASN A 1 387 ? 36.394 51.160 47.943 1.00 21.20 387 ASN A C 1
ATOM 2600 O O . ASN A 1 387 ? 35.564 51.629 47.146 1.00 25.16 387 ASN A O 1
ATOM 2605 N N . TYR A 1 388 ? 36.073 50.346 48.941 1.00 20.01 388 TYR A N 1
ATOM 2606 C CA . TYR A 1 388 ? 34.688 50.083 49.217 1.00 18.29 388 TYR A CA 1
ATOM 2607 C C . TYR A 1 388 ? 34.316 50.330 50.670 1.00 19.15 388 TYR A C 1
ATOM 2608 O O . TYR A 1 388 ? 35.161 50.203 51.548 1.00 20.68 388 TYR A O 1
ATOM 2617 N N . GLU A 1 389 ? 33.054 50.694 50.900 1.00 20.50 389 GLU A N 1
ATOM 2618 C CA . GLU A 1 389 ? 32.519 50.880 52.256 1.00 22.42 389 GLU A CA 1
ATOM 2619 C C . GLU A 1 389 ? 31.417 49.847 52.494 1.00 19.46 389 GLU A C 1
ATOM 2620 O O . GLU A 1 389 ? 30.364 49.862 51.869 1.00 24.67 389 GLU A O 1
ATOM 2626 N N . ILE A 1 390 ? 31.733 48.907 53.336 1.00 19.27 390 ILE A N 1
ATOM 2627 C CA . ILE A 1 390 ? 30.894 47.724 53.550 1.00 19.16 390 ILE A CA 1
ATOM 2628 C C . ILE A 1 390 ? 30.183 47.877 54.935 1.00 18.17 390 ILE A C 1
ATOM 2629 O O . ILE A 1 390 ? 30.848 47.987 55.941 1.00 19.40 390 ILE A O 1
ATOM 2634 N N . PRO A 1 391 ? 28.851 47.757 54.958 1.00 21.95 391 PRO A N 1
ATOM 2635 C CA . PRO A 1 391 ? 28.192 47.762 56.282 1.00 21.22 391 PRO A CA 1
ATOM 2636 C C . PRO A 1 391 ? 28.765 46.634 57.164 1.00 22.85 391 PRO A C 1
ATOM 2637 O O . PRO A 1 391 ? 28.919 45.454 56.712 1.00 22.19 391 PRO A O 1
ATOM 2641 N N . ALA A 1 392 ? 29.139 46.944 58.422 1.00 21.97 392 ALA A N 1
ATOM 2642 C CA . ALA A 1 392 ? 29.888 46.010 59.230 1.00 19.76 392 ALA A CA 1
ATOM 2643 C C . ALA A 1 392 ? 29.070 44.950 59.952 1.00 21.56 392 ALA A C 1
ATOM 2644 O O . ALA A 1 392 ? 29.624 43.920 60.279 1.00 19.67 392 ALA A O 1
ATOM 2646 N N . LYS A 1 393 ? 27.764 45.217 60.178 1.00 22.48 393 LYS A N 1
ATOM 2647 C CA . LYS A 1 393 ? 26.868 44.301 60.898 1.00 27.30 393 LYS A CA 1
ATOM 2648 C C . LYS A 1 393 ? 26.938 42.853 60.436 1.00 23.72 393 LYS A C 1
ATOM 2649 O O . LYS A 1 393 ? 26.564 42.523 59.297 1.00 25.95 393 LYS A O 1
ATOM 2655 N N . GLY A 1 394 ? 27.435 41.985 61.303 1.00 21.42 394 GLY A N 1
ATOM 2656 C CA . GLY A 1 394 ? 27.512 40.559 61.095 1.00 18.68 394 GLY A CA 1
ATOM 2657 C C . GLY A 1 394 ? 28.637 40.027 60.238 1.00 16.74 394 GLY A C 1
ATOM 2658 O O . GLY A 1 394 ? 28.766 38.829 60.043 1.00 18.52 394 GLY A O 1
ATOM 2659 N N . VAL A 1 395 ? 29.446 40.923 59.727 1.00 17.56 395 VAL A N 1
ATOM 2660 C CA . VAL A 1 395 ? 30.487 40.485 58.736 1.00 17.43 395 VAL A CA 1
ATOM 2661 C C . VAL A 1 395 ? 31.618 39.801 59.487 1.00 17.24 395 VAL A C 1
ATOM 2662 O O . VAL A 1 395 ? 32.215 40.438 60.371 1.00 20.57 395 VAL A O 1
ATOM 2666 N N . ALA A 1 396 ? 31.871 38.541 59.118 1.00 15.83 396 ALA A N 1
ATOM 2667 C CA . ALA A 1 396 ? 32.931 37.714 59.618 1.00 16.03 396 ALA A CA 1
ATOM 2668 C C . ALA A 1 396 ? 34.082 37.567 58.601 1.00 17.81 396 ALA A C 1
ATOM 2669 O O . ALA A 1 396 ? 35.214 37.319 59.002 1.00 19.20 396 ALA A O 1
ATOM 2671 N N . LEU A 1 397 ? 33.805 37.732 57.293 1.00 15.86 397 LEU A N 1
ATOM 2672 C CA . LEU A 1 397 ? 34.829 37.475 56.255 1.00 15.48 397 LEU A CA 1
ATOM 2673 C C . LEU A 1 397 ? 34.584 38.444 55.110 1.00 14.87 397 LEU A C 1
ATOM 2674 O O . LEU A 1 397 ? 33.448 38.589 54.715 1.00 15.40 397 LEU A O 1
ATOM 2679 N N . VAL A 1 398 ? 35.651 39.032 54.565 1.00 13.95 398 VAL A N 1
ATOM 2680 C CA . VAL A 1 398 ? 35.570 39.818 53.307 1.00 14.38 398 VAL A CA 1
ATOM 2681 C C . VAL A 1 398 ? 36.502 39.062 52.340 1.00 13.75 398 VAL A C 1
ATOM 2682 O O . VAL A 1 398 ? 37.641 38.728 52.697 1.00 13.61 398 VAL A O 1
ATOM 2686 N N . ARG A 1 399 ? 36.025 38.806 51.109 1.00 13.88 399 ARG A N 1
ATOM 2687 C CA . ARG A 1 399 ? 36.756 37.932 50.174 1.00 13.43 399 ARG A CA 1
ATOM 2688 C C . ARG A 1 399 ? 36.707 38.651 48.838 1.00 12.40 399 ARG A C 1
ATOM 2689 O O . ARG A 1 399 ? 35.627 38.991 48.329 1.00 13.38 399 ARG A O 1
ATOM 2697 N N . GLY A 1 400 ? 37.906 38.837 48.265 1.00 13.15 400 GLY A N 1
ATOM 2698 C CA . GLY A 1 400 ? 38.032 39.358 46.925 1.00 14.09 400 GLY A CA 1
ATOM 2699 C C . GLY A 1 400 ? 38.479 38.316 45.957 1.00 14.29 400 GLY A C 1
ATOM 2700 O O . GLY A 1 400 ? 39.370 37.499 46.276 1.00 13.47 400 GLY A O 1
ATOM 2701 N N . GLU A 1 401 ? 37.908 38.367 44.748 1.00 13.75 401 GLU A N 1
ATOM 2702 C CA . GLU A 1 401 ? 38.216 37.426 43.731 1.00 15.69 401 GLU A CA 1
ATOM 2703 C C . GLU A 1 401 ? 38.400 38.172 42.419 1.00 14.94 401 GLU A C 1
ATOM 2704 O O . GLU A 1 401 ? 37.597 39.027 42.084 1.00 14.61 401 GLU A O 1
ATOM 2710 N N . LEU A 1 402 ? 39.476 37.900 41.672 1.00 13.25 402 LEU A N 1
ATOM 2711 C CA . LEU A 1 402 ? 39.699 38.553 40.389 1.00 14.17 402 LEU A CA 1
ATOM 2712 C C . LEU A 1 402 ? 39.579 37.509 39.282 1.00 12.41 402 LEU A C 1
ATOM 2713 O O . LEU A 1 402 ? 40.159 36.391 39.403 1.00 14.40 402 LEU A O 1
ATOM 2718 N N . TYR A 1 403 ? 38.714 37.771 38.310 1.00 12.01 403 TYR A N 1
ATOM 2719 C CA . TYR A 1 403 ? 38.360 36.832 37.229 1.00 13.17 403 TYR A CA 1
ATOM 2720 C C . TYR A 1 403 ? 38.860 37.364 35.899 1.00 13.02 403 TYR A C 1
ATOM 2721 O O . TYR A 1 403 ? 38.758 38.544 35.621 1.00 13.88 403 TYR A O 1
ATOM 2730 N N . TYR A 1 404 ? 39.489 36.496 35.141 1.00 12.51 404 TYR A N 1
ATOM 2731 C CA . TYR A 1 404 ? 39.877 36.764 33.747 1.00 11.77 404 TYR A CA 1
ATOM 2732 C C . TYR A 1 404 ? 38.937 36.053 32.767 1.00 12.07 404 TYR A C 1
ATOM 2733 O O . TYR A 1 404 ? 38.460 34.922 32.964 1.00 13.92 404 TYR A O 1
ATOM 2742 N N . ASN A 1 405 ? 38.715 36.710 31.631 1.00 11.78 405 ASN A N 1
ATOM 2743 C CA . ASN A 1 405 ? 37.800 36.153 30.635 1.00 12.96 405 ASN A CA 1
ATOM 2744 C C . ASN A 1 405 ? 38.347 36.384 29.227 1.00 13.72 405 ASN A C 1
ATOM 2745 O O . ASN A 1 405 ? 38.670 37.532 28.888 1.00 13.08 405 ASN A O 1
ATOM 2750 N N . LEU A 1 406 ? 38.451 35.308 28.417 1.00 11.91 406 LEU A N 1
ATOM 2751 C CA . LEU A 1 406 ? 38.830 35.420 27.003 1.00 12.73 406 LEU A CA 1
ATOM 2752 C C . LEU A 1 406 ? 37.905 36.275 26.143 1.00 13.15 406 LEU A C 1
ATOM 2753 O O . LEU A 1 406 ? 38.348 36.874 25.178 1.00 13.77 406 LEU A O 1
ATOM 2758 N N . LEU A 1 407 ? 36.616 36.320 26.508 1.00 12.40 407 LEU A N 1
ATOM 2759 C CA . LEU A 1 407 ? 35.592 37.001 25.726 1.00 13.20 407 LEU A CA 1
ATOM 2760 C C . LEU A 1 407 ? 34.679 37.845 26.561 1.00 13.15 407 LEU A C 1
ATOM 2761 O O . LEU A 1 407 ? 34.450 37.544 27.703 1.00 14.41 407 LEU A O 1
ATOM 2766 N N . TRP A 1 408 ? 34.136 38.897 25.987 1.00 14.31 408 TRP A N 1
ATOM 2767 C CA . TRP A 1 408 ? 33.125 39.693 26.641 1.00 14.55 408 TRP A CA 1
ATOM 2768 C C . TRP A 1 408 ? 31.921 38.869 27.023 1.00 16.60 408 TRP A C 1
ATOM 2769 O O . TRP A 1 408 ? 31.575 37.939 26.333 1.00 15.72 408 TRP A O 1
ATOM 2780 N N . PRO A 1 409 ? 31.198 39.323 28.064 1.00 16.32 409 PRO A N 1
ATOM 2781 C CA . PRO A 1 409 ? 30.023 38.541 28.523 1.00 19.06 409 PRO A CA 1
ATOM 2782 C C . PRO A 1 409 ? 28.939 38.417 27.453 1.00 18.75 409 PRO A C 1
ATOM 2783 O O . PRO A 1 409 ? 28.366 37.358 27.340 1.00 21.37 409 PRO A O 1
ATOM 2787 N N . SER A 1 410 ? 28.735 39.461 26.652 1.00 21.44 410 SER A N 1
ATOM 2788 C CA . SER A 1 410 ? 27.831 39.451 25.504 1.00 20.64 410 SER A CA 1
ATOM 2789 C C . SER A 1 410 ? 28.155 38.284 24.582 1.00 22.15 410 SER A C 1
ATOM 2790 O O . SER A 1 410 ? 27.265 37.585 24.098 1.00 22.75 410 SER A O 1
ATOM 2793 N N . LEU A 1 411 ? 29.428 38.065 24.349 1.00 18.72 411 LEU A N 1
ATOM 2794 C CA . LEU A 1 411 ? 29.820 36.998 23.439 1.00 18.51 411 LEU A CA 1
ATOM 2795 C C . LEU A 1 411 ? 29.691 35.617 24.047 1.00 18.45 411 LEU A C 1
ATOM 2796 O O . LEU A 1 411 ? 29.300 34.631 23.352 1.00 20.51 411 LEU A O 1
ATOM 2801 N N . VAL A 1 412 ? 29.973 35.503 25.337 1.00 18.35 412 VAL A N 1
ATOM 2802 C CA . VAL A 1 412 ? 29.797 34.250 26.091 1.00 19.49 412 VAL A CA 1
ATOM 2803 C C . VAL A 1 412 ? 28.333 33.890 26.169 1.00 21.68 412 VAL A C 1
ATOM 2804 O O . VAL A 1 412 ? 28.015 32.740 25.992 1.00 21.43 412 VAL A O 1
ATOM 2808 N N . GLU A 1 413 ? 27.488 34.900 26.308 1.00 21.78 413 GLU A N 1
ATOM 2809 C CA . GLU A 1 413 ? 26.037 34.606 26.376 1.00 25.09 413 GLU A CA 1
ATOM 2810 C C . GLU A 1 413 ? 25.478 34.162 25.042 1.00 25.39 413 GLU A C 1
ATOM 2811 O O . GLU A 1 413 ? 24.589 33.278 24.981 1.00 25.69 413 GLU A O 1
ATOM 2817 N N . LYS A 1 414 ? 26.005 34.728 23.978 1.00 20.81 414 LYS A N 1
ATOM 2818 C CA . LYS A 1 414 ? 25.581 34.411 22.611 1.00 22.36 414 LYS A CA 1
ATOM 2819 C C . LYS A 1 414 ? 26.115 33.064 22.129 1.00 23.23 414 LYS A C 1
ATOM 2820 O O . LYS A 1 414 ? 25.351 32.215 21.676 1.00 26.97 414 LYS A O 1
ATOM 2826 N N . PHE A 1 415 ? 27.412 32.819 22.245 1.00 21.00 415 PHE A N 1
ATOM 2827 C CA . PHE A 1 415 ? 28.049 31.661 21.633 1.00 21.88 415 PHE A CA 1
ATOM 2828 C C . PHE A 1 415 ? 28.255 30.525 22.595 1.00 21.17 415 PHE A C 1
ATOM 2829 O O . PHE A 1 415 ? 29.348 30.159 23.000 1.00 21.35 415 PHE A O 1
ATOM 2837 N N . THR A 1 416 ? 27.115 29.880 22.988 1.00 19.77 416 THR A N 1
ATOM 2838 C CA . THR A 1 416 ? 27.141 28.982 24.056 1.00 20.21 416 THR A CA 1
ATOM 2839 C C . THR A 1 416 ? 27.579 27.594 23.676 1.00 19.63 416 THR A C 1
ATOM 2840 O O . THR A 1 416 ? 27.754 26.754 24.587 1.00 22.44 416 THR A O 1
ATOM 2844 N N . GLN A 1 417 ? 27.814 27.363 22.378 1.00 20.69 417 GLN A N 1
ATOM 2845 C CA . GLN A 1 417 ? 28.412 26.112 21.904 1.00 24.69 417 GLN A CA 1
ATOM 2846 C C . GLN A 1 417 ? 29.917 26.067 21.988 1.00 24.07 417 GLN A C 1
ATOM 2847 O O . GLN A 1 417 ? 30.487 24.970 22.031 1.00 22.65 417 GLN A O 1
ATOM 2853 N N . LEU A 1 418 ? 30.534 27.227 22.171 1.00 22.72 418 LEU A N 1
ATOM 2854 C CA . LEU A 1 418 ? 31.973 27.195 22.504 1.00 22.47 418 LEU A CA 1
ATOM 2855 C C . LEU A 1 418 ? 32.245 26.346 23.768 1.00 23.97 418 LEU A C 1
ATOM 2856 O O . LEU A 1 418 ? 31.465 26.318 24.710 1.00 24.55 418 LEU A O 1
ATOM 2861 N N . PRO A 1 419 ? 33.332 25.588 23.771 1.00 25.40 419 PRO A N 1
ATOM 2862 C CA . PRO A 1 419 ? 33.690 24.806 24.911 1.00 26.09 419 PRO A CA 1
ATOM 2863 C C . PRO A 1 419 ? 33.643 25.601 26.234 1.00 30.05 419 PRO A C 1
ATOM 2864 O O . PRO A 1 419 ? 34.245 26.700 26.350 1.00 24.51 419 PRO A O 1
ATOM 2868 N N . ALA A 1 420 ? 32.970 25.050 27.217 1.00 27.15 420 ALA A N 1
ATOM 2869 C CA . ALA A 1 420 ? 32.702 25.788 28.466 1.00 30.28 420 ALA A CA 1
ATOM 2870 C C . ALA A 1 420 ? 33.980 26.081 29.248 1.00 29.27 420 ALA A C 1
ATOM 2871 O O . ALA A 1 420 ? 34.041 27.058 30.017 1.00 28.97 420 ALA A O 1
ATOM 2873 N N . GLU A 1 421 ? 34.995 25.260 28.999 1.00 34.18 421 GLU A N 1
ATOM 2874 C CA . GLU A 1 421 ? 36.344 25.430 29.555 1.00 39.44 421 GLU A CA 1
ATOM 2875 C C . GLU A 1 421 ? 36.984 26.690 29.038 1.00 35.99 421 GLU A C 1
ATOM 2876 O O . GLU A 1 421 ? 37.818 27.266 29.731 1.00 41.55 421 GLU A O 1
ATOM 2882 N N . LEU A 1 422 ? 36.667 27.099 27.799 1.00 29.02 422 LEU A N 1
ATOM 2883 C CA . LEU A 1 422 ? 37.198 28.333 27.258 1.00 28.72 422 LEU A CA 1
ATOM 2884 C C . LEU A 1 422 ? 36.531 29.487 27.817 1.00 26.54 422 LEU A C 1
ATOM 2885 O O . LEU A 1 422 ? 37.242 30.406 28.200 1.00 30.62 422 LEU A O 1
ATOM 2890 N N . THR A 1 423 ? 35.184 29.454 27.872 1.00 22.75 423 THR A N 1
ATOM 2891 C CA . THR A 1 423 ? 34.398 30.629 28.076 1.00 24.31 423 THR A CA 1
ATOM 2892 C C . THR A 1 423 ? 34.102 31.005 29.556 1.00 23.00 423 THR A C 1
ATOM 2893 O O . THR A 1 423 ? 33.695 32.147 29.822 1.00 25.83 423 THR A O 1
ATOM 2897 N N . ALA A 1 424 ? 34.295 30.048 30.448 1.00 21.27 424 ALA A N 1
ATOM 2898 C CA . ALA A 1 424 ? 34.089 30.280 31.888 1.00 22.70 424 ALA A CA 1
ATOM 2899 C C . ALA A 1 424 ? 35.062 31.318 32.396 1.00 20.28 424 ALA A C 1
ATOM 2900 O O . ALA A 1 424 ? 36.223 31.369 31.956 1.00 20.13 424 ALA A O 1
ATOM 2902 N N . PRO A 1 425 ? 34.597 32.182 33.300 1.00 19.51 425 PRO A N 1
ATOM 2903 C CA . PRO A 1 425 ? 35.570 33.019 33.989 1.00 17.90 425 PRO A CA 1
ATOM 2904 C C . PRO A 1 425 ? 36.666 32.198 34.664 1.00 18.49 425 PRO A C 1
ATOM 2905 O O . PRO A 1 425 ? 36.368 31.087 35.193 1.00 22.35 425 PRO A O 1
ATOM 2909 N N . VAL A 1 426 ? 37.886 32.707 34.614 1.00 16.91 426 VAL A N 1
ATOM 2910 C CA . VAL A 1 426 ? 39.043 32.120 35.196 1.00 17.04 426 VAL A CA 1
ATOM 2911 C C . VAL A 1 426 ? 39.363 32.849 36.468 1.00 18.10 426 VAL A C 1
ATOM 2912 O O . VAL A 1 426 ? 39.698 34.007 36.435 1.00 17.14 426 VAL A O 1
ATOM 2916 N N . LEU A 1 427 ? 39.361 32.130 37.603 1.00 17.21 427 LEU A N 1
ATOM 2917 C CA . LEU A 1 427 ? 39.769 32.759 38.874 1.00 17.84 427 LEU A CA 1
ATOM 2918 C C . LEU A 1 427 ? 41.265 32.891 38.904 1.00 18.08 427 LEU A C 1
ATOM 2919 O O . LEU A 1 427 ? 42.009 31.872 38.941 1.00 19.24 427 LEU A O 1
ATOM 2924 N N . ILE A 1 428 ? 41.761 34.106 38.889 1.00 15.45 428 ILE A N 1
ATOM 2925 C CA . ILE A 1 428 ? 43.192 34.361 38.813 1.00 16.70 428 ILE A CA 1
ATOM 2926 C C . ILE A 1 428 ? 43.839 34.954 40.080 1.00 16.86 428 ILE A C 1
ATOM 2927 O O . ILE A 1 428 ? 45.041 35.082 40.137 1.00 18.48 428 ILE A O 1
ATOM 2932 N N . ALA A 1 429 ? 43.030 35.375 41.087 1.00 15.09 429 ALA A N 1
ATOM 2933 C CA . ALA A 1 429 ? 43.537 35.898 42.330 1.00 15.15 429 ALA A CA 1
ATOM 2934 C C . ALA A 1 429 ? 42.446 35.827 43.353 1.00 14.57 429 ALA A C 1
ATOM 2935 O O . ALA A 1 429 ? 41.269 36.045 43.048 1.00 14.88 429 ALA A O 1
ATOM 2937 N N . VAL A 1 430 ? 42.872 35.574 44.615 1.00 16.21 430 VAL A N 1
ATOM 2938 C CA . VAL A 1 430 ? 41.903 35.515 45.732 1.00 16.87 430 VAL A CA 1
ATOM 2939 C C . VAL A 1 430 ? 42.590 36.133 46.923 1.00 19.87 430 VAL A C 1
ATOM 2940 O O . VAL A 1 430 ? 43.755 35.856 47.166 1.00 20.24 430 VAL A O 1
ATOM 2944 N N . SER A 1 431 ? 41.868 36.916 47.730 1.00 15.78 431 SER A N 1
ATOM 2945 C CA . SER A 1 431 ? 42.369 37.424 48.999 1.00 16.27 431 SER A CA 1
ATOM 2946 C C . SER A 1 431 ? 41.219 37.398 49.985 1.00 16.99 431 SER A C 1
ATOM 2947 O O . SER A 1 431 ? 40.142 37.891 49.663 1.00 18.22 431 SER A O 1
ATOM 2950 N N . GLU A 1 432 ? 41.491 36.860 51.181 1.00 16.61 432 GLU A N 1
ATOM 2951 C CA . GLU A 1 432 ? 40.480 36.757 52.283 1.00 18.17 432 GLU A CA 1
ATOM 2952 C C . GLU A 1 432 ? 40.972 37.514 53.485 1.00 18.40 432 GLU A C 1
ATOM 2953 O O . GLU A 1 432 ? 42.174 37.420 53.820 1.00 19.39 432 GLU A O 1
ATOM 2959 N N . LYS A 1 433 ? 40.100 38.280 54.098 1.00 17.25 433 LYS A N 1
ATOM 2960 C CA . LYS A 1 433 ? 40.386 38.844 55.414 1.00 17.87 433 LYS A CA 1
ATOM 2961 C C . LYS A 1 433 ? 39.300 38.468 56.434 1.00 18.57 433 LYS A C 1
ATOM 2962 O O . LYS A 1 433 ? 38.139 38.776 56.204 1.00 17.78 433 LYS A O 1
ATOM 2968 N N . PRO A 1 434 ? 39.657 37.705 57.503 1.00 21.42 434 PRO A N 1
ATOM 2969 C CA . PRO A 1 434 ? 38.692 37.693 58.637 1.00 23.82 434 PRO A CA 1
ATOM 2970 C C . PRO A 1 434 ? 38.499 38.930 59.449 1.00 21.11 434 PRO A C 1
ATOM 2971 O O . PRO A 1 434 ? 39.444 39.640 59.724 1.00 22.51 434 PRO A O 1
ATOM 2975 N N . ILE A 1 435 ? 37.247 39.162 59.838 1.00 21.33 435 ILE A N 1
ATOM 2976 C CA . ILE A 1 435 ? 36.829 40.378 60.541 1.00 26.05 435 ILE A CA 1
ATOM 2977 C C . ILE A 1 435 ? 36.431 39.941 61.952 1.00 31.96 435 ILE A C 1
ATOM 2978 O O . ILE A 1 435 ? 35.602 39.040 62.138 1.00 31.06 435 ILE A O 1
#

InterPro domains:
  IPR023155 Cytochrome c-552/4 [PF13435] (45-132)
  IPR036280 Multiheme cytochrome superfamily [SSF48695] (40-233)
  IPR036280 Multiheme cytochrome superfamily [SSF48695] (220-268)
  IPR036280 Multiheme cytochrome superfamily [SSF48695] (220-366)